Protein AF-0000000071750392 (afdb_homodimer)

Structure (mmCIF, N/CA/C/O backbone):
data_AF-0000000071750392-model_v1
#
loop_
_entity.id
_entity.type
_entity.pdbx_description
1 polymer 'Synaptosomal-associated protein 29'
#
loop_
_atom_site.group_PDB
_atom_site.id
_atom_site.type_symbol
_atom_site.label_atom_id
_atom_site.label_alt_id
_atom_site.label_comp_id
_atom_site.label_asym_id
_atom_site.label_entity_id
_atom_site.label_seq_id
_atom_site.pdbx_PDB_ins_code
_atom_site.Cartn_x
_atom_site.Cartn_y
_atom_site.Cartn_z
_atom_site.occupancy
_atom_site.B_iso_or_equiv
_atom_site.auth_seq_id
_atom_site.auth_comp_id
_atom_site.auth_asym_id
_atom_site.auth_atom_id
_atom_site.pdbx_PDB_model_num
ATOM 1 N N . MET A 1 1 ? -41.688 5.457 -30.375 1 24.33 1 MET A N 1
ATOM 2 C CA . MET A 1 1 ? -40.281 5.559 -30.781 1 24.33 1 MET A CA 1
ATOM 3 C C . MET A 1 1 ? -39.469 4.41 -30.203 1 24.33 1 MET A C 1
ATOM 5 O O . MET A 1 1 ? -39.531 4.145 -29 1 24.33 1 MET A O 1
ATOM 9 N N . ALA A 1 2 ? -39.156 3.383 -31.047 1 28.84 2 ALA A N 1
ATOM 10 C CA . ALA A 1 2 ? -38.812 1.989 -30.797 1 28.84 2 ALA A CA 1
ATOM 11 C C . ALA A 1 2 ? -37.438 1.886 -30.125 1 28.84 2 ALA A C 1
ATOM 13 O O . ALA A 1 2 ? -36.469 2.471 -30.594 1 28.84 2 ALA A O 1
ATOM 14 N N . TYR A 1 3 ? -37.375 1.846 -28.844 1 30.06 3 TYR A N 1
ATOM 15 C CA . TYR A 1 3 ? -36.188 2.018 -28.016 1 30.06 3 TYR A CA 1
ATOM 16 C C . TYR A 1 3 ? -35.125 0.953 -28.344 1 30.06 3 TYR A C 1
ATOM 18 O O . TYR A 1 3 ? -35.469 -0.235 -28.422 1 30.06 3 TYR A O 1
ATOM 26 N N . PRO A 1 4 ? -34.062 1.294 -29.062 1 31.22 4 PRO A N 1
ATOM 27 C CA . PRO A 1 4 ? -33.125 0.345 -29.672 1 31.22 4 PRO A CA 1
ATOM 28 C C . PRO A 1 4 ? -32.469 -0.577 -28.656 1 31.22 4 PRO A C 1
ATOM 30 O O . PRO A 1 4 ? -32.281 -0.188 -27.5 1 31.22 4 PRO A O 1
ATOM 33 N N . LYS A 1 5 ? -32.75 -1.932 -28.719 1 35.53 5 LYS A N 1
ATOM 34 C CA . LYS A 1 5 ? -32.406 -3.086 -27.906 1 35.53 5 LYS A CA 1
ATOM 35 C C . LYS A 1 5 ? -30.875 -3.16 -27.703 1 35.53 5 LYS A C 1
ATOM 37 O O . LYS A 1 5 ? -30.125 -3.15 -28.688 1 35.53 5 LYS A O 1
ATOM 42 N N . SER A 1 6 ? -30.375 -2.395 -26.719 1 31.75 6 SER A N 1
ATOM 43 C CA . SER A 1 6 ? -28.953 -2.252 -26.391 1 31.75 6 SER A CA 1
ATOM 44 C C . SER A 1 6 ? -28.266 -3.611 -26.297 1 31.75 6 SER A C 1
ATOM 46 O O . SER A 1 6 ? -28.656 -4.453 -25.484 1 31.75 6 SER A O 1
ATOM 48 N N . HIS A 1 7 ? -27.953 -4.273 -27.438 1 26.94 7 HIS A N 1
ATOM 49 C CA . HIS A 1 7 ? -27.312 -5.566 -27.625 1 26.94 7 HIS A CA 1
ATOM 50 C C . HIS A 1 7 ? -26.016 -5.664 -26.844 1 26.94 7 HIS A C 1
ATOM 52 O O . HIS A 1 7 ? -25.141 -4.801 -26.969 1 26.94 7 HIS A O 1
ATOM 58 N N . ASN A 1 8 ? -26.125 -6.031 -25.641 1 30.8 8 ASN A N 1
ATOM 59 C CA . ASN A 1 8 ? -24.953 -6.211 -24.781 1 30.8 8 ASN A CA 1
ATOM 60 C C . ASN A 1 8 ? -23.875 -7.031 -25.469 1 30.8 8 ASN A C 1
ATOM 62 O O . ASN A 1 8 ? -24.078 -8.203 -25.781 1 30.8 8 ASN A O 1
ATOM 66 N N . PRO A 1 9 ? -23.016 -6.535 -26.359 1 31.78 9 PRO A N 1
ATOM 67 C CA . PRO A 1 9 ? -22.078 -7.141 -27.297 1 31.78 9 PRO A CA 1
ATOM 68 C C . PRO A 1 9 ? -21.156 -8.172 -26.641 1 31.78 9 PRO A C 1
ATOM 70 O O . PRO A 1 9 ? -20.469 -8.93 -27.328 1 31.78 9 PRO A O 1
ATOM 73 N N . PHE A 1 10 ? -20.75 -7.91 -25.438 1 29.97 10 PHE A N 1
ATOM 74 C CA . PHE A 1 10 ? -19.609 -8.68 -24.953 1 29.97 10 PHE A CA 1
ATOM 75 C C . PHE A 1 10 ? -20.031 -10.094 -24.562 1 29.97 10 PHE A C 1
ATOM 77 O O . PHE A 1 10 ? -19.281 -10.797 -23.875 1 29.97 10 PHE A O 1
ATOM 84 N N . ALA A 1 11 ? -21.25 -10.383 -24.469 1 30.56 11 ALA A N 1
ATOM 85 C CA . ALA A 1 11 ? -21.656 -11.766 -24.203 1 30.56 11 ALA A CA 1
ATOM 86 C C . ALA A 1 11 ? -20.938 -12.727 -25.156 1 30.56 11 ALA A C 1
ATOM 88 O O . ALA A 1 11 ? -21.281 -12.82 -26.328 1 30.56 11 ALA A O 1
ATOM 89 N N . ASP A 1 12 ? -19.641 -12.648 -25.172 1 27.7 12 ASP A N 1
ATOM 90 C CA . ASP A 1 12 ? -19.047 -13.711 -25.969 1 27.7 12 ASP A CA 1
ATOM 91 C C . ASP A 1 12 ? -19.719 -15.047 -25.703 1 27.7 12 ASP A C 1
ATOM 93 O O . ASP A 1 12 ? -19.891 -15.453 -24.547 1 27.7 12 ASP A O 1
ATOM 97 N N . ASP A 1 13 ? -20.672 -15.406 -26.391 1 28.77 13 ASP A N 1
ATOM 98 C CA . ASP A 1 13 ? -21.344 -16.688 -26.547 1 28.77 13 ASP A CA 1
ATOM 99 C C . ASP A 1 13 ? -20.328 -17.828 -26.578 1 28.77 13 ASP A C 1
ATOM 101 O O . ASP A 1 13 ? -19.719 -18.094 -27.609 1 28.77 13 ASP A O 1
ATOM 105 N N . ASP A 1 14 ? -19.375 -17.844 -25.656 1 28.02 14 ASP A N 1
ATOM 106 C CA . ASP A 1 14 ? -18.578 -19.062 -25.75 1 28.02 14 ASP A CA 1
ATOM 107 C C . ASP A 1 14 ? -19.469 -20.297 -25.859 1 28.02 14 ASP A C 1
ATOM 109 O O . ASP A 1 14 ? -20.219 -20.609 -24.922 1 28.02 14 ASP A O 1
ATOM 113 N N . ASP A 1 15 ? -20.047 -20.516 -26.938 1 27.48 15 ASP A N 1
ATOM 114 C CA . ASP A 1 15 ? -20.734 -21.75 -27.328 1 27.48 15 ASP A CA 1
ATOM 115 C C . ASP A 1 15 ? -19.984 -22.969 -26.812 1 27.48 15 ASP A C 1
ATOM 117 O O . ASP A 1 15 ? -18.828 -23.203 -27.172 1 27.48 15 ASP A O 1
ATOM 121 N N . GLU A 1 16 ? -20.062 -23.25 -25.578 1 28.94 16 GLU A N 1
ATOM 122 C CA . GLU A 1 16 ? -19.734 -24.578 -25.078 1 28.94 16 GLU A CA 1
ATOM 123 C C . GLU A 1 16 ? -20.188 -25.656 -26.047 1 28.94 16 GLU A C 1
ATOM 125 O O . GLU A 1 16 ? -21.375 -26.031 -26.062 1 28.94 16 GLU A O 1
ATOM 130 N N . GLU A 1 17 ? -19.781 -25.531 -27.312 1 28.14 17 GLU A N 1
ATOM 131 C CA . GLU A 1 17 ? -20.062 -26.672 -28.188 1 28.14 17 GLU A CA 1
ATOM 132 C C . GLU A 1 17 ? -19.859 -28 -27.469 1 28.14 17 GLU A C 1
ATOM 134 O O . GLU A 1 17 ? -18.953 -28.109 -26.641 1 28.14 17 GLU A O 1
ATOM 139 N N . ASP A 1 18 ? -20.797 -28.703 -27.297 1 29.81 18 ASP A N 1
ATOM 140 C CA . ASP A 1 18 ? -20.969 -30.094 -26.891 1 29.81 18 ASP A CA 1
ATOM 141 C C . ASP A 1 18 ? -19.844 -30.953 -27.422 1 29.81 18 ASP A C 1
ATOM 143 O O . ASP A 1 18 ? -19.734 -31.172 -28.641 1 29.81 18 ASP A O 1
ATOM 147 N N . PHE A 1 19 ? -18.672 -30.688 -26.938 1 29.28 19 PHE A N 1
ATOM 148 C CA . PHE A 1 19 ? -17.562 -31.547 -27.359 1 29.28 19 PHE A CA 1
ATOM 149 C C . PHE A 1 19 ? -17.953 -33.031 -27.25 1 29.28 19 PHE A C 1
ATOM 151 O O . PHE A 1 19 ? -17.891 -33.594 -26.172 1 29.28 19 PHE A O 1
ATOM 158 N N . LYS A 1 20 ? -19.078 -33.375 -27.625 1 33.44 20 LYS A N 1
ATOM 159 C CA . LYS A 1 20 ? -19.219 -34.812 -27.891 1 33.44 20 LYS A CA 1
ATOM 160 C C . LYS A 1 20 ? -17.984 -35.344 -28.625 1 33.44 20 LYS A C 1
ATOM 162 O O . LYS A 1 20 ? -17.578 -34.812 -29.656 1 33.44 20 LYS A O 1
ATOM 167 N N . PRO A 1 21 ? -17.141 -35.938 -27.828 1 32.34 21 PRO A N 1
ATOM 168 C CA . PRO A 1 21 ? -16.172 -36.688 -28.672 1 32.34 21 PRO A CA 1
ATOM 169 C C . PRO A 1 21 ? -16.828 -37.281 -29.906 1 32.34 21 PRO A C 1
ATOM 171 O O . PRO A 1 21 ? -17.812 -38 -29.812 1 32.34 21 PRO A O 1
ATOM 174 N N . LYS A 1 22 ? -17.062 -36.531 -30.766 1 35.59 22 LYS A N 1
ATOM 175 C CA . LYS A 1 22 ? -17.359 -37.281 -31.969 1 35.59 22 LYS A CA 1
ATOM 176 C C . LYS A 1 22 ? -16.438 -38.5 -32.125 1 35.59 22 LYS A C 1
ATOM 178 O O . LYS A 1 22 ? -15.211 -38.344 -32.062 1 35.59 22 LYS A O 1
ATOM 183 N N . SER A 1 23 ? -16.812 -39.688 -31.719 1 31.53 23 SER A N 1
ATOM 184 C CA . SER A 1 23 ? -16.312 -41 -32.156 1 31.53 23 SER A CA 1
ATOM 185 C C . SER A 1 23 ? -15.82 -40.938 -33.594 1 31.53 23 SER A C 1
ATOM 187 O O . SER A 1 23 ? -16.547 -41.344 -34.5 1 31.53 23 SER A O 1
ATOM 189 N N . ARG A 1 24 ? -15.672 -39.812 -34.125 1 34.72 24 ARG A N 1
ATOM 190 C CA . ARG A 1 24 ? -15.133 -40.094 -35.438 1 34.72 24 ARG A CA 1
ATOM 191 C C . ARG A 1 24 ? -13.922 -41.031 -35.375 1 34.72 24 ARG A C 1
ATOM 193 O O . ARG A 1 24 ? -13 -40.781 -34.594 1 34.72 24 ARG A O 1
ATOM 200 N N . GLY A 1 25 ? -14.125 -42.281 -35.656 1 33.31 25 GLY A N 1
ATOM 201 C CA . GLY A 1 25 ? -13.234 -43.375 -36 1 33.31 25 GLY A CA 1
ATOM 202 C C . GLY A 1 25 ? -11.969 -42.938 -36.719 1 33.31 25 GLY A C 1
ATOM 203 O O . GLY A 1 25 ? -11.992 -42.562 -37.875 1 33.31 25 GLY A O 1
ATOM 204 N N . PHE A 1 26 ? -11.352 -41.875 -36.312 1 33.5 26 PHE A N 1
ATOM 205 C CA . PHE A 1 26 ? -10.008 -41.812 -36.875 1 33.5 26 PHE A CA 1
ATOM 206 C C . PHE A 1 26 ? -9.422 -43.219 -37.031 1 33.5 26 PHE A C 1
ATOM 208 O O . PHE A 1 26 ? -8.867 -43.781 -36.062 1 33.5 26 PHE A O 1
ATOM 215 N N . ASP A 1 27 ? -10.164 -44.094 -37.562 1 36.03 27 ASP A N 1
ATOM 216 C CA . ASP A 1 27 ? -9.625 -45.188 -38.375 1 36.03 27 ASP A CA 1
ATOM 217 C C . ASP A 1 27 ? -8.398 -44.75 -39.156 1 36.03 27 ASP A C 1
ATOM 219 O O . ASP A 1 27 ? -8.531 -44.188 -40.25 1 36.03 27 ASP A O 1
ATOM 223 N N . ASP A 1 28 ? -7.57 -43.875 -38.656 1 39.59 28 ASP A N 1
ATOM 224 C CA . ASP A 1 28 ? -6.398 -43.906 -39.5 1 39.59 28 ASP A CA 1
ATOM 225 C C . ASP A 1 28 ? -6.148 -45.312 -40.062 1 39.59 28 ASP A C 1
ATOM 227 O O . ASP A 1 28 ? -6.137 -46.281 -39.281 1 39.59 28 ASP A O 1
ATOM 231 N N . PRO A 1 29 ? -6.461 -45.562 -41.188 1 45.25 29 PRO A N 1
ATOM 232 C CA . PRO A 1 29 ? -6.191 -46.844 -41.875 1 45.25 29 PRO A CA 1
ATOM 233 C C . PRO A 1 29 ? -4.934 -47.531 -41.344 1 45.25 29 PRO A C 1
ATOM 235 O O . PRO A 1 29 ? -4.781 -48.75 -41.469 1 45.25 29 PRO A O 1
ATOM 238 N N . ASP A 1 30 ? -4.012 -46.688 -41.031 1 44.41 30 ASP A N 1
ATOM 239 C CA . ASP A 1 30 ? -2.77 -47.344 -40.656 1 44.41 30 ASP A CA 1
ATOM 240 C C . ASP A 1 30 ? -2.928 -48.031 -39.312 1 44.41 30 ASP A C 1
ATOM 242 O O . ASP A 1 30 ? -1.979 -48.656 -38.812 1 44.41 30 ASP A O 1
ATOM 246 N N . ASP A 1 31 ? -3.936 -47.719 -38.438 1 51.12 31 ASP A N 1
ATOM 247 C CA . ASP A 1 31 ? -4.184 -48.406 -37.188 1 51.12 31 ASP A CA 1
ATOM 248 C C . ASP A 1 31 ? -4.91 -49.75 -37.438 1 51.12 31 ASP A C 1
ATOM 250 O O . ASP A 1 31 ? -5.508 -50.312 -36.531 1 51.12 31 ASP A O 1
ATOM 254 N N . SER A 1 32 ? -5.266 -49.875 -38.562 1 54.34 32 SER A N 1
ATOM 255 C CA . SER A 1 32 ? -5.941 -51.094 -38.938 1 54.34 32 SER A CA 1
ATOM 256 C C . SER A 1 32 ? -5.27 -52.312 -38.312 1 54.34 32 SER A C 1
ATOM 258 O O . SER A 1 32 ? -5.934 -53.281 -37.969 1 54.34 32 SER A O 1
ATOM 260 N N . GLY A 1 33 ? -3.965 -52.188 -38.219 1 60.28 33 GLY A N 1
ATOM 261 C CA . GLY A 1 33 ? -3.254 -53.406 -37.781 1 60.28 33 GLY A CA 1
ATOM 262 C C . GLY A 1 33 ? -2.98 -53.406 -36.312 1 60.28 33 GLY A C 1
ATOM 263 O O . GLY A 1 33 ? -2.334 -54.344 -35.781 1 60.28 33 GLY A O 1
ATOM 264 N N . MET A 1 34 ? -3.393 -52.375 -35.562 1 62.59 34 MET A N 1
ATOM 265 C CA . MET A 1 34 ? -2.975 -52.375 -34.188 1 62.59 34 MET A CA 1
ATOM 266 C C . MET A 1 34 ? -4.004 -53.062 -33.281 1 62.59 34 MET A C 1
ATOM 268 O O . MET A 1 34 ? -5.207 -53 -33.562 1 62.59 34 MET A O 1
ATOM 272 N N . SER A 1 35 ? -3.461 -53.875 -32.375 1 72.81 35 SER A N 1
ATOM 273 C CA . SER A 1 35 ? -4.297 -54.531 -31.359 1 72.81 35 SER A CA 1
ATOM 274 C C . SER A 1 35 ? -4.961 -53.531 -30.438 1 72.81 35 SER A C 1
ATOM 276 O O . SER A 1 35 ? -4.57 -52.375 -30.406 1 72.81 35 SER A O 1
ATOM 278 N N . GLU A 1 36 ? -6.012 -53.844 -29.938 1 72.88 36 GLU A N 1
ATOM 279 C CA . GLU A 1 36 ? -6.742 -53 -28.984 1 72.88 36 GLU A CA 1
ATOM 280 C C . GLU A 1 36 ? -5.82 -52.469 -27.891 1 72.88 36 GLU A C 1
ATOM 282 O O . GLU A 1 36 ? -5.945 -51.312 -27.484 1 72.88 36 GLU A O 1
ATOM 287 N N . ALA A 1 37 ? -4.879 -53.312 -27.5 1 70 37 ALA A N 1
ATOM 288 C CA . ALA A 1 37 ? -3.916 -52.938 -26.453 1 70 37 ALA A CA 1
ATOM 289 C C . ALA A 1 37 ? -2.982 -51.812 -26.953 1 70 37 ALA A C 1
ATOM 291 O O . ALA A 1 37 ? -2.666 -50.875 -26.219 1 70 37 ALA A O 1
ATOM 292 N N . GLU A 1 38 ? -2.643 -51.969 -28.172 1 75 38 GLU A N 1
ATOM 293 C CA . GLU A 1 38 ? -1.736 -50.969 -28.75 1 75 38 GLU A CA 1
ATOM 294 C C . GLU A 1 38 ? -2.43 -49.625 -28.922 1 75 38 GLU A C 1
ATOM 296 O O . GLU A 1 38 ? -1.812 -48.562 -28.75 1 75 38 GLU A O 1
ATOM 301 N N . ARG A 1 39 ? -3.686 -49.688 -29.234 1 77.12 39 ARG A N 1
ATOM 302 C CA . ARG A 1 39 ? -4.461 -48.438 -29.391 1 77.12 39 ARG A CA 1
ATOM 303 C C . ARG A 1 39 ? -4.637 -47.719 -28.062 1 77.12 39 ARG A C 1
ATOM 305 O O . ARG A 1 39 ? -4.527 -46.5 -28 1 77.12 39 ARG A O 1
ATOM 312 N N . ARG A 1 40 ? -4.836 -48.531 -27.031 1 76.75 40 ARG A N 1
ATOM 313 C CA . ARG A 1 40 ? -5.008 -47.938 -25.703 1 76.75 40 ARG A CA 1
ATOM 314 C C . ARG A 1 40 ? -3.715 -47.312 -25.219 1 76.75 40 ARG A C 1
ATOM 316 O O . ARG A 1 40 ? -3.738 -46.219 -24.625 1 76.75 40 ARG A O 1
ATOM 323 N N . GLN A 1 41 ? -2.621 -47.938 -25.469 1 73.94 41 GLN A N 1
ATOM 324 C CA . GLN A 1 41 ? -1.319 -47.438 -25.062 1 73.94 41 GLN A CA 1
ATOM 325 C C . GLN A 1 41 ? -1.015 -46.094 -25.766 1 73.94 41 GLN A C 1
ATOM 327 O O . GLN A 1 41 ? -0.503 -45.156 -25.141 1 73.94 41 GLN A O 1
ATOM 332 N N . ARG A 1 42 ? -1.328 -46.094 -26.969 1 76.81 42 ARG A N 1
ATOM 333 C CA . ARG A 1 42 ? -1.079 -44.875 -27.734 1 76.81 42 ARG A CA 1
ATOM 334 C C . ARG A 1 42 ? -1.939 -43.75 -27.219 1 76.81 42 ARG A C 1
ATOM 336 O O . ARG A 1 42 ? -1.48 -42.594 -27.141 1 76.81 42 ARG A O 1
ATOM 343 N N . TYR A 1 43 ? -3.143 -44.156 -26.859 1 77.5 43 TYR A N 1
ATOM 344 C CA . TYR A 1 43 ? -4.043 -43.156 -26.312 1 77.5 43 TYR A CA 1
ATOM 345 C C . TYR A 1 43 ? -3.51 -42.594 -25 1 77.5 43 TYR A C 1
ATOM 347 O O . TYR A 1 43 ? -3.484 -41.375 -24.797 1 77.5 43 TYR A O 1
ATOM 355 N N . LEU A 1 44 ? -3.033 -43.469 -24.109 1 78 44 LEU A N 1
ATOM 356 C CA . LEU A 1 44 ? -2.518 -43.062 -22.797 1 78 44 LEU A CA 1
ATOM 357 C C . LEU A 1 44 ? -1.262 -42.219 -22.953 1 78 44 LEU A C 1
ATOM 359 O O . LEU A 1 44 ? -1.088 -41.219 -22.234 1 78 44 LEU A O 1
ATOM 363 N N . GLN A 1 45 ? -0.474 -42.531 -23.828 1 76.5 45 GLN A N 1
ATOM 364 C CA . GLN A 1 45 ? 0.744 -41.781 -24.078 1 76.5 45 GLN A CA 1
ATOM 365 C C . GLN A 1 45 ? 0.42 -40.375 -24.562 1 76.5 45 GLN A C 1
ATOM 367 O O . GLN A 1 45 ? 1.053 -39.406 -24.156 1 76.5 45 GLN A O 1
ATOM 372 N N . GLN A 1 46 ? -0.584 -40.312 -25.391 1 80.88 46 GLN A N 1
ATOM 373 C CA . GLN A 1 46 ? -0.996 -39 -25.906 1 80.88 46 GLN A CA 1
ATOM 374 C C . GLN A 1 46 ? -1.587 -38.156 -24.797 1 80.88 46 GLN A C 1
ATOM 376 O O . GLN A 1 46 ? -1.335 -36.938 -24.734 1 80.88 46 GLN A O 1
ATOM 381 N N . GLU A 1 47 ? -2.279 -38.844 -23.953 1 81.19 47 GLU A N 1
ATOM 382 C CA . GLU A 1 47 ? -2.912 -38.094 -22.859 1 81.19 47 GLU A CA 1
ATOM 383 C C . GLU A 1 47 ? -1.872 -37.562 -21.875 1 81.19 47 GLU A C 1
ATOM 385 O O . GLU A 1 47 ? -2 -36.469 -21.375 1 81.19 47 GLU A O 1
ATOM 390 N N . VAL A 1 48 ? -0.847 -38.344 -21.625 1 78.62 48 VAL A N 1
ATOM 391 C CA . VAL A 1 48 ? 0.226 -37.938 -20.719 1 78.62 48 VAL A CA 1
ATOM 392 C C . VAL A 1 48 ? 0.951 -36.719 -21.297 1 78.62 48 VAL A C 1
ATOM 394 O O . VAL A 1 48 ? 1.271 -35.781 -20.562 1 78.62 48 VAL A O 1
ATOM 397 N N 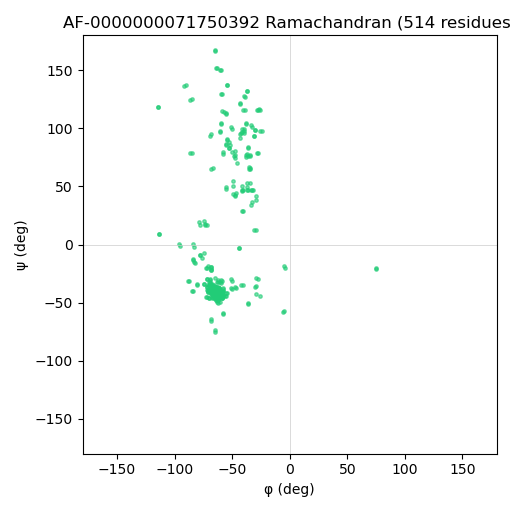. MET A 1 49 ? 1.098 -36.75 -22.531 1 81.38 49 MET A N 1
ATOM 398 C CA . MET A 1 49 ? 1.78 -35.625 -23.172 1 81.38 49 MET A CA 1
ATOM 399 C C . MET A 1 49 ? 0.91 -34.375 -23.156 1 81.38 4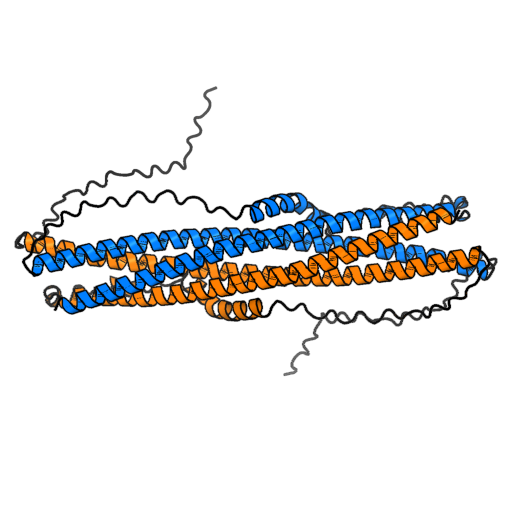9 MET A C 1
ATOM 401 O O . MET A 1 49 ? 1.407 -33.281 -22.922 1 81.38 49 MET A O 1
ATOM 405 N N . ARG A 1 50 ? -0.35 -34.531 -23.359 1 84 50 ARG A N 1
ATOM 406 C CA . ARG A 1 50 ? -1.275 -33.406 -23.359 1 84 50 ARG A CA 1
ATOM 407 C C . ARG A 1 50 ? -1.351 -32.75 -21.984 1 84 50 ARG A C 1
ATOM 409 O O . ARG A 1 50 ? -1.323 -31.531 -21.859 1 84 50 ARG A O 1
ATOM 416 N N . THR A 1 51 ? -1.415 -33.594 -20.984 1 82.94 51 THR A N 1
ATOM 417 C CA . THR A 1 51 ? -1.521 -33.094 -19.625 1 82.94 51 THR A CA 1
ATOM 418 C C . THR A 1 51 ? -0.229 -32.406 -19.203 1 82.94 51 THR A C 1
ATOM 420 O O . THR A 1 51 ? -0.261 -31.391 -18.5 1 82.94 51 THR A O 1
ATOM 423 N N . ALA A 1 52 ? 0.896 -32.969 -19.625 1 82.31 52 ALA A N 1
ATOM 424 C CA . ALA A 1 52 ? 2.182 -32.344 -19.328 1 82.31 52 ALA A CA 1
ATOM 425 C C . ALA A 1 52 ? 2.293 -30.969 -19.984 1 82.31 52 ALA A C 1
ATOM 427 O O . ALA A 1 52 ? 2.754 -30.016 -19.359 1 82.31 52 ALA A O 1
ATOM 428 N N . GLN A 1 53 ? 1.82 -30.938 -21.141 1 84.5 53 GLN A N 1
ATOM 429 C CA . GLN A 1 53 ? 1.852 -29.672 -21.844 1 84.5 53 GLN A CA 1
ATOM 430 C C . GLN A 1 53 ? 0.914 -28.656 -21.203 1 84.5 53 GLN A C 1
ATOM 432 O O . GLN A 1 53 ? 1.249 -27.469 -21.094 1 84.5 53 GLN A O 1
ATOM 437 N N . SER A 1 54 ? -0.215 -29.125 -20.812 1 85.19 54 SER A N 1
ATOM 438 C CA . SER A 1 54 ? -1.167 -28.25 -20.141 1 85.19 54 SER A CA 1
ATOM 439 C C . SER A 1 54 ? -0.584 -27.703 -18.844 1 85.19 54 SER A C 1
ATOM 441 O O . SER A 1 54 ? -0.775 -26.531 -18.516 1 85.19 54 SER A O 1
ATOM 443 N N . ALA A 1 55 ? 0.137 -28.484 -18.156 1 85.44 55 ALA A N 1
ATOM 444 C CA . ALA A 1 55 ? 0.76 -28.062 -16.906 1 85.44 55 ALA A CA 1
ATOM 445 C C . ALA A 1 55 ? 1.837 -27.016 -17.156 1 85.44 55 ALA A C 1
ATOM 447 O O . ALA A 1 55 ? 1.969 -26.062 -16.391 1 85.44 55 ALA A O 1
ATOM 448 N N . VAL A 1 56 ? 2.566 -27.25 -18.188 1 86.5 56 VAL A N 1
ATOM 449 C CA . VAL A 1 56 ? 3.604 -26.297 -18.547 1 86.5 56 VAL A CA 1
ATOM 450 C C . VAL A 1 56 ? 2.965 -24.953 -18.891 1 86.5 56 VAL A C 1
ATOM 452 O O . VAL A 1 56 ? 3.424 -23.906 -18.438 1 86.5 56 VAL A O 1
ATOM 455 N N . ASP A 1 57 ? 1.895 -24.953 -19.672 1 85.56 57 ASP A N 1
ATOM 456 C CA . ASP A 1 57 ? 1.19 -23.734 -20.047 1 85.56 57 ASP A CA 1
ATOM 457 C C . ASP A 1 57 ? 0.653 -23.016 -18.797 1 85.56 57 ASP A C 1
ATOM 459 O O . ASP A 1 57 ? 0.785 -21.797 -18.672 1 85.56 57 ASP A O 1
ATOM 463 N N . SER A 1 58 ? 0.085 -23.781 -17.891 1 86.12 58 SER A N 1
ATOM 464 C CA . SER A 1 58 ? -0.442 -23.219 -16.656 1 86.12 58 SER A CA 1
ATOM 465 C C . SER A 1 58 ? 0.666 -22.578 -15.812 1 86.12 58 SER A C 1
ATOM 467 O O . SER A 1 58 ? 0.467 -21.531 -15.203 1 86.12 58 SER A O 1
ATOM 469 N N . SER A 1 59 ? 1.752 -23.203 -15.852 1 88.38 59 SER A N 1
ATOM 470 C CA . SER A 1 59 ? 2.871 -22.672 -15.086 1 88.38 59 SER A CA 1
ATOM 471 C C . SER A 1 59 ? 3.355 -21.344 -15.656 1 88.38 59 SER A C 1
ATOM 473 O O . SER A 1 59 ? 3.713 -20.438 -14.914 1 88.38 59 SER A O 1
ATOM 475 N N . HIS A 1 60 ? 3.322 -21.219 -16.953 1 87.62 60 HIS A N 1
ATOM 476 C CA . HIS A 1 60 ? 3.707 -19.953 -17.578 1 87.62 60 HIS A CA 1
ATOM 477 C C . HIS A 1 60 ? 2.723 -18.844 -17.234 1 87.62 60 HIS A C 1
ATOM 479 O O . HIS A 1 60 ? 3.133 -17.719 -16.922 1 87.62 60 HIS A O 1
ATOM 485 N N . ARG A 1 61 ? 1.508 -19.188 -17.281 1 86.5 61 ARG A N 1
ATOM 486 C CA . ARG A 1 61 ? 0.483 -18.203 -16.938 1 86.5 61 ARG A CA 1
ATOM 487 C C . ARG A 1 61 ? 0.603 -17.766 -15.492 1 86.5 61 ARG A C 1
ATOM 489 O O . ARG A 1 61 ? 0.471 -16.578 -15.188 1 86.5 61 ARG A O 1
ATOM 496 N N . SER A 1 62 ? 0.832 -18.75 -14.648 1 91.06 62 SER A N 1
ATOM 497 C CA . SER A 1 62 ? 0.975 -18.438 -13.234 1 91.06 62 SER A CA 1
ATOM 498 C C . SER A 1 62 ? 2.184 -17.547 -12.984 1 91.06 62 SER A C 1
ATOM 500 O O . SER A 1 62 ? 2.123 -16.625 -12.164 1 91.06 62 SER A O 1
ATOM 502 N N . LEU A 1 63 ? 3.219 -17.812 -13.648 1 90.44 63 LEU A N 1
ATOM 503 C CA . LEU A 1 63 ? 4.414 -16.984 -13.523 1 90.44 63 LEU A CA 1
ATOM 504 C C . LEU A 1 63 ? 4.129 -15.555 -13.938 1 90.44 63 LEU A C 1
ATOM 506 O O . LEU A 1 63 ? 4.578 -14.609 -13.281 1 90.44 63 LEU A O 1
ATOM 510 N N . GLY A 1 64 ? 3.373 -15.43 -15.047 1 89.06 64 GLY A N 1
ATOM 511 C CA . GLY A 1 64 ? 2.961 -14.102 -15.477 1 89.06 64 GLY A CA 1
ATOM 512 C C . GLY A 1 64 ? 2.174 -13.352 -14.414 1 89.06 64 GLY A C 1
ATOM 513 O O . GLY A 1 64 ? 2.396 -12.156 -14.195 1 89.06 64 GLY A O 1
ATOM 514 N N . LEU A 1 65 ? 1.306 -14.023 -13.719 1 91.81 65 LEU A N 1
ATOM 515 C CA . LEU A 1 65 ? 0.484 -13.422 -12.68 1 91.81 65 LEU A CA 1
ATOM 516 C C . LEU A 1 65 ? 1.338 -13.023 -11.477 1 91.81 65 LEU A C 1
ATOM 518 O O . LEU A 1 65 ? 1.104 -11.977 -10.859 1 91.81 65 LEU A O 1
ATOM 522 N N . ILE A 1 66 ? 2.293 -13.836 -11.188 1 92.62 66 ILE A N 1
ATOM 523 C CA . ILE A 1 66 ? 3.174 -13.555 -10.062 1 92.62 66 ILE A CA 1
ATOM 524 C C . ILE A 1 66 ? 4 -12.305 -10.352 1 92.62 66 ILE A C 1
ATOM 526 O O . ILE A 1 66 ? 4.141 -11.43 -9.492 1 92.62 66 ILE A O 1
ATOM 530 N N . TYR A 1 67 ? 4.465 -12.219 -11.562 1 90.94 67 TYR A N 1
ATOM 531 C CA . TYR A 1 67 ? 5.23 -11.031 -11.938 1 90.94 67 TYR A CA 1
ATOM 532 C C . TYR A 1 67 ? 4.348 -9.789 -11.938 1 90.94 67 TYR A C 1
ATOM 534 O O . TYR A 1 67 ? 4.785 -8.711 -11.531 1 90.94 67 TYR A O 1
ATOM 542 N N . GLU A 1 68 ? 3.17 -9.969 -12.406 1 89.94 68 GLU A N 1
ATOM 543 C CA . GLU A 1 68 ? 2.213 -8.867 -12.352 1 89.94 68 GLU A CA 1
ATOM 544 C C . GLU A 1 68 ? 1.979 -8.406 -10.922 1 89.94 68 GLU A C 1
ATOM 546 O O . GLU A 1 68 ? 1.97 -7.203 -10.641 1 89.94 68 GLU A O 1
ATOM 551 N N . SER A 1 69 ? 1.79 -9.344 -10.047 1 93.75 69 SER A N 1
ATOM 552 C CA . SER A 1 69 ? 1.581 -9.039 -8.633 1 93.75 69 SER A CA 1
ATOM 553 C C . SER A 1 69 ? 2.787 -8.312 -8.039 1 93.75 69 SER A C 1
ATOM 555 O O . SER A 1 69 ? 2.631 -7.375 -7.262 1 93.75 69 SER A O 1
ATOM 557 N N . GLU A 1 70 ? 3.912 -8.773 -8.414 1 93.75 70 GLU A N 1
ATOM 558 C CA . GLU A 1 70 ? 5.137 -8.141 -7.93 1 93.75 70 GLU A CA 1
ATOM 559 C C . GLU A 1 70 ? 5.242 -6.699 -8.414 1 93.75 70 GLU A C 1
ATOM 561 O O . GLU A 1 70 ? 5.625 -5.809 -7.652 1 93.75 70 GLU A O 1
ATOM 566 N N . LYS A 1 71 ? 4.926 -6.492 -9.656 1 92.12 71 LYS A N 1
ATOM 567 C CA . LYS A 1 71 ? 4.914 -5.133 -10.188 1 92.12 71 LYS A CA 1
ATOM 568 C C . LYS A 1 71 ? 3.941 -4.246 -9.414 1 92.12 71 LYS A C 1
ATOM 570 O O . LYS A 1 71 ? 4.273 -3.113 -9.055 1 92.12 71 LYS A O 1
ATOM 575 N N . MET A 1 72 ? 2.775 -4.738 -9.133 1 93.12 72 MET A N 1
ATOM 576 C CA . MET A 1 72 ? 1.785 -4 -8.352 1 93.12 72 MET A CA 1
ATOM 577 C C . MET A 1 72 ? 2.307 -3.705 -6.945 1 93.12 72 MET A C 1
ATOM 579 O O . MET A 1 72 ? 2.092 -2.615 -6.418 1 93.12 72 MET A O 1
ATOM 583 N N . GLY A 1 73 ? 2.971 -4.707 -6.406 1 95 73 GLY A N 1
ATOM 584 C CA . GLY A 1 73 ? 3.553 -4.508 -5.09 1 95 73 GLY A CA 1
ATOM 585 C C . GLY A 1 73 ? 4.602 -3.41 -5.062 1 95 73 GLY A C 1
ATOM 586 O O . GLY A 1 73 ? 4.652 -2.615 -4.121 1 95 73 GLY A O 1
ATOM 587 N N . VAL A 1 74 ? 5.41 -3.359 -6.109 1 94.75 74 VAL A N 1
ATOM 588 C CA . VAL A 1 74 ? 6.438 -2.33 -6.211 1 94.75 74 VAL A CA 1
ATOM 589 C C . VAL A 1 74 ? 5.781 -0.956 -6.34 1 94.75 74 VAL A C 1
ATOM 591 O O . VAL A 1 74 ? 6.191 -0.001 -5.676 1 94.75 74 VAL A O 1
ATOM 594 N N . GLU A 1 75 ? 4.758 -0.855 -7.145 1 93.19 75 GLU A N 1
ATOM 595 C CA . GLU A 1 75 ? 4.031 0.399 -7.312 1 93.19 75 GLU A CA 1
ATOM 596 C C . GLU A 1 75 ? 3.4 0.852 -6 1 93.19 75 GLU A C 1
ATOM 598 O O . GLU A 1 75 ? 3.424 2.039 -5.672 1 93.19 75 GLU A O 1
ATOM 603 N N . THR A 1 76 ? 2.822 -0.055 -5.305 1 95.94 76 THR A N 1
ATOM 604 C CA . THR A 1 76 ? 2.236 0.232 -4 1 95.94 76 THR A CA 1
ATOM 605 C C . THR A 1 76 ? 3.293 0.767 -3.039 1 95.94 76 THR A C 1
ATOM 607 O O . THR A 1 76 ? 3.059 1.753 -2.338 1 95.94 76 THR A O 1
ATOM 610 N N . ALA A 1 77 ? 4.449 0.124 -3.014 1 95.75 77 ALA A N 1
ATOM 611 C CA . ALA A 1 77 ? 5.547 0.535 -2.145 1 95.75 77 ALA A CA 1
ATOM 612 C C . ALA A 1 77 ? 6.008 1.952 -2.473 1 95.75 77 ALA A C 1
ATOM 614 O O . ALA A 1 77 ? 6.242 2.76 -1.572 1 95.75 77 ALA A O 1
ATOM 615 N N . GLU A 1 78 ? 6.109 2.242 -3.732 1 95.12 78 GLU A N 1
ATOM 616 C CA . GLU A 1 78 ? 6.52 3.578 -4.156 1 95.12 78 GLU A CA 1
ATOM 617 C C . GLU A 1 78 ? 5.504 4.629 -3.727 1 95.12 78 GLU A C 1
ATOM 619 O O . GLU A 1 78 ? 5.875 5.73 -3.311 1 95.12 78 GLU A O 1
ATOM 624 N N . GLU A 1 79 ? 4.262 4.297 -3.85 1 95.19 79 GLU A N 1
ATOM 625 C CA . GLU A 1 79 ? 3.217 5.227 -3.434 1 95.19 79 GLU A CA 1
ATOM 626 C C . GLU A 1 79 ? 3.266 5.477 -1.93 1 95.19 79 GLU A C 1
ATOM 628 O O . GLU A 1 79 ? 3.07 6.605 -1.477 1 95.19 79 GLU A O 1
ATOM 633 N N . LEU A 1 80 ? 3.518 4.449 -1.165 1 95.94 80 LEU A N 1
ATOM 634 C CA . LEU A 1 80 ? 3.617 4.586 0.284 1 95.94 80 LEU A CA 1
ATOM 635 C C . LEU A 1 80 ? 4.805 5.461 0.668 1 95.94 80 LEU A C 1
ATOM 637 O O . LEU A 1 80 ? 4.727 6.242 1.618 1 95.94 80 LEU A O 1
ATOM 641 N N . VAL A 1 81 ? 5.902 5.309 -0.082 1 95.94 81 VAL A N 1
ATOM 642 C CA . VAL A 1 81 ? 7.074 6.148 0.155 1 95.94 81 VAL A CA 1
ATOM 643 C C . VAL A 1 81 ? 6.727 7.609 -0.117 1 95.94 81 VAL A C 1
ATOM 645 O O . VAL A 1 81 ? 7.082 8.492 0.663 1 95.94 81 VAL A O 1
ATOM 648 N N . ARG A 1 82 ? 6.008 7.898 -1.171 1 95.38 82 ARG A N 1
ATOM 649 C CA . ARG A 1 82 ? 5.562 9.25 -1.484 1 95.38 82 ARG A CA 1
ATOM 650 C C . ARG A 1 82 ? 4.66 9.797 -0.382 1 95.38 82 ARG A C 1
ATOM 652 O O . ARG A 1 82 ? 4.742 10.977 -0.037 1 95.38 82 ARG A O 1
ATOM 659 N N . GLN A 1 83 ? 3.787 8.93 0.098 1 95.25 83 GLN A N 1
ATOM 660 C CA . GLN A 1 83 ? 2.918 9.336 1.196 1 95.25 83 GLN A CA 1
ATOM 661 C C . GLN A 1 83 ? 3.734 9.734 2.424 1 95.25 83 GLN A C 1
ATOM 663 O O . GLN A 1 83 ? 3.4 10.703 3.109 1 95.25 83 GLN A O 1
ATOM 668 N N . GLY A 1 84 ? 4.773 8.945 2.689 1 95.12 84 GLY A N 1
ATOM 669 C CA . GLY A 1 84 ? 5.652 9.305 3.793 1 95.12 84 GLY A CA 1
ATOM 670 C C . GLY A 1 84 ? 6.277 10.68 3.639 1 95.12 84 GLY A C 1
ATOM 671 O O . GLY A 1 84 ? 6.402 11.422 4.613 1 95.12 84 GLY A O 1
ATOM 672 N N . GLU A 1 85 ? 6.617 11 2.426 1 95 85 GLU A N 1
ATOM 673 C CA . GLU A 1 85 ? 7.18 12.32 2.143 1 95 85 GLU A CA 1
ATOM 674 C C . GLU A 1 85 ? 6.164 13.422 2.416 1 95 85 GLU A C 1
ATOM 676 O O . GLU A 1 85 ? 6.504 14.469 2.975 1 95 85 GLU A O 1
ATOM 681 N N . VAL A 1 86 ? 4.98 13.195 2 1 94.69 86 VAL A N 1
ATOM 682 C CA . VAL A 1 86 ? 3.916 14.172 2.199 1 94.69 86 VAL A CA 1
ATOM 683 C C . VAL A 1 86 ? 3.662 14.367 3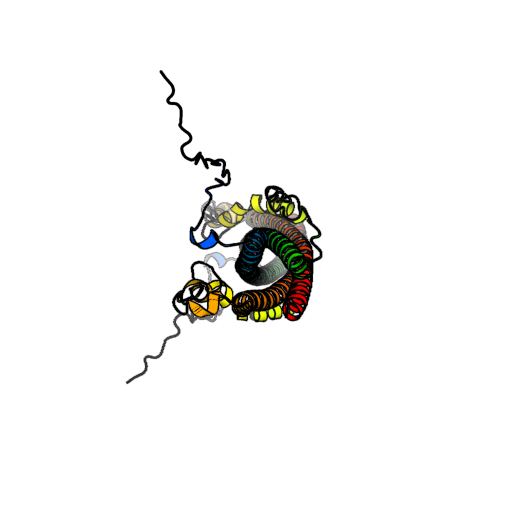.691 1 94.69 86 VAL A C 1
ATOM 685 O O . VAL A 1 86 ? 3.486 15.492 4.156 1 94.69 86 VAL A O 1
ATOM 688 N N . LEU A 1 87 ? 3.641 13.289 4.488 1 94.88 87 LEU A N 1
ATOM 689 C CA . LEU A 1 87 ? 3.428 13.367 5.93 1 94.88 87 LEU A CA 1
ATOM 690 C C . LEU A 1 87 ? 4.559 14.133 6.605 1 94.88 87 LEU A C 1
ATOM 692 O O . LEU A 1 87 ? 4.324 14.906 7.535 1 94.88 87 LEU A O 1
ATOM 696 N N . LYS A 1 88 ? 5.73 13.914 6.074 1 94.12 88 LYS A N 1
ATOM 697 C CA . LYS A 1 88 ? 6.875 14.633 6.617 1 94.12 88 LYS A CA 1
ATOM 698 C C . LYS A 1 88 ? 6.766 16.125 6.332 1 94.12 88 LYS A C 1
ATOM 700 O O . LYS A 1 88 ? 7.074 16.953 7.195 1 94.12 88 LYS A O 1
ATOM 705 N N . ARG A 1 89 ? 6.371 16.516 5.129 1 92.06 89 ARG A N 1
ATOM 706 C CA . ARG A 1 89 ? 6.137 17.906 4.781 1 92.06 89 ARG A CA 1
ATOM 707 C C . ARG A 1 89 ? 5.062 18.516 5.672 1 92.06 89 ARG A C 1
ATOM 709 O O . ARG A 1 89 ? 5.195 19.672 6.113 1 92.06 89 ARG A O 1
ATOM 716 N N . THR A 1 90 ? 4.008 17.781 5.922 1 92.81 90 THR A N 1
ATOM 717 C CA . THR A 1 90 ? 2.943 18.25 6.805 1 92.81 90 THR A CA 1
ATOM 718 C C . THR A 1 90 ? 3.484 18.516 8.203 1 92.81 90 THR A C 1
ATOM 720 O O . THR A 1 90 ? 3.119 19.516 8.828 1 92.81 90 THR A O 1
ATOM 723 N N . ASP A 1 91 ? 4.266 17.641 8.68 1 93.75 91 ASP A N 1
ATOM 724 C CA . ASP A 1 91 ? 4.875 17.781 9.992 1 93.75 91 ASP A CA 1
ATOM 725 C C . ASP A 1 91 ? 5.656 19.094 10.086 1 93.75 91 ASP A C 1
ATOM 727 O O . ASP A 1 91 ? 5.52 19.844 11.062 1 93.75 91 ASP A O 1
ATOM 731 N N . LYS A 1 92 ? 6.41 19.359 9.031 1 90.88 92 LYS A N 1
ATOM 732 C CA . LYS A 1 92 ? 7.195 20.594 9 1 90.88 92 LYS A CA 1
ATOM 733 C C . LYS A 1 92 ? 6.289 21.828 8.977 1 90.88 92 LYS A C 1
ATOM 735 O O . LYS A 1 92 ? 6.57 22.812 9.641 1 90.88 92 LYS A O 1
ATOM 740 N N . MET A 1 93 ? 5.293 21.719 8.258 1 88.19 93 MET A N 1
ATOM 741 C CA . MET A 1 93 ? 4.352 22.828 8.156 1 88.19 93 MET A CA 1
ATOM 742 C C . MET A 1 93 ? 3.686 23.094 9.508 1 88.19 93 MET A C 1
ATOM 744 O O . MET A 1 93 ? 3.48 24.25 9.883 1 88.19 93 MET A O 1
ATOM 748 N N . LEU A 1 94 ? 3.357 22.062 10.227 1 90.88 94 LEU A N 1
ATOM 749 C CA . LEU A 1 94 ? 2.73 22.219 11.539 1 90.88 94 LEU A CA 1
ATOM 750 C C . LEU A 1 94 ? 3.715 22.797 12.547 1 90.88 94 LEU A C 1
ATOM 752 O O . LEU A 1 94 ? 3.324 23.578 13.43 1 90.88 94 LEU A O 1
ATOM 756 N N . ASP A 1 95 ? 4.969 22.438 12.383 1 89.38 95 ASP A N 1
ATOM 757 C CA . ASP A 1 95 ? 5.988 23.047 13.227 1 89.38 95 ASP A CA 1
ATOM 758 C C . ASP A 1 95 ? 6.059 24.562 13 1 89.38 95 ASP A C 1
ATOM 760 O O . ASP A 1 95 ? 6.152 25.328 13.953 1 89.38 95 ASP A O 1
ATOM 764 N N . ASN A 1 96 ? 6.008 24.969 11.766 1 85.75 96 ASN A N 1
ATOM 765 C CA . ASN A 1 96 ? 6.012 26.375 11.43 1 85.75 96 ASN A CA 1
ATOM 766 C C . ASN A 1 96 ? 4.789 27.094 11.984 1 85.75 96 ASN A C 1
ATOM 768 O O . ASN A 1 96 ? 4.898 28.219 12.508 1 85.75 96 ASN A O 1
ATOM 772 N N . MET A 1 97 ? 3.664 26.469 11.891 1 86.31 97 MET A N 1
ATOM 773 C CA . MET A 1 97 ? 2.432 27.031 12.438 1 86.31 97 MET A CA 1
ATOM 774 C C . MET A 1 97 ? 2.541 27.234 13.945 1 86.31 97 MET A C 1
ATOM 776 O O . MET A 1 97 ? 2.111 28.25 14.477 1 86.31 97 MET A O 1
ATOM 780 N N . ASP A 1 98 ? 3.084 26.234 14.586 1 87.75 98 ASP A N 1
ATOM 781 C CA . ASP A 1 98 ? 3.271 26.312 16.031 1 87.75 98 ASP A CA 1
ATOM 782 C C . ASP A 1 98 ? 4.164 27.484 16.406 1 87.75 98 ASP A C 1
ATOM 784 O O . ASP A 1 98 ? 3.889 28.203 17.375 1 87.75 98 ASP A O 1
ATOM 788 N N . GLN A 1 99 ? 5.223 27.672 15.633 1 85.25 99 GLN A N 1
ATOM 789 C CA . GLN A 1 99 ? 6.129 28.781 15.883 1 85.25 99 GLN A CA 1
ATOM 790 C C . GLN A 1 99 ? 5.422 30.125 15.695 1 85.25 99 GLN A C 1
ATOM 792 O O . GLN A 1 99 ? 5.617 31.047 16.484 1 85.25 99 GLN A O 1
ATOM 797 N N . ASP A 1 100 ? 4.605 30.281 14.703 1 81.75 100 ASP A N 1
ATOM 798 C CA . ASP A 1 100 ? 3.83 31.484 14.453 1 81.75 100 ASP A CA 1
ATOM 799 C C . ASP A 1 100 ? 2.877 31.781 15.617 1 81.75 100 ASP A C 1
ATOM 801 O O . ASP A 1 100 ? 2.754 32.938 16.047 1 81.75 100 ASP A O 1
ATOM 805 N N . LEU A 1 101 ? 2.258 30.766 16.109 1 82.75 101 LEU A N 1
ATOM 806 C CA . LEU A 1 101 ? 1.305 30.938 17.203 1 82.75 101 LEU A CA 1
ATOM 807 C C . LEU A 1 101 ? 2.018 31.344 18.484 1 82.75 101 LEU A C 1
ATOM 809 O O . LEU A 1 101 ? 1.506 32.156 19.25 1 82.75 101 LEU A O 1
ATOM 813 N N . LYS A 1 102 ? 3.166 30.766 18.688 1 82.88 102 LYS A N 1
ATOM 814 C CA . LYS A 1 102 ? 3.957 31.156 19.859 1 82.88 102 LYS A CA 1
ATOM 815 C C . LYS A 1 102 ? 4.371 32.625 19.781 1 82.88 102 LYS A C 1
ATOM 817 O O . LYS A 1 102 ? 4.277 33.344 20.766 1 82.88 102 LYS A O 1
ATOM 822 N N . THR A 1 103 ? 4.82 33.031 18.625 1 79.62 103 THR A N 1
ATOM 823 C CA . THR A 1 103 ? 5.207 34.406 18.406 1 79.62 103 THR A CA 1
ATOM 824 C C . THR A 1 103 ? 4.02 35.344 18.609 1 79.62 103 THR A C 1
ATOM 826 O O . THR A 1 103 ? 4.148 36.375 19.266 1 79.62 103 THR A O 1
ATOM 829 N N . SER A 1 104 ? 2.881 34.938 18.078 1 76.88 104 SER A N 1
ATOM 830 C CA . SER A 1 104 ? 1.662 35.719 18.234 1 76.88 104 SER A CA 1
ATOM 831 C C . SER A 1 104 ? 1.297 35.875 19.719 1 76.88 104 SER A C 1
ATOM 833 O O . SER A 1 104 ? 0.915 36.938 20.156 1 76.88 104 SER A O 1
ATOM 835 N N . GLN A 1 105 ? 1.399 34.812 20.422 1 77.44 105 GLN A N 1
ATOM 836 C CA . GLN A 1 105 ? 1.098 34.844 21.844 1 77.44 105 GLN A CA 1
ATOM 837 C C . GLN A 1 105 ? 2.025 35.812 22.578 1 77.44 105 GLN A C 1
ATOM 839 O O . GLN A 1 105 ? 1.591 36.531 23.484 1 77.44 105 GLN A O 1
ATOM 844 N N . ARG A 1 106 ? 3.273 35.844 22.266 1 77.69 106 ARG A N 1
ATOM 845 C CA . ARG A 1 106 ? 4.234 36.75 22.875 1 77.69 106 ARG A CA 1
ATOM 846 C C . ARG A 1 106 ? 3.859 38.219 22.609 1 77.69 106 ARG A C 1
ATOM 848 O O . ARG A 1 106 ? 3.93 39.062 23.5 1 77.69 106 ARG A O 1
ATOM 855 N N . HIS A 1 107 ? 3.473 38.438 21.391 1 73.5 107 HIS A N 1
ATOM 856 C CA . HIS A 1 107 ? 3.074 39.812 21.016 1 73.5 107 HIS A CA 1
ATOM 857 C C . HIS A 1 107 ? 1.808 40.219 21.75 1 73.5 107 HIS A C 1
ATOM 859 O O . HIS A 1 107 ? 1.695 41.375 22.188 1 73.5 107 HIS A O 1
ATOM 865 N N . ILE A 1 108 ? 0.878 39.312 21.922 1 73.5 108 ILE A N 1
ATOM 866 C CA . ILE A 1 108 ? -0.367 39.625 22.625 1 73.5 108 ILE A CA 1
ATOM 867 C C . ILE A 1 108 ? -0.076 39.906 24.078 1 73.5 108 ILE A C 1
ATOM 869 O O . ILE A 1 108 ? -0.629 40.875 24.656 1 73.5 108 ILE A O 1
ATOM 873 N N . THR A 1 109 ? 0.833 39.156 24.672 1 74.5 109 THR A N 1
ATOM 874 C CA . THR A 1 109 ? 1.222 39.406 26.047 1 74.5 109 THR A CA 1
ATOM 875 C C . THR A 1 109 ? 1.906 40.75 26.188 1 74.5 109 THR A C 1
ATOM 877 O O . THR A 1 109 ? 1.683 41.469 27.172 1 74.5 109 THR A O 1
ATOM 880 N N . SER A 1 110 ? 2.668 41.094 25.188 1 71.31 110 SER A N 1
ATOM 881 C CA . SER A 1 110 ? 3.352 42.375 25.188 1 71.31 110 SER A CA 1
ATOM 882 C C . SER A 1 110 ? 2.359 43.531 25.078 1 71.31 110 SER A C 1
ATOM 884 O O . SER A 1 110 ? 2.527 44.562 25.719 1 71.31 110 SER A O 1
ATOM 886 N N . ILE A 1 111 ? 1.364 43.344 24.266 1 67.31 111 ILE A N 1
ATOM 887 C CA . ILE A 1 111 ? 0.329 44.375 24.094 1 67.31 111 ILE A CA 1
ATOM 888 C C . ILE A 1 111 ? -0.433 44.562 25.391 1 67.31 111 ILE A C 1
ATOM 890 O O . ILE A 1 111 ? -0.733 45.688 25.797 1 67.31 111 ILE A O 1
ATOM 894 N N . ARG A 1 112 ? -0.68 43.5 26.109 1 68.44 112 ARG A N 1
ATOM 895 C CA . ARG A 1 112 ? -1.358 43.594 27.391 1 68.44 112 ARG A CA 1
ATOM 896 C C . ARG A 1 112 ? -0.509 44.344 28.422 1 68.44 112 ARG A C 1
ATOM 898 O O . ARG A 1 112 ? -1.029 45.125 29.203 1 68.44 112 ARG A O 1
ATOM 905 N N . SER A 1 113 ? 0.764 43.969 28.359 1 63.22 113 SER A N 1
ATOM 906 C CA . SER A 1 113 ? 1.66 44.594 29.312 1 63.22 113 SER A CA 1
ATOM 907 C C . SER A 1 113 ? 1.759 46.094 29.062 1 63.22 113 SER A C 1
ATOM 909 O O . SER A 1 113 ? 1.87 46.875 30 1 63.22 113 SER A O 1
ATOM 911 N N . VAL A 1 114 ? 1.744 46.562 27.812 1 56.81 114 VAL A N 1
ATOM 912 C CA . VAL A 1 114 ? 1.833 48 27.5 1 56.81 114 VAL A CA 1
ATOM 913 C C . VAL A 1 114 ? 0.571 48.719 27.984 1 56.81 114 VAL A C 1
ATOM 915 O O . VAL A 1 114 ? 0.639 49.844 28.484 1 56.81 114 VAL A O 1
ATOM 918 N N . TRP A 1 115 ? -0.588 48 27.781 1 53.94 115 TRP A N 1
ATOM 919 C CA . TRP A 1 115 ? -1.812 48.625 28.266 1 53.94 115 TRP A CA 1
ATOM 920 C C . TRP A 1 115 ? -1.882 48.594 29.797 1 53.94 115 TRP A C 1
ATOM 922 O O . TRP A 1 115 ? -2.436 49.5 30.422 1 53.94 115 TRP A O 1
ATOM 932 N N . GLY A 1 116 ? -1.545 47.406 30.391 1 50.84 116 GLY A N 1
ATOM 933 C CA . GLY A 1 116 ? -1.699 47.312 31.828 1 50.84 116 GLY A CA 1
ATOM 934 C C . GLY A 1 116 ? -0.576 47.969 32.594 1 50.84 116 GLY A C 1
ATOM 935 O O . GLY A 1 116 ? -0.587 48 33.844 1 50.84 116 GLY A O 1
ATOM 936 N N . GLY A 1 117 ? 0.255 48.844 32.156 1 50 117 GLY A N 1
ATOM 937 C CA . GLY A 1 117 ? 1.304 49.625 32.812 1 50 117 GLY A CA 1
ATOM 938 C C . GLY A 1 117 ? 2.529 48.781 33.125 1 50 117 GLY A C 1
ATOM 939 O O . GLY A 1 117 ? 3.506 49.281 33.688 1 50 117 GLY A O 1
ATOM 940 N N . LEU A 1 118 ? 2.459 47.531 33.188 1 46.31 118 LEU A N 1
ATOM 941 C CA . LEU A 1 118 ? 3.648 46.781 33.562 1 46.31 118 LEU A CA 1
ATOM 942 C C . LEU A 1 118 ? 4.512 46.469 32.344 1 46.31 118 LEU A C 1
ATOM 944 O O . LEU A 1 118 ? 4.086 45.75 31.438 1 46.31 118 LEU A O 1
ATOM 948 N N . VAL A 1 119 ? 5.328 47.406 31.797 1 44.81 119 VAL A N 1
ATOM 949 C CA . VAL A 1 119 ? 6.312 47.344 30.719 1 44.81 119 VAL A CA 1
ATOM 950 C C . VAL A 1 119 ? 7.223 46.156 30.906 1 44.81 119 VAL A C 1
ATOM 952 O O . VAL A 1 119 ? 8.094 46.156 31.781 1 44.81 119 VAL A O 1
ATOM 955 N N . ASN A 1 120 ? 6.863 45.031 31.266 1 42.91 120 ASN A N 1
ATOM 956 C CA . ASN A 1 120 ? 8.008 44.156 31.125 1 42.91 120 ASN A CA 1
ATOM 957 C C . ASN A 1 120 ? 8.57 44.188 29.703 1 42.91 120 ASN A C 1
ATOM 959 O O . ASN A 1 120 ? 7.836 43.938 28.75 1 42.91 120 ASN A O 1
ATOM 963 N N . TYR A 1 121 ? 9.469 45.125 29.391 1 40.34 121 TYR A N 1
ATOM 964 C CA . TYR A 1 121 ? 10.344 45.156 28.219 1 40.34 121 TYR A CA 1
ATOM 965 C C . TYR A 1 121 ? 10.734 43.75 27.781 1 40.34 121 TYR A C 1
ATOM 967 O O . TYR A 1 121 ? 11.641 43.156 28.359 1 40.34 121 TYR A O 1
ATOM 975 N N . PHE A 1 122 ? 9.875 42.844 27.672 1 42.28 122 PHE A N 1
ATOM 976 C CA . PHE A 1 122 ? 10.508 41.625 27.156 1 42.28 122 PHE A CA 1
ATOM 977 C C . PHE A 1 122 ? 11.156 41.906 25.812 1 42.28 122 PHE A C 1
ATOM 979 O O . PHE A 1 122 ? 10.484 42.281 24.844 1 42.28 122 PHE A O 1
ATOM 986 N N . LYS A 1 123 ? 12.367 42.531 25.859 1 45.38 123 LYS A N 1
ATOM 987 C CA . LYS A 1 123 ? 13.297 42.5 24.734 1 45.38 123 LYS A CA 1
ATOM 988 C C . LYS A 1 123 ? 13.258 41.125 24.047 1 45.38 123 LYS A C 1
ATOM 990 O O . LYS A 1 123 ? 13.867 40.188 24.531 1 45.38 123 LYS A O 1
ATOM 995 N N . GLY A 1 124 ? 12.242 40.656 23.75 1 39.06 124 GLY A N 1
ATOM 996 C CA . GLY A 1 124 ? 12.375 39.375 23.109 1 39.06 124 GLY A CA 1
ATOM 997 C C . GLY A 1 124 ? 13.289 39.375 21.891 1 39.06 124 GLY A C 1
ATOM 998 O O . GLY A 1 124 ? 13.227 40.312 21.094 1 39.06 124 GLY A O 1
ATOM 999 N N . LYS A 1 125 ? 14.547 39.125 22.125 1 40.28 125 LYS A N 1
ATOM 1000 C CA . LYS A 1 125 ? 15.469 38.875 21.031 1 40.28 125 LYS A CA 1
ATOM 1001 C C . LYS A 1 125 ? 14.75 38.281 19.828 1 40.28 125 LYS A C 1
ATOM 1003 O O . LYS A 1 125 ? 13.898 37.406 20 1 40.28 125 LYS A O 1
ATOM 1008 N N . PRO A 1 126 ? 14.711 38.969 18.734 1 41.66 126 PRO A N 1
ATOM 1009 C CA . PRO A 1 126 ? 14.195 38.312 17.531 1 41.66 126 PRO A CA 1
ATOM 1010 C C . PRO A 1 126 ? 14.578 36.844 17.469 1 41.66 126 PRO A C 1
ATOM 1012 O O . PRO A 1 126 ? 15.766 36.5 17.531 1 41.66 126 PRO A O 1
ATOM 1015 N N . GLU A 1 127 ? 14.133 36.031 18.328 1 41.44 127 GLU A N 1
ATOM 1016 C CA . GLU A 1 127 ? 14.578 34.656 18.125 1 41.44 127 GLU A CA 1
ATOM 1017 C C . GLU A 1 127 ? 14.664 34.312 16.625 1 41.44 127 GLU A C 1
ATOM 1019 O O . GLU A 1 127 ? 13.688 34.5 15.891 1 41.44 127 GLU A O 1
ATOM 1024 N N . THR A 1 128 ? 15.734 34.656 15.992 1 41.06 128 THR A N 1
ATOM 1025 C CA . THR A 1 128 ? 16.031 34.219 14.633 1 41.06 128 THR A CA 1
ATOM 1026 C C . THR A 1 128 ? 15.453 32.844 14.375 1 41.06 128 THR A C 1
ATOM 1028 O O . THR A 1 128 ? 15.719 31.891 15.125 1 41.06 128 THR A O 1
ATOM 1031 N N . LYS A 1 129 ? 14.258 32.844 13.828 1 50.16 129 LYS A N 1
ATOM 1032 C CA . LYS A 1 129 ? 13.789 31.547 13.367 1 50.16 129 LYS A CA 1
ATOM 1033 C C . LYS A 1 129 ? 14.953 30.672 12.93 1 50.16 129 LYS A C 1
ATOM 1035 O O . LYS A 1 129 ? 15.797 31.094 12.141 1 50.16 129 LYS A O 1
ATOM 1040 N N . PRO A 1 130 ? 15.391 29.797 13.766 1 49.91 130 PRO A N 1
ATOM 1041 C CA . PRO A 1 130 ? 16.422 28.953 13.18 1 49.91 130 PRO A CA 1
ATOM 1042 C C . PRO A 1 130 ? 16.156 28.625 11.711 1 49.91 130 PRO A C 1
ATOM 1044 O O . PRO A 1 130 ? 15 28.578 11.289 1 49.91 130 PRO A O 1
ATOM 1047 N N . PRO A 1 131 ? 17.172 28.781 10.859 1 46.44 131 PRO A N 1
ATOM 1048 C CA . PRO A 1 131 ? 17.016 28.453 9.445 1 46.44 131 PRO A CA 1
ATOM 1049 C C . PRO A 1 131 ? 16.266 27.141 9.227 1 46.44 131 PRO A C 1
ATOM 1051 O O . PRO A 1 131 ? 16.359 26.219 10.047 1 46.44 131 PRO A O 1
ATOM 1054 N N . PRO A 1 132 ? 15.164 27.219 8.523 1 49.31 132 PRO A N 1
ATOM 1055 C CA . PRO A 1 132 ? 14.461 25.969 8.234 1 49.31 132 PRO A CA 1
ATOM 1056 C C . PRO A 1 132 ? 15.406 24.797 8.031 1 49.31 132 PRO A C 1
ATOM 1058 O O . PRO A 1 132 ? 16.328 24.875 7.211 1 49.31 132 PRO A O 1
ATOM 1061 N N . GLU A 1 133 ? 15.93 24.281 9.062 1 51.28 133 GLU A N 1
ATOM 1062 C CA . GLU A 1 133 ? 16.75 23.078 8.828 1 51.28 133 GLU A CA 1
ATOM 1063 C C . GLU A 1 133 ? 16.297 22.344 7.566 1 51.28 133 GLU A C 1
ATOM 1065 O O . GLU A 1 133 ? 15.109 22.344 7.23 1 51.28 133 GLU A O 1
ATOM 1070 N N . GLN A 1 134 ? 17.188 22.281 6.617 1 51.66 134 GLN A N 1
ATOM 1071 C CA . GLN A 1 134 ? 16.953 21.547 5.379 1 51.66 134 GLN A CA 1
ATOM 1072 C C . GLN A 1 134 ? 16.188 20.266 5.648 1 51.66 134 GLN A C 1
ATOM 1074 O O . GLN A 1 134 ? 16.562 19.469 6.516 1 51.66 134 GLN A O 1
ATOM 1079 N N . PRO A 1 135 ? 14.914 20.297 5.309 1 58.41 135 PRO A N 1
ATOM 1080 C CA . PRO A 1 135 ? 14.086 19.125 5.559 1 58.41 135 PRO A CA 1
ATOM 1081 C C . PRO A 1 135 ? 14.789 17.812 5.191 1 58.41 135 PRO A C 1
ATOM 1083 O O . PRO A 1 135 ? 15.391 17.719 4.121 1 58.41 135 PRO A O 1
ATOM 1086 N N . LYS A 1 136 ? 15.43 17.141 6.207 1 69.69 136 LYS A N 1
ATOM 1087 C CA . LYS A 1 136 ? 15.938 15.805 5.914 1 69.69 136 LYS A CA 1
ATOM 1088 C C . LYS A 1 136 ? 14.969 15.031 5.027 1 69.69 136 LYS A C 1
ATOM 1090 O O . LYS A 1 136 ? 13.75 15.078 5.238 1 69.69 136 LYS A O 1
ATOM 1095 N N . ALA A 1 137 ? 15.508 14.508 3.889 1 79.62 137 ALA A N 1
ATOM 1096 C CA . ALA A 1 137 ? 14.734 13.727 2.932 1 79.62 137 ALA A CA 1
ATOM 1097 C C . ALA A 1 137 ? 14.039 12.555 3.621 1 79.62 137 ALA A C 1
ATOM 1099 O O . ALA A 1 137 ? 14.555 12.008 4.598 1 79.62 137 ALA A O 1
ATOM 1100 N N . TYR A 1 138 ? 12.867 12.32 3.312 1 89.12 138 TYR A N 1
ATOM 1101 C CA . TYR A 1 138 ? 12.133 11.195 3.877 1 89.12 138 TYR A CA 1
ATOM 1102 C C . TYR A 1 138 ? 12.828 9.875 3.57 1 89.12 138 TYR A C 1
ATOM 1104 O O . TYR A 1 138 ? 13.289 9.656 2.445 1 89.12 138 TYR A O 1
ATOM 1112 N N . GLN A 1 139 ? 13.047 9.062 4.617 1 89.44 139 GLN A N 1
ATOM 1113 C CA . GLN A 1 139 ? 13.625 7.738 4.43 1 89.44 139 GLN A CA 1
ATOM 1114 C C . GLN A 1 139 ? 12.625 6.645 4.793 1 89.44 139 GLN A C 1
ATOM 1116 O O . GLN A 1 139 ? 12.164 6.574 5.938 1 89.44 139 GLN A O 1
ATOM 1121 N N . ALA A 1 140 ? 12.297 5.84 3.793 1 92.62 140 ALA A N 1
ATOM 1122 C CA . ALA A 1 140 ? 11.406 4.711 4.051 1 92.62 140 ALA A CA 1
ATOM 1123 C C . ALA A 1 140 ? 12.055 3.705 5 1 92.62 140 ALA A C 1
ATOM 1125 O O . ALA A 1 140 ? 13.266 3.762 5.238 1 92.62 140 ALA A O 1
ATOM 1126 N N . SER A 1 141 ? 11.273 2.791 5.516 1 93.19 141 SER A N 1
ATOM 1127 C CA . SER A 1 141 ? 11.797 1.762 6.406 1 93.19 141 SER A CA 1
ATOM 1128 C C . SER A 1 141 ? 12.859 0.913 5.715 1 93.19 141 SER A C 1
ATOM 1130 O O . SER A 1 141 ? 12.797 0.703 4.5 1 93.19 141 SER A O 1
ATOM 1132 N N . ASP A 1 142 ? 13.805 0.403 6.504 1 93.81 142 ASP A N 1
ATOM 1133 C CA . ASP A 1 142 ? 14.867 -0.437 5.957 1 93.81 142 ASP A CA 1
ATOM 1134 C C . ASP A 1 142 ? 14.297 -1.684 5.289 1 93.81 142 ASP A C 1
ATOM 1136 O O . ASP A 1 142 ? 14.758 -2.096 4.227 1 93.81 142 ASP A O 1
ATOM 1140 N N . LYS A 1 143 ? 13.328 -2.221 5.93 1 93.25 143 LYS A N 1
ATOM 1141 C CA . LYS A 1 143 ? 12.711 -3.436 5.406 1 93.25 143 LYS A CA 1
ATOM 1142 C C . LYS A 1 143 ? 12.086 -3.188 4.039 1 93.25 143 LYS A C 1
ATOM 1144 O O . LYS A 1 143 ? 12.219 -4.008 3.131 1 93.25 143 LYS A O 1
ATOM 1149 N N . LEU A 1 144 ? 11.414 -2.076 3.91 1 96.62 144 LEU A N 1
ATOM 1150 C CA . LEU A 1 144 ? 10.781 -1.76 2.635 1 96.62 144 LEU A CA 1
ATOM 1151 C C . LEU A 1 144 ? 11.828 -1.462 1.566 1 96.62 144 LEU A C 1
ATOM 1153 O O . LEU A 1 144 ? 11.703 -1.916 0.426 1 96.62 144 LEU A O 1
ATOM 1157 N N . GLN A 1 145 ? 12.891 -0.776 1.9 1 94.94 145 GLN A N 1
ATOM 1158 C CA . GLN A 1 145 ? 13.945 -0.423 0.956 1 94.94 145 GLN A CA 1
ATOM 1159 C C . GLN A 1 145 ? 14.633 -1.67 0.409 1 94.94 145 GLN A C 1
ATOM 1161 O O . GLN A 1 145 ? 14.875 -1.774 -0.795 1 94.94 145 GLN A O 1
ATOM 1166 N N . ASN A 1 146 ? 14.875 -2.602 1.292 1 93.38 146 ASN A N 1
ATOM 1167 C CA . ASN A 1 146 ? 15.516 -3.844 0.878 1 93.38 146 ASN A CA 1
ATOM 1168 C C . ASN A 1 146 ? 14.609 -4.668 -0.034 1 93.38 146 ASN A C 1
ATOM 1170 O O . ASN A 1 146 ? 15.062 -5.207 -1.045 1 93.38 146 ASN A O 1
ATOM 1174 N N . ALA A 1 147 ? 13.367 -4.789 0.366 1 94.19 147 ALA A N 1
ATOM 1175 C CA . ALA A 1 147 ? 12.414 -5.547 -0.441 1 94.19 147 ALA A CA 1
ATOM 1176 C C . ALA A 1 147 ? 12.234 -4.914 -1.82 1 94.19 147 ALA A C 1
ATOM 1178 O O . ALA A 1 147 ? 12.148 -5.621 -2.826 1 94.19 147 ALA A O 1
ATOM 1179 N N . LEU A 1 148 ? 12.242 -3.592 -1.888 1 94.25 148 LEU A N 1
ATOM 1180 C CA . LEU A 1 148 ? 12.102 -2.863 -3.145 1 94.25 148 LEU A CA 1
ATOM 1181 C C . LEU A 1 148 ? 13.305 -3.107 -4.051 1 94.25 148 LEU A C 1
ATOM 1183 O O . LEU A 1 148 ? 13.141 -3.338 -5.25 1 94.25 148 LEU A O 1
ATOM 1187 N N . ALA A 1 149 ? 14.469 -3.023 -3.486 1 92.12 149 ALA A N 1
ATOM 1188 C CA . ALA A 1 149 ? 15.688 -3.24 -4.258 1 92.12 149 ALA A CA 1
ATOM 1189 C C . ALA A 1 149 ? 15.703 -4.633 -4.883 1 92.12 149 ALA A C 1
ATOM 1191 O O . ALA A 1 149 ? 16.047 -4.789 -6.059 1 92.12 149 ALA A O 1
ATOM 1192 N N . SER A 1 150 ? 15.266 -5.617 -4.125 1 90.56 150 SER A N 1
ATOM 1193 C CA . SER A 1 150 ? 15.227 -7 -4.598 1 90.56 150 SER A CA 1
ATOM 1194 C C . SER A 1 150 ? 14.18 -7.184 -5.688 1 90.56 150 SER A C 1
ATOM 1196 O O . SER A 1 150 ? 14.438 -7.844 -6.699 1 90.56 150 SER A O 1
ATOM 1198 N N . SER A 1 151 ? 13.023 -6.586 -5.531 1 92.12 151 SER A N 1
ATOM 1199 C CA . SER A 1 151 ? 11.914 -6.766 -6.469 1 92.12 151 SER A CA 1
ATOM 1200 C C . SER A 1 151 ? 12.164 -6.008 -7.766 1 92.12 151 SER A C 1
ATOM 1202 O O . SER A 1 151 ? 11.789 -6.477 -8.844 1 92.12 151 SER A O 1
ATOM 1204 N N . LYS A 1 152 ? 12.836 -4.824 -7.727 1 90.06 152 LYS A N 1
ATOM 1205 C CA . LYS A 1 152 ? 13.078 -3.994 -8.906 1 90.06 152 LYS A CA 1
ATOM 1206 C C . LYS A 1 152 ? 14.055 -4.668 -9.867 1 90.06 152 LYS A C 1
ATOM 1208 O O . LYS A 1 152 ? 14.008 -4.43 -11.07 1 90.06 152 LYS A O 1
ATOM 1213 N N . GLU A 1 153 ? 14.844 -5.586 -9.344 1 84.06 153 GLU A N 1
ATOM 1214 C CA . GLU A 1 153 ? 15.789 -6.34 -10.172 1 84.06 153 GLU A CA 1
ATOM 1215 C C . GLU A 1 153 ? 15.062 -7.277 -11.125 1 84.06 153 GLU A C 1
ATOM 1217 O O . GLU A 1 153 ? 15.617 -7.695 -12.141 1 84.06 153 GLU A O 1
ATOM 1222 N N . HIS A 1 154 ? 13.82 -7.582 -10.844 1 80.69 154 HIS A N 1
ATOM 1223 C CA . HIS A 1 154 ? 13.078 -8.57 -11.625 1 80.69 154 HIS A CA 1
ATOM 1224 C C . HIS A 1 154 ? 11.93 -7.914 -12.383 1 80.69 154 HIS A C 1
ATOM 1226 O O . HIS A 1 154 ? 11.078 -8.609 -12.945 1 80.69 154 HIS A O 1
ATOM 1232 N N . GLU A 1 155 ? 11.867 -6.641 -12.406 1 76.75 155 GLU A N 1
ATOM 1233 C CA . GLU A 1 155 ? 10.758 -5.918 -13.023 1 76.75 155 GLU A CA 1
ATOM 1234 C C . GLU A 1 155 ? 10.688 -6.199 -14.523 1 76.75 155 GLU A C 1
ATOM 1236 O O . GLU A 1 155 ? 9.602 -6.25 -15.102 1 76.75 155 GLU A O 1
ATOM 1241 N N . ASP A 1 156 ? 11.797 -6.41 -15.141 1 73.06 156 ASP A N 1
ATOM 1242 C CA . ASP A 1 156 ? 11.859 -6.645 -16.578 1 73.06 156 ASP A CA 1
ATOM 1243 C C . ASP A 1 156 ? 11.312 -8.023 -16.938 1 73.06 156 ASP A C 1
ATOM 1245 O O . ASP A 1 156 ? 10.914 -8.266 -18.078 1 73.06 156 ASP A O 1
ATOM 1249 N N . LYS A 1 157 ? 11.297 -8.867 -15.93 1 72.06 157 LYS A N 1
ATOM 1250 C CA . LYS A 1 157 ? 10.812 -10.211 -16.203 1 72.06 157 LYS A CA 1
ATOM 1251 C C . LYS A 1 157 ? 9.312 -10.211 -16.484 1 72.06 157 LYS A C 1
ATOM 1253 O O . LYS A 1 157 ? 8.82 -11.023 -17.281 1 72.06 157 LYS A O 1
ATOM 1258 N N . TYR A 1 158 ? 8.609 -9.281 -15.883 1 64.75 158 TYR A N 1
ATOM 1259 C CA . TYR A 1 158 ? 7.188 -9.164 -16.188 1 64.75 158 TYR A CA 1
ATOM 1260 C C . TYR A 1 158 ? 6.977 -8.859 -17.672 1 64.75 158 TYR A C 1
ATOM 1262 O O . TYR A 1 158 ? 6.129 -9.469 -18.328 1 64.75 158 TYR A O 1
ATOM 1270 N N . GLN A 1 159 ? 7.711 -7.852 -18.188 1 60.28 159 GLN A N 1
ATOM 1271 C CA . GLN A 1 159 ? 7.57 -7.5 -19.594 1 60.28 159 GLN A CA 1
ATOM 1272 C C . GLN A 1 159 ? 7.918 -8.68 -20.484 1 60.28 159 GLN A C 1
ATOM 1274 O O . GLN A 1 159 ? 7.301 -8.875 -21.547 1 60.28 159 GLN A O 1
ATOM 1279 N N . ALA A 1 160 ? 8.914 -9.5 -19.953 1 58.16 160 ALA A N 1
ATOM 1280 C CA . ALA A 1 160 ? 9.367 -10.609 -20.781 1 58.16 160 ALA A CA 1
ATOM 1281 C C . ALA A 1 160 ? 8.406 -11.789 -20.703 1 58.16 160 ALA A C 1
ATOM 1283 O O . ALA A 1 160 ? 8.312 -12.586 -21.641 1 58.16 160 ALA A O 1
ATOM 1284 N N . SER A 1 161 ? 7.875 -11.914 -19.531 1 55.59 161 SER A N 1
ATOM 1285 C CA . SER A 1 161 ? 7.027 -13.078 -19.312 1 55.59 161 SER A CA 1
ATOM 1286 C C . SER A 1 161 ? 5.617 -12.836 -19.844 1 55.59 161 SER A C 1
ATOM 1288 O O . SER A 1 161 ? 4.801 -13.758 -19.891 1 55.59 161 SER A O 1
ATOM 1290 N N . HIS A 1 162 ? 5.289 -11.477 -20.109 1 51.94 162 HIS A N 1
ATOM 1291 C CA . HIS A 1 162 ? 3.932 -11.25 -20.594 1 51.94 162 HIS A CA 1
ATOM 1292 C C . HIS A 1 162 ? 3.648 -12.086 -21.844 1 51.94 162 HIS A C 1
ATOM 1294 O O . HIS A 1 162 ? 4.457 -12.117 -22.781 1 51.94 162 HIS A O 1
ATOM 1300 N N . PRO A 1 163 ? 2.857 -12.961 -21.781 1 49.12 163 PRO A N 1
ATOM 1301 C CA . PRO A 1 163 ? 2.561 -13.805 -22.938 1 49.12 163 PRO A CA 1
ATOM 1302 C C . PRO A 1 163 ? 2.594 -13.031 -24.25 1 49.12 163 PRO A C 1
ATOM 1304 O O . PRO A 1 163 ? 3.061 -13.555 -25.266 1 49.12 163 PRO A O 1
ATOM 1307 N N . ASN A 1 164 ? 1.892 -11.836 -24.438 1 41.69 164 ASN A N 1
ATOM 1308 C CA . ASN A 1 164 ? 1.92 -11.141 -25.719 1 41.69 164 ASN A CA 1
ATOM 1309 C C . ASN A 1 164 ? 3.336 -10.703 -26.078 1 41.69 164 ASN A C 1
ATOM 1311 O O . ASN A 1 164 ? 3.598 -10.344 -27.234 1 41.69 164 ASN A O 1
ATOM 1315 N N . LEU A 1 165 ? 4.145 -10.289 -25.094 1 43.72 165 LEU A N 1
ATOM 1316 C CA . LEU A 1 165 ? 5.473 -9.828 -25.5 1 43.72 165 LEU A CA 1
ATOM 1317 C C . LEU A 1 165 ? 6.457 -10.984 -25.547 1 43.72 165 LEU A C 1
ATOM 1319 O O . LEU A 1 165 ? 7.59 -10.82 -26.016 1 43.72 165 LEU A O 1
ATOM 1323 N N . ARG A 1 166 ? 6.355 -11.945 -24.781 1 43.66 166 ARG A N 1
ATOM 1324 C CA . ARG A 1 166 ? 7.223 -13.109 -24.891 1 43.66 166 ARG A CA 1
ATOM 1325 C C . ARG A 1 166 ? 7.07 -13.781 -26.25 1 43.66 166 ARG A C 1
ATOM 1327 O O . ARG A 1 166 ? 5.957 -14.117 -26.656 1 43.66 166 ARG A O 1
ATOM 1334 N N . LYS A 1 167 ? 7.914 -13.492 -27.156 1 38.19 167 LYS A N 1
ATOM 1335 C CA . LYS A 1 167 ? 8.195 -14.469 -28.219 1 38.19 167 LYS A CA 1
ATOM 1336 C C . LYS A 1 167 ? 8.289 -15.883 -27.641 1 38.19 167 LYS A C 1
ATOM 1338 O O . LYS A 1 167 ? 9.297 -16.25 -27.031 1 38.19 167 LYS A O 1
ATOM 1343 N N . LEU A 1 168 ? 7.375 -16.266 -26.812 1 35.56 168 LEU A N 1
ATOM 1344 C CA . LEU A 1 168 ? 7.402 -17.688 -26.453 1 35.56 168 LEU A CA 1
ATOM 1345 C C . LEU A 1 168 ? 8.023 -18.516 -27.578 1 35.56 168 LEU A C 1
ATOM 1347 O O . LEU A 1 168 ? 7.484 -18.562 -28.688 1 35.56 168 LEU A O 1
ATOM 1351 N N . ASP A 1 169 ? 9.227 -18.562 -27.719 1 32.59 169 ASP A N 1
ATOM 1352 C CA . ASP A 1 169 ? 9.828 -19.625 -28.516 1 32.59 169 ASP A CA 1
ATOM 1353 C C . ASP A 1 169 ? 9.148 -20.969 -28.25 1 32.59 169 ASP A C 1
ATOM 1355 O O . ASP A 1 169 ? 9.609 -21.75 -27.406 1 32.59 169 ASP A O 1
ATOM 1359 N N . THR A 1 170 ? 7.902 -20.906 -27.906 1 33.69 170 THR A N 1
ATOM 1360 C CA . THR A 1 170 ? 7.168 -22.172 -27.953 1 33.69 170 THR A CA 1
ATOM 1361 C C . THR A 1 170 ? 7.508 -22.938 -29.234 1 33.69 170 THR A C 1
ATOM 1363 O O . THR A 1 170 ? 6.785 -23.859 -29.625 1 33.69 170 THR A O 1
ATOM 1366 N N . GLY A 1 171 ? 8.359 -22.266 -30.078 1 31.75 171 GLY A N 1
ATOM 1367 C CA . GLY A 1 171 ? 8.672 -23.016 -31.297 1 31.75 171 GLY A CA 1
ATOM 1368 C C . GLY A 1 171 ? 9.109 -24.438 -31.016 1 31.75 171 GLY A C 1
ATOM 1369 O O . GLY A 1 171 ? 9.336 -25.203 -31.953 1 31.75 171 GLY A O 1
ATOM 1370 N N . GLY A 1 172 ? 9.789 -24.5 -29.781 1 32.56 172 GLY A N 1
ATOM 1371 C CA . GLY A 1 172 ? 10.539 -25.75 -29.812 1 32.56 172 GLY A CA 1
ATOM 1372 C C . GLY A 1 172 ? 9.648 -26.969 -29.703 1 32.56 172 GLY A C 1
ATOM 1373 O O . GLY A 1 172 ? 10.117 -28.109 -29.844 1 32.56 172 GLY A O 1
ATOM 1374 N N . PHE A 1 173 ? 8.508 -26.766 -28.844 1 34.16 173 PHE A N 1
ATOM 1375 C CA . PHE A 1 173 ? 7.859 -28.078 -28.828 1 34.16 173 PHE A CA 1
ATOM 1376 C C . PHE A 1 173 ? 7.266 -28.391 -30.188 1 34.16 173 PHE A C 1
ATOM 1378 O O . PHE A 1 173 ? 7.066 -29.562 -30.531 1 34.16 173 PHE A O 1
ATOM 1385 N N . GLY A 1 174 ? 6.586 -27.312 -30.828 1 30.81 174 GLY A N 1
ATOM 1386 C CA . GLY A 1 174 ? 5.883 -27.719 -32.031 1 30.81 174 GLY A CA 1
ATOM 1387 C C . GLY A 1 174 ? 6.812 -28.125 -33.156 1 30.81 174 GLY A C 1
ATOM 1388 O O . GLY A 1 174 ? 6.48 -29 -33.969 1 30.81 174 GLY A O 1
ATOM 1389 N N . ALA A 1 175 ? 7.59 -27.078 -33.656 1 32.31 175 ALA A N 1
ATOM 1390 C CA . ALA A 1 175 ? 7.887 -27.125 -35.094 1 32.31 175 ALA A CA 1
ATOM 1391 C C . ALA A 1 175 ? 8.742 -28.344 -35.406 1 32.31 175 ALA A C 1
ATOM 1393 O O . ALA A 1 175 ? 8.508 -29.016 -36.438 1 32.31 175 ALA A O 1
ATOM 1394 N N . SER A 1 176 ? 10.07 -28.234 -35.031 1 29.66 176 SER A N 1
ATOM 1395 C CA . SER A 1 176 ? 10.914 -29.125 -35.812 1 29.66 176 SER A CA 1
ATOM 1396 C C . SER A 1 176 ? 10.703 -30.594 -35.406 1 29.66 176 SER A C 1
ATOM 1398 O O . SER A 1 176 ? 11.547 -31.172 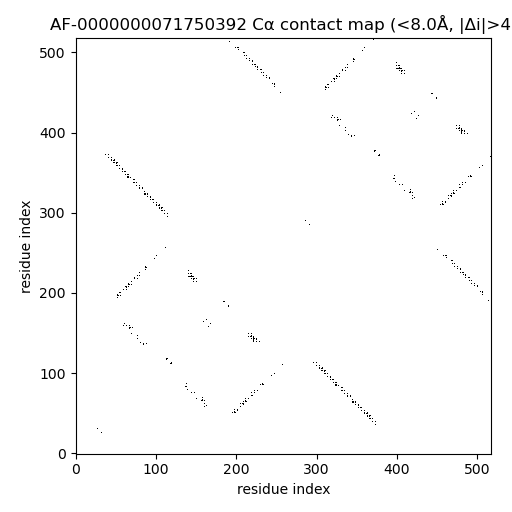-34.719 1 29.66 176 SER A O 1
ATOM 1400 N N . ALA A 1 177 ? 9.57 -30.891 -34.688 1 33.94 177 ALA A N 1
ATOM 1401 C CA . ALA A 1 177 ? 9.328 -32.281 -34.969 1 33.94 177 ALA A CA 1
ATOM 1402 C C . ALA A 1 177 ? 9.227 -32.531 -36.469 1 33.94 177 ALA A C 1
ATOM 1404 O O . ALA A 1 177 ? 8.203 -32.25 -37.094 1 33.94 177 ALA A O 1
ATOM 1405 N N . SER A 1 178 ? 10.195 -32.031 -37.281 1 30.62 178 SER A N 1
ATOM 1406 C CA . SER A 1 178 ? 10.25 -32.781 -38.531 1 30.62 178 SER A CA 1
ATOM 1407 C C . SER A 1 178 ? 9.703 -34.188 -38.375 1 30.62 178 SER A C 1
ATOM 1409 O O . SER A 1 178 ? 10.156 -34.938 -37.5 1 30.62 178 SER A O 1
ATOM 1411 N N . ILE A 1 179 ? 8.5 -34.406 -38.719 1 33.78 179 ILE A N 1
ATOM 1412 C CA . ILE A 1 179 ? 7.891 -35.656 -39.156 1 33.78 179 ILE A CA 1
ATOM 1413 C C . ILE A 1 179 ? 8.945 -36.531 -39.844 1 33.78 179 ILE A C 1
ATOM 1415 O O . ILE A 1 179 ? 8.656 -37.656 -40.219 1 33.78 179 ILE A O 1
ATOM 1419 N N . ASP A 1 180 ? 9.984 -35.812 -40.469 1 33.5 180 ASP A N 1
ATOM 1420 C CA . ASP A 1 180 ? 10.711 -36.719 -41.375 1 33.5 180 ASP A CA 1
ATOM 1421 C C . ASP A 1 180 ? 11.375 -37.844 -40.625 1 33.5 180 ASP A C 1
ATOM 1423 O O . ASP A 1 180 ? 11.844 -38.812 -41.219 1 33.5 180 ASP A O 1
ATOM 1427 N N . ASP A 1 181 ? 12.141 -37.531 -39.531 1 34.41 181 ASP A N 1
ATOM 1428 C CA . ASP A 1 181 ? 12.789 -38.812 -39.312 1 34.41 181 ASP A CA 1
ATOM 1429 C C . ASP A 1 181 ? 11.773 -39.875 -38.875 1 34.41 181 ASP A C 1
ATOM 1431 O O . ASP A 1 181 ? 11.242 -39.812 -37.781 1 34.41 181 ASP A O 1
ATOM 1435 N N . SER A 1 182 ? 10.766 -40.312 -39.719 1 36.03 182 SER A N 1
ATOM 1436 C CA . SER A 1 182 ? 9.859 -41.438 -39.938 1 36.03 182 SER A CA 1
ATOM 1437 C C . SER A 1 182 ? 10.156 -42.594 -39 1 36.03 182 SER A C 1
ATOM 1439 O O . SER A 1 182 ? 9.273 -43.406 -38.719 1 36.03 182 SER A O 1
ATOM 1441 N N . SER A 1 183 ? 11.5 -43.062 -39.125 1 35.59 183 SER A N 1
ATOM 1442 C CA . SER A 1 183 ? 11.875 -44.344 -38.562 1 35.59 183 SER A CA 1
ATOM 1443 C C . SER A 1 183 ? 11.75 -44.375 -37.031 1 35.59 183 SER A C 1
ATOM 1445 O O . SER A 1 183 ? 11.727 -45.438 -36.438 1 35.59 183 SER A O 1
ATOM 1447 N N . SER A 1 184 ? 12.203 -43.219 -36.281 1 36.5 184 SER A N 1
ATOM 1448 C CA . SER A 1 184 ? 12.305 -43.375 -34.812 1 36.5 184 SER A CA 1
ATOM 1449 C C . SER A 1 184 ? 10.961 -43.156 -34.156 1 36.5 184 SER A C 1
ATOM 1451 O O . SER A 1 184 ? 10.906 -42.594 -33.031 1 36.5 184 SER A O 1
ATOM 1453 N N . ARG A 1 185 ? 9.797 -42.844 -34.531 1 43.94 185 ARG A N 1
ATOM 1454 C CA . ARG A 1 185 ? 8.383 -43 -34.219 1 43.94 185 ARG A CA 1
ATOM 1455 C C . ARG A 1 185 ? 8.148 -44.312 -33.438 1 43.94 185 ARG A C 1
ATOM 1457 O O . ARG A 1 185 ? 7.043 -44.562 -32.969 1 43.94 185 ARG A O 1
ATOM 1464 N N . GLN A 1 186 ? 8.836 -45.281 -34 1 38.25 186 GLN A N 1
ATOM 1465 C CA . GLN A 1 186 ? 8.578 -46.594 -33.438 1 38.25 186 GLN A CA 1
ATOM 1466 C C . GLN A 1 186 ? 8.875 -46.625 -31.938 1 38.25 186 GLN A C 1
ATOM 1468 O O . GLN A 1 186 ? 8.219 -47.344 -31.188 1 38.25 186 GLN A O 1
ATOM 1473 N N . ASN A 1 187 ? 10.328 -46.281 -31.391 1 39.09 187 ASN A N 1
ATOM 1474 C CA . ASN A 1 187 ? 10.844 -46.688 -30.094 1 39.09 187 ASN A CA 1
ATOM 1475 C C . ASN A 1 187 ? 10.469 -45.688 -29 1 39.09 187 ASN A C 1
ATOM 1477 O O . ASN A 1 187 ? 10.375 -44.469 -29.25 1 39.09 187 ASN A O 1
ATOM 1481 N N . GLY A 1 188 ? 9.734 -46.031 -27.734 1 47.69 188 GLY A N 1
ATOM 1482 C CA . GLY A 1 188 ? 9.531 -45.656 -26.344 1 47.69 188 GLY A CA 1
ATOM 1483 C C . GLY A 1 188 ? 10.445 -44.5 -25.891 1 47.69 188 GLY A C 1
ATOM 1484 O O . GLY A 1 188 ? 10.148 -43.844 -24.906 1 47.69 188 GLY A O 1
ATOM 1485 N N . TYR A 1 189 ? 11.547 -44.219 -26.578 1 49.66 189 TYR A N 1
ATOM 1486 C CA . TYR A 1 189 ? 12.617 -43.344 -26.125 1 49.66 189 TYR A CA 1
ATOM 1487 C C . TYR A 1 189 ? 12.297 -41.875 -26.438 1 49.66 189 TYR A C 1
ATOM 1489 O O . TYR A 1 189 ? 12.531 -41 -25.609 1 49.66 189 TYR A O 1
ATOM 1497 N N . ALA A 1 190 ? 11.703 -41.469 -27.625 1 56.88 190 ALA A N 1
ATOM 1498 C CA . ALA A 1 190 ? 11.5 -40.094 -27.984 1 56.88 190 ALA A CA 1
ATOM 1499 C C . ALA A 1 190 ? 10.422 -39.438 -27.125 1 56.88 190 ALA A C 1
ATOM 1501 O O . ALA A 1 190 ? 10.57 -38.281 -26.688 1 56.88 190 ALA A O 1
ATOM 1502 N N . GLN A 1 191 ? 9.281 -40.188 -26.969 1 61.75 191 GLN A N 1
ATOM 1503 C CA . GLN A 1 191 ? 8.203 -39.688 -26.125 1 61.75 191 GLN A CA 1
ATOM 1504 C C . GLN A 1 191 ? 8.672 -39.438 -24.703 1 61.75 191 GLN A C 1
ATOM 1506 O O . GLN A 1 191 ? 8.297 -38.438 -24.062 1 61.75 191 GLN A O 1
ATOM 1511 N N . ASN A 1 192 ? 9.609 -40.25 -24.344 1 69.62 192 ASN A N 1
ATOM 1512 C CA . ASN A 1 192 ? 10.172 -40.094 -23 1 69.62 192 ASN A CA 1
ATOM 1513 C C . ASN A 1 192 ? 11.039 -38.844 -22.891 1 69.62 192 ASN A C 1
ATOM 1515 O O . ASN A 1 192 ? 11.023 -38.156 -21.859 1 69.62 192 ASN A O 1
ATOM 1519 N N . ARG A 1 193 ? 11.672 -38.469 -24.094 1 75.12 193 ARG A N 1
ATOM 1520 C CA . ARG A 1 193 ? 12.508 -37.281 -24.094 1 75.12 193 ARG A CA 1
ATOM 1521 C C . ARG A 1 193 ? 11.656 -36.031 -23.969 1 75.12 193 ARG A C 1
ATOM 1523 O O . ARG A 1 193 ? 11.992 -35.125 -23.203 1 75.12 193 ARG A O 1
ATOM 1530 N N . HIS A 1 194 ? 10.508 -36.031 -24.688 1 76.62 194 HIS A N 1
ATOM 1531 C CA . HIS A 1 194 ? 9.625 -34.875 -24.641 1 76.62 194 HIS A CA 1
ATOM 1532 C C . HIS A 1 194 ? 8.992 -34.719 -23.25 1 76.62 194 HIS A C 1
ATOM 1534 O O . HIS A 1 194 ? 8.852 -33.594 -22.75 1 76.62 194 HIS A O 1
ATOM 1540 N N . LEU A 1 195 ? 8.648 -35.781 -22.688 1 78.44 195 LEU A N 1
ATOM 1541 C CA . LEU A 1 195 ? 8.062 -35.75 -21.344 1 78.44 195 LEU A CA 1
ATOM 1542 C C . LEU A 1 195 ? 9.078 -35.25 -20.312 1 78.44 195 LEU A C 1
ATOM 1544 O O . LEU A 1 195 ? 8.734 -34.469 -19.438 1 78.44 195 LEU A O 1
ATOM 1548 N N . ARG A 1 196 ? 10.289 -35.656 -20.484 1 78.62 196 ARG A N 1
ATOM 1549 C CA . ARG A 1 196 ? 11.352 -35.219 -19.578 1 78.62 196 ARG A CA 1
ATOM 1550 C C . ARG A 1 196 ? 11.602 -33.719 -19.719 1 78.62 196 ARG A C 1
ATOM 1552 O O . ARG A 1 196 ? 11.82 -33.031 -18.734 1 78.62 196 ARG A O 1
ATOM 1559 N N . GLU A 1 197 ? 11.562 -33.312 -20.938 1 84.38 197 GLU A N 1
ATOM 1560 C CA . GLU A 1 197 ? 11.766 -31.875 -21.172 1 84.38 197 GLU A CA 1
ATOM 1561 C C . GLU A 1 197 ? 10.633 -31.062 -20.562 1 84.38 197 GLU A C 1
ATOM 1563 O O . GLU A 1 197 ? 10.875 -29.984 -20 1 84.38 197 GLU A O 1
ATOM 1568 N N . ALA A 1 198 ? 9.398 -31.547 -20.703 1 83.44 198 ALA A N 1
ATOM 1569 C CA . ALA A 1 198 ? 8.242 -30.859 -20.109 1 83.44 198 ALA A CA 1
ATOM 1570 C C . ALA A 1 198 ? 8.367 -30.797 -18.594 1 83.44 198 ALA A C 1
ATOM 1572 O O . ALA A 1 198 ? 8.086 -29.75 -17.984 1 83.44 198 ALA A O 1
ATOM 1573 N N . HIS A 1 199 ? 8.883 -31.859 -18.016 1 82.19 199 HIS A N 1
ATOM 1574 C CA . HIS A 1 199 ? 9.023 -31.906 -16.562 1 82.19 199 HIS A CA 1
ATOM 1575 C C . HIS A 1 199 ? 10.133 -30.969 -16.078 1 82.19 199 HIS A C 1
ATOM 1577 O O . HIS A 1 199 ? 10.023 -30.359 -15.023 1 82.19 199 HIS A O 1
ATOM 1583 N N . GLN A 1 200 ? 11.156 -30.906 -16.875 1 86 200 GLN A N 1
ATOM 1584 C CA . GLN A 1 200 ? 12.25 -30 -16.531 1 86 200 GLN A CA 1
ATOM 1585 C C . GLN A 1 200 ? 11.781 -28.547 -16.578 1 86 200 GLN A C 1
ATOM 1587 O O . GLN A 1 200 ? 12.141 -27.75 -15.719 1 86 200 GLN A O 1
ATOM 1592 N N . THR A 1 201 ? 11.023 -28.281 -17.609 1 88.25 201 THR A N 1
ATOM 1593 C CA . THR A 1 201 ? 10.477 -26.922 -17.719 1 88.25 201 THR A CA 1
ATOM 1594 C C . THR A 1 201 ? 9.57 -26.609 -16.531 1 88.25 201 THR A C 1
ATOM 1596 O O . THR A 1 201 ? 9.633 -25.516 -15.984 1 88.25 201 THR A O 1
ATOM 1599 N N . LEU A 1 202 ? 8.75 -27.562 -16.188 1 87.56 202 LEU A N 1
ATOM 1600 C CA . LEU A 1 202 ? 7.859 -27.391 -15.039 1 87.56 202 LEU A CA 1
ATOM 1601 C C . LEU A 1 202 ? 8.656 -27.141 -13.758 1 87.56 202 LEU A C 1
ATOM 1603 O O . LEU A 1 202 ? 8.32 -26.25 -12.977 1 87.56 202 LEU A O 1
ATOM 1607 N N . ASP A 1 203 ? 9.719 -27.891 -13.57 1 87.56 203 ASP A N 1
ATOM 1608 C CA . ASP A 1 203 ? 10.562 -27.75 -12.391 1 87.56 203 ASP A CA 1
ATOM 1609 C C . ASP A 1 203 ? 11.18 -26.344 -12.32 1 87.56 203 ASP A C 1
ATOM 1611 O O . ASP A 1 203 ? 11.188 -25.719 -11.266 1 87.56 203 ASP A O 1
ATOM 1615 N N . LYS A 1 204 ? 11.641 -25.938 -13.406 1 89.94 204 LYS A N 1
ATOM 1616 C CA . LYS A 1 204 ? 12.234 -24.609 -13.461 1 89.94 204 LYS A CA 1
ATOM 1617 C C . LYS A 1 204 ? 11.195 -23.531 -13.164 1 89.94 204 LYS A C 1
ATOM 1619 O O . LYS A 1 204 ? 11.469 -22.578 -12.422 1 89.94 204 LYS A O 1
ATOM 1624 N N . ASN A 1 205 ? 10.016 -23.688 -13.805 1 89.81 205 ASN A N 1
ATOM 1625 C CA . ASN A 1 205 ? 8.945 -22.719 -13.594 1 89.81 205 ASN A CA 1
ATOM 1626 C C . ASN A 1 205 ? 8.5 -22.688 -12.133 1 89.81 205 ASN A C 1
ATOM 1628 O O . ASN A 1 205 ? 8.242 -21.609 -11.578 1 89.81 205 ASN A O 1
ATOM 1632 N N . LEU A 1 206 ? 8.383 -23.812 -11.539 1 91.44 206 LEU A N 1
ATOM 1633 C CA . LEU A 1 206 ? 7.973 -23.891 -10.133 1 91.44 206 LEU A CA 1
ATOM 1634 C C . LEU A 1 206 ? 9.008 -23.234 -9.234 1 91.44 206 LEU A C 1
ATOM 1636 O O . LEU A 1 206 ? 8.648 -22.547 -8.266 1 91.44 206 LEU A O 1
ATOM 1640 N N . ASP A 1 207 ? 10.312 -23.375 -9.531 1 91.38 207 ASP A N 1
ATOM 1641 C CA . ASP A 1 207 ? 11.367 -22.703 -8.797 1 91.38 207 ASP A CA 1
ATOM 1642 C C . ASP A 1 207 ? 11.242 -21.188 -8.914 1 91.38 207 ASP A C 1
ATOM 1644 O O . ASP A 1 207 ? 11.352 -20.469 -7.922 1 91.38 207 ASP A O 1
ATOM 1648 N N . GLU A 1 208 ? 10.984 -20.812 -10.125 1 90.94 208 GLU A N 1
ATOM 1649 C CA . GLU A 1 208 ? 10.82 -19.375 -10.359 1 90.94 208 GLU A CA 1
ATOM 1650 C C . GLU A 1 208 ? 9.586 -18.828 -9.641 1 90.94 208 GLU A C 1
ATOM 1652 O O . GLU A 1 208 ? 9.609 -17.719 -9.117 1 90.94 208 GLU A O 1
ATOM 1657 N N . MET A 1 209 ? 8.547 -19.594 -9.672 1 91.12 209 MET A N 1
ATOM 1658 C CA . MET A 1 209 ? 7.344 -19.188 -8.945 1 91.12 209 MET A CA 1
ATOM 1659 C C . MET A 1 209 ? 7.629 -19.047 -7.453 1 91.12 209 MET A C 1
ATOM 1661 O O . MET A 1 209 ? 7.215 -18.062 -6.832 1 91.12 209 MET A O 1
ATOM 1665 N N . SER A 1 210 ? 8.352 -20 -6.875 1 92.75 210 SER A N 1
ATOM 1666 C CA . SER A 1 210 ? 8.703 -19.938 -5.461 1 92.75 210 SER A CA 1
ATOM 1667 C C . SER A 1 210 ? 9.523 -18.703 -5.141 1 92.75 210 SER A C 1
ATOM 1669 O O . SER A 1 210 ? 9.266 -18.016 -4.148 1 92.75 210 SER A O 1
ATOM 1671 N N . ASP A 1 211 ? 10.445 -18.375 -5.977 1 92.81 211 ASP A N 1
ATOM 1672 C CA . ASP A 1 211 ? 11.273 -17.188 -5.785 1 92.81 211 ASP A CA 1
ATOM 1673 C C . ASP A 1 211 ? 10.422 -15.922 -5.852 1 92.81 211 ASP A C 1
ATOM 1675 O O . ASP A 1 211 ? 10.578 -15.023 -5.023 1 92.81 211 ASP A O 1
ATOM 1679 N N . GLY A 1 212 ? 9.555 -15.875 -6.918 1 92.62 212 GLY A N 1
ATOM 1680 C CA . GLY A 1 212 ? 8.672 -14.727 -7.047 1 92.62 212 GLY A CA 1
ATOM 1681 C C . GLY A 1 212 ? 7.754 -14.547 -5.852 1 92.62 212 GLY A C 1
ATOM 1682 O O . GLY A 1 212 ? 7.547 -13.422 -5.387 1 92.62 212 GLY A O 1
ATOM 1683 N N . LEU A 1 213 ? 7.207 -15.617 -5.32 1 94.56 213 LEU A N 1
ATOM 1684 C CA . LEU A 1 213 ? 6.316 -15.57 -4.168 1 94.56 213 LEU A CA 1
ATOM 1685 C C . LEU A 1 213 ? 7.07 -15.133 -2.916 1 94.56 213 LEU A C 1
ATOM 1687 O O . LEU A 1 213 ? 6.523 -14.422 -2.07 1 94.56 213 LEU A O 1
ATOM 1691 N N . ARG A 1 214 ? 8.32 -15.508 -2.783 1 93.94 214 ARG A N 1
ATOM 1692 C CA . ARG A 1 214 ? 9.141 -15.094 -1.649 1 93.94 214 ARG A CA 1
ATOM 1693 C C . ARG A 1 214 ? 9.414 -13.594 -1.696 1 93.94 214 ARG A C 1
ATOM 1695 O O . ARG A 1 214 ? 9.406 -12.922 -0.662 1 93.94 214 ARG A O 1
ATOM 1702 N N . ARG A 1 215 ? 9.68 -13.141 -2.881 1 93.94 215 ARG A N 1
ATOM 1703 C CA . ARG A 1 215 ? 9.867 -11.703 -3.031 1 93.94 215 ARG A CA 1
ATOM 1704 C C . ARG A 1 215 ? 8.594 -10.945 -2.684 1 93.94 215 ARG A C 1
ATOM 1706 O O . ARG A 1 215 ? 8.648 -9.891 -2.051 1 93.94 215 ARG A O 1
ATOM 1713 N N . LEU A 1 216 ? 7.461 -11.469 -3.119 1 95.12 216 LEU A N 1
ATOM 1714 C CA . LEU A 1 216 ? 6.18 -10.852 -2.789 1 95.12 216 LEU A CA 1
ATOM 1715 C C . LEU A 1 216 ? 5.965 -10.82 -1.279 1 95.12 216 LEU A C 1
ATOM 1717 O O . LEU A 1 216 ? 5.496 -9.812 -0.738 1 95.12 216 LEU A O 1
ATOM 1721 N N . LYS A 1 217 ? 6.301 -11.93 -0.655 1 94.94 217 LYS A N 1
ATOM 1722 C CA . LYS A 1 217 ? 6.195 -11.984 0.8 1 94.94 217 LYS A CA 1
ATOM 1723 C C . LYS A 1 217 ? 7.074 -10.922 1.458 1 94.94 217 LYS A C 1
ATOM 1725 O O . LYS A 1 217 ? 6.641 -10.242 2.387 1 94.94 217 LYS A O 1
ATOM 1730 N N . ASN A 1 218 ? 8.297 -10.797 0.998 1 95.12 218 ASN A N 1
ATOM 1731 C CA . ASN A 1 218 ? 9.211 -9.797 1.543 1 95.12 218 ASN A CA 1
ATOM 1732 C C . ASN A 1 218 ? 8.703 -8.383 1.307 1 95.12 218 ASN A C 1
ATOM 1734 O O . ASN A 1 218 ? 8.852 -7.508 2.166 1 95.12 218 ASN A O 1
ATOM 1738 N N . LEU A 1 219 ? 8.141 -8.188 0.189 1 95.25 219 LEU A N 1
ATOM 1739 C CA . LEU A 1 219 ? 7.543 -6.887 -0.105 1 95.25 219 LEU A CA 1
ATOM 1740 C C . LEU A 1 219 ? 6.402 -6.582 0.858 1 95.25 219 LEU A C 1
ATOM 1742 O O . LEU A 1 219 ? 6.293 -5.465 1.367 1 95.25 219 LEU A O 1
ATOM 1746 N N . GLY A 1 220 ? 5.504 -7.574 1.062 1 96.12 220 GLY A N 1
ATOM 1747 C CA . GLY A 1 220 ? 4.43 -7.402 2.025 1 96.12 220 GLY A CA 1
ATOM 1748 C C . GLY A 1 220 ? 4.926 -7.035 3.412 1 96.12 220 GLY A C 1
ATOM 1749 O O . GLY A 1 220 ? 4.387 -6.125 4.047 1 96.12 220 GLY A O 1
ATOM 1750 N N . LEU A 1 221 ? 6.004 -7.66 3.869 1 96.12 221 LEU A N 1
ATOM 1751 C CA . LEU A 1 221 ? 6.594 -7.371 5.172 1 96.12 221 LEU A CA 1
ATOM 1752 C C . LEU A 1 221 ? 7.176 -5.965 5.203 1 96.12 221 LEU A C 1
ATOM 1754 O O . LEU A 1 221 ? 7.066 -5.262 6.215 1 96.12 221 LEU A O 1
ATOM 1758 N N . GLY A 1 222 ? 7.824 -5.625 4.109 1 96.44 222 GLY A N 1
ATOM 1759 C CA . GLY A 1 222 ? 8.32 -4.262 3.996 1 96.44 222 GLY A CA 1
ATOM 1760 C C . GLY A 1 222 ? 7.219 -3.221 4.059 1 96.44 222 GLY A C 1
ATOM 1761 O O . GLY A 1 222 ? 7.363 -2.195 4.727 1 96.44 222 GLY A O 1
ATOM 1762 N N . LEU A 1 223 ? 6.113 -3.432 3.383 1 97.19 223 LEU A N 1
ATOM 1763 C CA . LEU A 1 223 ? 4.965 -2.527 3.4 1 97.19 223 LEU A CA 1
ATOM 1764 C C . LEU A 1 223 ? 4.41 -2.385 4.812 1 97.19 223 LEU A C 1
ATOM 1766 O O . LEU A 1 223 ? 4.098 -1.276 5.254 1 97.19 223 LEU A O 1
ATOM 1770 N N . GLN A 1 224 ? 4.289 -3.508 5.504 1 96.06 224 GLN A N 1
ATOM 1771 C CA . GLN A 1 224 ? 3.793 -3.494 6.875 1 96.06 224 GLN A CA 1
ATOM 1772 C C . GLN A 1 224 ? 4.664 -2.613 7.766 1 96.06 224 GLN A C 1
ATOM 1774 O O . GLN A 1 224 ? 4.148 -1.823 8.562 1 96.06 224 GLN A O 1
ATOM 1779 N N . SER A 1 225 ? 5.922 -2.744 7.617 1 96.31 225 SER A N 1
ATOM 1780 C CA . SER A 1 225 ? 6.852 -1.95 8.414 1 96.31 225 SER A CA 1
ATOM 1781 C C . SER A 1 225 ? 6.707 -0.462 8.117 1 96.31 225 SER A C 1
ATOM 1783 O O . SER A 1 225 ? 6.715 0.364 9.031 1 96.31 225 SER A O 1
ATOM 1785 N N . GLU A 1 226 ? 6.586 -0.182 6.875 1 96.94 226 GLU A N 1
ATOM 1786 C CA . GLU A 1 226 ? 6.414 1.208 6.461 1 96.94 226 GLU A CA 1
ATOM 1787 C C . GLU A 1 226 ? 5.121 1.794 7.023 1 96.94 226 GLU A C 1
ATOM 1789 O O . GLU A 1 226 ? 5.109 2.924 7.52 1 96.94 226 GLU A O 1
ATOM 1794 N N . ILE A 1 227 ? 4.059 1.119 6.984 1 96.56 227 ILE A N 1
ATOM 1795 C CA . ILE A 1 227 ? 2.77 1.58 7.488 1 96.56 227 ILE A CA 1
ATOM 1796 C C . ILE A 1 227 ? 2.865 1.824 8.992 1 96.56 227 ILE A C 1
ATOM 1798 O O . ILE A 1 227 ? 2.297 2.791 9.508 1 96.56 227 ILE A O 1
ATOM 1802 N N . GLU A 1 228 ? 3.592 0.995 9.719 1 95.31 228 GLU A N 1
ATOM 1803 C CA . GLU A 1 228 ? 3.785 1.182 11.156 1 95.31 228 GLU A CA 1
ATOM 1804 C C . GLU A 1 228 ? 4.52 2.486 11.445 1 95.31 228 GLU A C 1
ATOM 1806 O O . GLU A 1 228 ? 4.145 3.227 12.359 1 95.31 228 GLU A O 1
ATOM 1811 N N . GLU A 1 229 ? 5.539 2.756 10.656 1 94.81 229 GLU A N 1
ATOM 1812 C CA . GLU A 1 229 ? 6.273 4.008 10.82 1 94.81 229 GLU A CA 1
ATOM 1813 C C . GLU A 1 229 ? 5.387 5.211 10.516 1 94.81 229 GLU A C 1
ATOM 1815 O O . GLU A 1 229 ? 5.434 6.223 11.219 1 94.81 229 GLU A O 1
ATOM 1820 N N . GLN A 1 230 ? 4.574 5.086 9.523 1 95.88 230 GLN A N 1
ATOM 1821 C CA . GLN A 1 230 ? 3.672 6.176 9.164 1 95.88 230 GLN A CA 1
ATOM 1822 C C . GLN A 1 230 ? 2.582 6.359 10.219 1 95.88 230 GLN A C 1
ATOM 1824 O O . GLN A 1 230 ? 2.135 7.48 10.469 1 95.88 230 GLN A O 1
ATOM 1829 N N . ASP A 1 231 ? 2.154 5.285 10.859 1 95.5 231 ASP A N 1
ATOM 1830 C CA . ASP A 1 231 ? 1.181 5.375 11.945 1 95.5 231 ASP A CA 1
ATOM 1831 C C . ASP A 1 231 ? 1.729 6.199 13.109 1 95.5 231 ASP A C 1
ATOM 1833 O O . ASP A 1 231 ? 1.011 7.012 13.695 1 95.5 231 ASP A O 1
ATOM 1837 N N . ASP A 1 232 ? 2.986 6.008 13.391 1 95.38 232 ASP A N 1
ATOM 1838 C CA . ASP A 1 232 ? 3.639 6.805 14.43 1 95.38 232 ASP A CA 1
ATOM 1839 C C . ASP A 1 232 ? 3.676 8.281 14.039 1 95.38 232 ASP A C 1
ATOM 1841 O O . ASP A 1 232 ? 3.443 9.156 14.883 1 95.38 232 ASP A O 1
ATOM 1845 N N . SER A 1 233 ? 3.996 8.461 12.789 1 94.81 233 SER A N 1
ATOM 1846 C CA . SER A 1 233 ? 4.027 9.828 12.289 1 94.81 233 SER A CA 1
ATOM 1847 C C . SER A 1 233 ? 2.648 10.477 12.375 1 94.81 233 SER A C 1
ATOM 1849 O O . SER A 1 233 ? 2.527 11.641 12.773 1 94.81 233 SER A O 1
ATOM 1851 N N . ILE A 1 234 ? 1.623 9.797 12.07 1 95.81 234 ILE A N 1
ATOM 1852 C CA . ILE A 1 234 ? 0.255 10.305 12.109 1 95.81 234 ILE A CA 1
ATOM 1853 C C . ILE A 1 234 ? -0.141 10.602 13.555 1 95.81 234 ILE A C 1
ATOM 1855 O O . ILE A 1 234 ? -0.776 11.625 13.828 1 95.81 234 ILE A O 1
ATOM 1859 N N . HIS A 1 235 ? 0.288 9.766 14.5 1 94.81 235 HIS A N 1
ATOM 1860 C CA . HIS A 1 235 ? 0.021 10 15.914 1 94.81 235 HIS A CA 1
ATOM 1861 C C . HIS A 1 235 ? 0.698 11.281 16.391 1 94.81 235 HIS A C 1
ATOM 1863 O O . HIS A 1 235 ? 0.091 12.07 17.125 1 94.81 235 HIS A O 1
ATOM 1869 N N . SER A 1 236 ? 1.9 11.414 15.93 1 95.75 236 SER A N 1
ATOM 1870 C CA . SER A 1 236 ? 2.637 12.625 16.281 1 95.75 236 SER A CA 1
ATOM 1871 C C . SER A 1 236 ? 1.949 13.875 15.727 1 95.75 236 SER A C 1
ATOM 1873 O O . SER A 1 236 ? 1.826 14.883 16.422 1 95.75 236 SER A O 1
ATOM 1875 N N . LEU A 1 237 ? 1.479 13.797 14.5 1 95.19 237 LEU A N 1
ATOM 1876 C CA . LEU A 1 237 ? 0.768 14.906 13.867 1 95.19 237 LEU A CA 1
ATOM 1877 C C . LEU A 1 237 ? -0.525 15.219 14.617 1 95.19 237 LEU A C 1
ATOM 1879 O O . LEU A 1 237 ? -0.849 16.391 14.836 1 95.19 237 LEU A O 1
ATOM 1883 N N . LEU A 1 238 ? -1.203 14.172 15.055 1 95.19 238 LEU A N 1
ATOM 1884 C CA . LEU A 1 238 ? -2.438 14.344 15.805 1 95.19 238 LEU A CA 1
ATOM 1885 C C . LEU A 1 238 ? -2.168 15.055 17.125 1 95.19 238 LEU A C 1
ATOM 1887 O O . LEU A 1 238 ? -2.924 15.945 17.531 1 95.19 238 LEU A O 1
ATOM 1891 N N . ASN A 1 239 ? -1.117 14.734 17.75 1 94.88 239 ASN A N 1
ATOM 1892 C CA . ASN A 1 239 ? -0.73 15.367 19 1 94.88 239 ASN A CA 1
ATOM 1893 C C . ASN A 1 239 ? -0.399 16.844 18.797 1 94.88 239 ASN A C 1
ATOM 1895 O O . ASN A 1 239 ? -0.785 17.688 19.609 1 94.88 239 ASN A O 1
ATOM 1899 N N . LYS A 1 240 ? 0.293 17.172 17.766 1 92.5 240 LYS A N 1
ATOM 1900 C CA . LYS A 1 240 ? 0.626 18.547 17.438 1 92.5 240 LYS A CA 1
ATOM 1901 C C . LYS A 1 240 ? -0.633 19.375 17.188 1 92.5 240 LYS A C 1
ATOM 1903 O O . LYS A 1 240 ? -0.7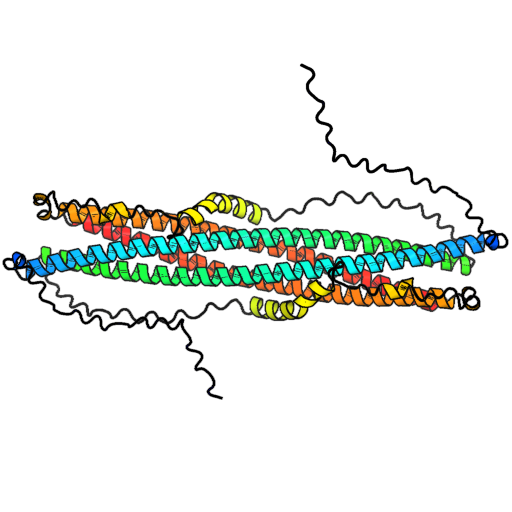46 20.516 17.672 1 92.5 240 LYS A O 1
ATOM 1908 N N . VAL A 1 241 ? -1.537 18.781 16.422 1 93.69 241 VAL A N 1
ATOM 1909 C CA . VAL A 1 241 ? -2.793 19.453 16.109 1 93.69 241 VAL A CA 1
ATOM 1910 C C . VAL A 1 241 ? -3.572 19.719 17.391 1 93.69 241 VAL A C 1
ATOM 1912 O O . VAL A 1 241 ? -4.113 20.812 17.594 1 93.69 241 VAL A O 1
ATOM 1915 N N . ASP A 1 242 ? -3.59 18.781 18.328 1 92 242 ASP A N 1
ATOM 1916 C CA . ASP A 1 242 ? -4.285 18.922 19.594 1 92 242 ASP A CA 1
ATOM 1917 C C . ASP A 1 242 ? -3.66 20.031 20.438 1 92 242 ASP A C 1
ATOM 1919 O O . ASP A 1 242 ? -4.371 20.828 21.047 1 92 242 ASP A O 1
ATOM 1923 N N . LYS A 1 243 ? -2.381 20.078 20.484 1 91.06 243 LYS A N 1
ATOM 1924 C CA . LYS A 1 243 ? -1.674 21.109 21.25 1 91.06 243 LYS A CA 1
ATOM 1925 C C . LYS A 1 243 ? -1.968 22.5 20.688 1 91.06 243 LYS A C 1
ATOM 1927 O O . LYS A 1 243 ? -2.176 23.453 21.453 1 91.06 243 LYS A O 1
ATOM 1932 N N . MET A 1 244 ? -1.995 22.562 19.406 1 88.94 244 MET A N 1
ATOM 1933 C CA . MET A 1 244 ? -2.291 23.844 18.75 1 88.94 244 MET A CA 1
ATOM 1934 C C . MET A 1 244 ? -3.723 24.281 19.047 1 88.94 244 MET A C 1
ATOM 1936 O O . MET A 1 244 ? -3.979 25.469 19.266 1 88.94 244 MET A O 1
ATOM 1940 N N . ASP A 1 245 ? -4.605 23.359 19.078 1 88.12 245 ASP A N 1
ATOM 1941 C CA . ASP A 1 245 ? -6 23.641 19.406 1 88.12 245 ASP A CA 1
ATOM 1942 C C . ASP A 1 245 ? -6.129 24.234 20.797 1 88.12 245 ASP A C 1
ATOM 1944 O O . ASP A 1 245 ? -6.84 25.234 21 1 88.12 245 ASP A O 1
ATOM 1948 N N . VAL A 1 246 ? -5.395 23.719 21.75 1 88 246 VAL A N 1
ATOM 1949 C CA . VAL A 1 246 ? -5.41 24.203 23.125 1 88 246 VAL A CA 1
ATOM 1950 C C . VAL A 1 246 ? -4.82 25.609 23.188 1 88 246 VAL A C 1
ATOM 1952 O O . VAL A 1 246 ? -5.375 26.484 23.859 1 88 246 VAL A O 1
ATOM 1955 N N . LYS A 1 247 ? -3.783 25.875 22.438 1 82.38 247 LYS A N 1
ATOM 1956 C CA . LYS A 1 247 ? -3.131 27.172 22.406 1 82.38 247 LYS A CA 1
ATOM 1957 C C . LYS A 1 247 ? -4.07 28.25 21.875 1 82.38 247 LYS A C 1
ATOM 1959 O O . LYS A 1 247 ? -4.152 29.344 22.422 1 82.38 247 LYS A O 1
ATOM 1964 N N . ILE A 1 248 ? -4.766 27.906 20.812 1 82.62 248 ILE A N 1
ATOM 1965 C CA . ILE A 1 248 ? -5.68 28.844 20.188 1 82.62 248 ILE A CA 1
ATOM 1966 C C . ILE A 1 248 ? -6.832 29.156 21.141 1 82.62 248 ILE A C 1
ATOM 1968 O O . ILE A 1 248 ? -7.25 30.312 21.25 1 82.62 248 ILE A O 1
ATOM 1972 N N . HIS A 1 249 ? -7.312 28.141 21.828 1 82.88 249 HIS A N 1
ATOM 1973 C CA . HIS A 1 249 ? -8.398 28.344 22.781 1 82.88 249 HIS A CA 1
ATOM 1974 C C . HIS A 1 249 ? -7.957 29.234 23.922 1 82.88 249 HIS A C 1
ATOM 1976 O O . HIS A 1 249 ? -8.68 30.156 24.312 1 82.88 249 HIS A O 1
ATOM 1982 N N . ASN A 1 250 ? -6.793 29.016 24.359 1 80.75 250 ASN A N 1
ATOM 1983 C CA . ASN A 1 250 ? -6.246 29.844 25.438 1 80.75 250 ASN A CA 1
ATOM 1984 C C . ASN A 1 250 ? -6.062 31.297 25 1 80.75 250 ASN A C 1
ATOM 1986 O O . ASN A 1 250 ? -6.387 32.219 25.75 1 80.75 250 ASN A O 1
ATOM 1990 N N . THR A 1 251 ? -5.57 31.469 23.844 1 75.88 251 THR A N 1
ATOM 1991 C CA . THR A 1 251 ? -5.363 32.812 23.312 1 75.88 251 THR A CA 1
ATOM 1992 C C . THR A 1 251 ? -6.691 33.531 23.141 1 75.88 251 THR A C 1
ATOM 1994 O O . THR A 1 251 ? -6.797 34.719 23.438 1 75.88 251 THR A O 1
ATOM 1997 N N . ASN A 1 252 ? -7.672 32.844 22.688 1 74.56 252 ASN A N 1
ATOM 1998 C CA . ASN A 1 252 ? -8.992 33.438 22.516 1 74.56 252 ASN A CA 1
ATOM 1999 C C . ASN A 1 252 ? -9.57 33.875 23.859 1 74.56 252 ASN A C 1
ATOM 2001 O O . ASN A 1 252 ? -10.203 34.938 23.938 1 74.56 252 ASN A O 1
ATOM 2005 N N . GLN A 1 253 ? -9.344 33.125 24.875 1 77.75 253 GLN A N 1
ATOM 2006 C CA . GLN A 1 253 ? -9.812 33.469 26.203 1 77.75 253 GLN A CA 1
ATOM 2007 C C . GLN A 1 253 ? -9.109 34.75 26.703 1 77.75 253 GLN A C 1
ATOM 2009 O O . GLN A 1 253 ? -9.742 35.594 27.328 1 77.75 253 GLN A O 1
ATOM 2014 N N . GLN A 1 254 ? -7.895 34.906 26.375 1 72.56 254 GLN A N 1
ATOM 2015 C CA . GLN A 1 254 ? -7.121 36.094 26.781 1 72.56 254 GLN A CA 1
ATOM 2016 C C . GLN A 1 254 ? -7.586 37.344 26.047 1 72.56 254 GLN A C 1
ATOM 2018 O O . GLN A 1 254 ? -7.645 38.438 26.625 1 72.56 254 GLN A O 1
ATOM 2023 N N . ILE A 1 255 ? -7.895 37.156 24.75 1 69.06 255 ILE A N 1
ATOM 2024 C CA . ILE A 1 255 ? -8.352 38.281 23.938 1 69.06 255 ILE A CA 1
ATOM 2025 C C . ILE A 1 255 ? -9.711 38.75 24.422 1 69.06 255 ILE A C 1
ATOM 2027 O O . ILE A 1 255 ? -9.984 39.938 24.453 1 69.06 255 ILE A O 1
ATOM 2031 N N . LYS A 1 256 ? -10.492 37.75 24.781 1 68.38 256 LYS A N 1
ATOM 2032 C CA . LYS A 1 256 ? -11.812 38.125 25.281 1 68.38 256 LYS A CA 1
ATOM 2033 C C . LYS A 1 256 ? -11.703 38.906 26.594 1 68.38 256 LYS A C 1
ATOM 2035 O O . LYS A 1 256 ? -12.516 39.781 26.859 1 68.38 256 LYS A O 1
ATOM 2040 N N . ASN A 1 257 ? -10.68 38.625 27.328 1 61.88 257 ASN A N 1
ATOM 2041 C CA . ASN A 1 257 ? -10.492 39.281 28.609 1 61.88 257 ASN A CA 1
ATOM 2042 C C . ASN A 1 257 ? -9.805 40.656 28.438 1 61.88 257 ASN A C 1
ATOM 2044 O O . ASN A 1 257 ? -9.688 41.406 29.391 1 61.88 257 ASN A O 1
ATOM 2048 N N . LEU A 1 258 ? -9.234 40.906 27.172 1 55.06 258 LEU A N 1
ATOM 2049 C CA . LEU A 1 258 ? -8.648 42.219 26.891 1 55.06 258 LEU A CA 1
ATOM 2050 C C . LEU A 1 258 ? -9.734 43.281 26.688 1 55.06 258 LEU A C 1
ATOM 2052 O O . LEU A 1 258 ? -9.43 44.438 26.438 1 55.06 258 LEU A O 1
ATOM 2056 N N . LYS A 1 259 ? -11.07 43.156 27.094 1 46.62 259 LYS A N 1
ATOM 2057 C CA . LYS A 1 259 ? -11.961 44.281 27.203 1 46.62 259 LYS A CA 1
ATOM 2058 C C . LYS A 1 259 ? -11.414 45.312 28.172 1 46.62 259 LYS A C 1
ATOM 2060 O O . LYS A 1 259 ? -10.75 44.969 29.156 1 46.62 259 LYS A O 1
ATOM 2065 N N . MET B 1 1 ? 42.312 25.062 -28.453 1 25.33 1 MET B N 1
ATOM 2066 C CA . MET B 1 1 ? 40.906 25.312 -28.781 1 25.33 1 MET B CA 1
ATOM 2067 C C . MET B 1 1 ? 40.094 25.531 -27.516 1 25.33 1 MET B C 1
ATOM 2069 O O . MET B 1 1 ? 40.156 24.734 -26.578 1 25.33 1 MET B O 1
ATOM 2073 N N . ALA B 1 2 ? 39.719 26.828 -27.219 1 28.36 2 ALA B N 1
ATOM 2074 C CA . ALA B 1 2 ? 39.312 27.422 -25.938 1 28.36 2 ALA B CA 1
ATOM 2075 C C . ALA B 1 2 ? 37.969 26.891 -25.484 1 28.36 2 ALA B C 1
ATOM 2077 O O . ALA B 1 2 ? 37 26.859 -26.25 1 28.36 2 ALA B O 1
ATOM 2078 N N . TYR B 1 3 ? 37.938 25.859 -24.641 1 30.06 3 TYR B N 1
ATOM 2079 C CA . TYR B 1 3 ? 36.812 25.016 -24.266 1 30.06 3 TYR B CA 1
ATOM 2080 C C . TYR B 1 3 ? 35.719 25.844 -23.641 1 30.06 3 TYR B C 1
ATOM 2082 O O . TYR B 1 3 ? 35.969 26.672 -22.766 1 30.06 3 TYR B O 1
ATOM 2090 N N . PRO B 1 4 ? 34.625 26.125 -24.375 1 31.44 4 PRO B N 1
ATOM 2091 C CA . PRO B 1 4 ? 33.594 27.094 -24 1 31.44 4 PRO B CA 1
ATOM 2092 C C . PRO B 1 4 ? 32.969 26.781 -22.641 1 31.44 4 PRO B C 1
ATOM 2094 O O . PRO B 1 4 ? 32.844 25.609 -22.266 1 31.44 4 PRO B O 1
ATOM 2097 N N . LYS B 1 5 ? 33.188 27.672 -21.625 1 35.41 5 LYS B N 1
ATOM 2098 C CA . LYS B 1 5 ? 32.812 27.703 -20.219 1 35.41 5 LYS B CA 1
ATOM 2099 C C . LYS B 1 5 ? 31.297 27.5 -20.031 1 35.41 5 LYS B C 1
ATOM 2101 O O . LYS B 1 5 ? 30.5 28.219 -20.641 1 35.41 5 LYS B O 1
ATOM 2106 N N . SER B 1 6 ? 30.875 26.234 -20.031 1 31.83 6 SER B N 1
ATOM 2107 C CA . SER B 1 6 ? 29.484 25.797 -19.922 1 31.83 6 SER B CA 1
ATOM 2108 C C . SER B 1 6 ? 28.766 26.516 -18.781 1 31.83 6 SER B C 1
ATOM 2110 O O . SER B 1 6 ? 29.188 26.406 -17.625 1 31.83 6 SER B O 1
ATOM 2112 N N . HIS B 1 7 ? 28.359 27.781 -18.938 1 27.3 7 HIS B N 1
ATOM 2113 C CA . HIS B 1 7 ? 27.672 28.672 -18 1 27.3 7 HIS B CA 1
ATOM 2114 C C . HIS B 1 7 ? 26.422 28 -17.438 1 27.3 7 HIS B C 1
ATOM 2116 O O . HIS B 1 7 ? 25.562 27.531 -18.188 1 27.3 7 HIS B O 1
ATOM 2122 N N . ASN B 1 8 ? 26.609 27.281 -16.375 1 30.75 8 ASN B N 1
ATOM 2123 C CA . ASN B 1 8 ? 25.516 26.609 -15.672 1 30.75 8 ASN B CA 1
ATOM 2124 C C . ASN B 1 8 ? 24.359 27.547 -15.383 1 30.75 8 ASN B C 1
ATOM 2126 O O . ASN B 1 8 ? 24.516 28.516 -14.641 1 30.75 8 ASN B O 1
ATOM 2130 N N . PRO B 1 9 ? 23.422 27.906 -16.297 1 32.06 9 PRO B N 1
ATOM 2131 C CA . PRO B 1 9 ? 22.375 28.938 -16.344 1 32.06 9 PRO B CA 1
ATOM 2132 C C . PRO B 1 9 ? 21.5 28.922 -15.086 1 32.06 9 PRO B C 1
ATOM 2134 O O . PRO B 1 9 ? 20.719 29.859 -14.867 1 32.06 9 PRO B O 1
ATOM 2137 N N . PHE B 1 10 ? 21.203 27.781 -14.586 1 29.94 10 PHE B N 1
ATOM 2138 C CA . PHE B 1 10 ? 20.094 27.734 -13.648 1 29.94 10 PHE B CA 1
ATOM 2139 C C . PHE B 1 10 ? 20.5 28.312 -12.297 1 29.94 10 PHE B C 1
ATOM 2141 O O . PHE B 1 10 ? 19.828 28.094 -11.297 1 29.94 10 PHE B O 1
ATOM 2148 N N . ALA B 1 11 ? 21.703 28.625 -12.07 1 31.59 11 ALA B N 1
ATOM 2149 C CA . ALA B 1 11 ? 22.109 29.297 -10.844 1 31.59 11 ALA B CA 1
ATOM 2150 C C . ALA B 1 11 ? 21.219 30.516 -10.555 1 31.59 11 ALA B C 1
ATOM 2152 O O . ALA B 1 11 ? 21.391 31.578 -11.156 1 31.59 11 ALA B O 1
ATOM 2153 N N . ASP B 1 12 ? 19.938 30.297 -10.594 1 28.02 12 ASP B N 1
ATOM 2154 C CA . ASP B 1 12 ? 19.188 31.469 -10.18 1 28.02 12 ASP B CA 1
ATOM 2155 C C . ASP B 1 12 ? 19.828 32.125 -8.961 1 28.02 12 ASP B C 1
ATOM 2157 O O . ASP B 1 12 ? 20.172 31.453 -7.992 1 28.02 12 ASP B O 1
ATOM 2161 N N . ASP B 1 13 ? 20.609 33.094 -9.117 1 28.69 13 ASP B N 1
ATOM 2162 C CA . ASP B 1 13 ? 21.188 34.062 -8.188 1 28.69 13 ASP B CA 1
ATOM 2163 C C . ASP B 1 13 ? 20.156 34.531 -7.172 1 28.69 13 ASP B C 1
ATOM 2165 O O . ASP B 1 13 ? 19.281 35.344 -7.496 1 28.69 13 ASP B O 1
ATOM 2169 N N . ASP B 1 14 ? 19.453 33.656 -6.523 1 27.73 14 ASP B N 1
ATOM 2170 C CA . ASP B 1 14 ? 18.625 34.219 -5.473 1 27.73 14 ASP B CA 1
ATOM 2171 C C . ASP B 1 14 ? 19.422 35.219 -4.629 1 27.73 14 ASP B C 1
ATOM 2173 O O . ASP B 1 14 ? 20.344 34.844 -3.904 1 27.73 14 ASP B O 1
ATOM 2177 N N . ASP B 1 15 ? 19.75 36.312 -5.164 1 27.33 15 ASP B N 1
ATOM 2178 C CA . ASP B 1 15 ? 20.297 37.469 -4.465 1 27.33 15 ASP B CA 1
ATOM 2179 C C . ASP B 1 15 ? 19.641 37.656 -3.102 1 27.33 15 ASP B C 1
ATOM 2181 O O . ASP B 1 15 ? 18.422 37.844 -3.018 1 27.33 15 ASP B O 1
ATOM 2185 N N . GLU B 1 16 ? 19.984 36.906 -2.156 1 28.42 16 GLU B N 1
ATOM 2186 C CA . GLU B 1 16 ? 19.766 37.25 -0.753 1 28.42 16 GLU B CA 1
ATOM 2187 C C . GLU B 1 16 ? 19.953 38.719 -0.505 1 28.42 16 GLU B C 1
ATOM 2189 O O . GLU B 1 16 ? 21.078 39.188 -0.301 1 28.42 16 GLU B O 1
ATOM 2194 N N . GLU B 1 17 ? 19.359 39.594 -1.343 1 28.19 17 GLU B N 1
ATOM 2195 C CA . GLU B 1 17 ? 19.453 41 -0.976 1 28.19 17 GLU B CA 1
ATOM 2196 C C . GLU B 1 17 ? 19.266 41.188 0.525 1 28.19 17 GLU B C 1
ATOM 2198 O O . GLU B 1 17 ? 18.5 40.469 1.157 1 28.19 17 GLU B O 1
ATOM 2203 N N . ASP B 1 18 ? 20.188 41.625 1.176 1 29.98 18 ASP B N 1
ATOM 2204 C CA . ASP B 1 18 ? 20.344 42.156 2.521 1 29.98 18 ASP B CA 1
ATOM 2205 C C . ASP B 1 18 ? 19.094 42.938 2.953 1 29.98 18 ASP B C 1
ATOM 2207 O O . ASP B 1 18 ? 18.797 44 2.422 1 29.98 18 ASP B O 1
ATOM 2211 N N . PHE B 1 19 ? 18.031 42.25 3.07 1 29.23 19 PHE B N 1
ATOM 2212 C CA . PHE B 1 19 ? 16.844 42.906 3.564 1 29.23 19 PHE B CA 1
ATOM 2213 C C . PHE B 1 19 ? 17.156 43.75 4.801 1 29.23 19 PHE B C 1
ATOM 2215 O O . PHE B 1 19 ? 17.266 43.219 5.906 1 29.23 19 PHE B O 1
ATOM 2222 N N . LYS B 1 20 ? 18.172 44.469 4.805 1 33.22 20 LYS B N 1
ATOM 2223 C CA . LYS B 1 20 ? 18.219 45.562 5.781 1 33.22 20 LYS B CA 1
ATOM 2224 C C . LYS B 1 20 ? 16.859 46.25 5.922 1 33.22 20 LYS B C 1
ATOM 2226 O O . LYS B 1 20 ? 16.266 46.656 4.93 1 33.22 20 LYS B O 1
ATOM 2231 N N . PRO B 1 21 ? 16.203 45.844 6.957 1 31.89 21 PRO B N 1
ATOM 2232 C CA . PRO B 1 21 ? 15.078 46.781 7.133 1 31.89 21 PRO B CA 1
ATOM 2233 C C . PRO B 1 21 ? 15.445 48.219 6.801 1 31.89 21 PRO B C 1
ATOM 2235 O O . PRO B 1 21 ? 16.438 48.75 7.328 1 31.89 21 PRO B O 1
ATOM 2238 N N . LYS B 1 22 ? 15.5 48.5 5.68 1 35 22 LYS B N 1
ATOM 2239 C CA . LYS B 1 22 ? 15.57 49.969 5.543 1 35 22 LYS B CA 1
ATOM 2240 C C . LYS B 1 22 ? 14.648 50.656 6.539 1 35 22 LYS B C 1
ATOM 2242 O O . LYS B 1 22 ? 13.461 50.312 6.625 1 35 22 LYS B O 1
ATOM 2247 N N . SER B 1 23 ? 15.141 51.125 7.672 1 31.11 23 SER B N 1
ATOM 2248 C CA . SER B 1 23 ? 14.586 52.156 8.523 1 31.11 23 SER B CA 1
ATOM 2249 C C . SER B 1 23 ? 13.805 53.188 7.703 1 31.11 23 SER B C 1
ATOM 2251 O O . SER B 1 23 ? 14.312 54.281 7.395 1 31.11 23 SER B O 1
ATOM 2253 N N . ARG B 1 24 ? 13.547 52.906 6.508 1 34.25 24 ARG B N 1
ATOM 2254 C CA . ARG B 1 24 ? 12.789 54.031 6.004 1 34.25 24 ARG B CA 1
ATOM 2255 C C . ARG B 1 24 ? 11.633 54.375 6.938 1 34.25 24 ARG B C 1
ATOM 2257 O O . ARG B 1 24 ? 10.844 53.531 7.309 1 34.25 24 ARG B O 1
ATOM 2264 N N . GLY B 1 25 ? 11.836 55.406 7.777 1 33 25 GLY B N 1
ATOM 2265 C CA . GLY B 1 25 ? 10.945 56.25 8.555 1 33 25 GLY B CA 1
ATOM 2266 C C . GLY B 1 25 ? 9.578 56.406 7.918 1 33 25 GLY B C 1
ATOM 2267 O O . GLY B 1 25 ? 9.414 57.156 6.957 1 33 25 GLY B O 1
ATOM 2268 N N . PHE B 1 26 ? 9.047 55.406 7.34 1 32.88 26 PHE B N 1
ATOM 2269 C CA . PHE B 1 26 ? 7.648 55.719 7.051 1 32.88 26 PHE B CA 1
ATOM 2270 C C . PHE B 1 26 ? 7.051 56.594 8.141 1 32.88 26 PHE B C 1
ATOM 2272 O O . PHE B 1 26 ? 6.641 56.125 9.188 1 32.88 26 PHE B O 1
ATOM 2279 N N . ASP B 1 27 ? 7.676 57.656 8.445 1 35.69 27 ASP B N 1
ATOM 2280 C CA . ASP B 1 27 ? 7.035 58.875 8.906 1 35.69 27 ASP B CA 1
ATOM 2281 C C . ASP B 1 27 ? 5.66 59.062 8.266 1 35.69 27 ASP B C 1
ATOM 2283 O O . ASP B 1 27 ? 5.547 59.594 7.164 1 35.69 27 ASP B O 1
ATOM 2287 N N . ASP B 1 28 ? 4.906 58.031 8.039 1 39.25 28 ASP B N 1
ATOM 2288 C CA . ASP B 1 28 ? 3.6 58.594 7.699 1 39.25 28 ASP B CA 1
ATOM 2289 C C . ASP B 1 28 ? 3.324 59.875 8.477 1 39.25 28 ASP B C 1
ATOM 2291 O O . ASP B 1 28 ? 3.492 59.906 9.703 1 39.25 28 ASP B O 1
ATOM 2295 N N . PRO B 1 29 ? 3.455 60.938 7.895 1 44.94 29 PRO B N 1
ATOM 2296 C CA . PRO B 1 29 ? 3.162 62.25 8.508 1 44.94 29 PRO B CA 1
ATOM 2297 C C . PRO B 1 29 ? 2.062 62.156 9.562 1 44.94 29 PRO B C 1
ATOM 2299 O O . PRO B 1 29 ? 1.958 63.031 10.422 1 44.94 29 PRO B O 1
ATOM 2302 N N . ASP B 1 30 ? 1.157 61.312 9.227 1 44.22 30 ASP B N 1
ATOM 2303 C CA . ASP B 1 30 ? 0.048 61.312 10.172 1 44.22 30 ASP B CA 1
ATOM 2304 C C . ASP B 1 30 ? 0.476 60.75 11.531 1 44.22 30 ASP B C 1
ATOM 2306 O O . ASP B 1 30 ? -0.332 60.656 12.453 1 44.22 30 ASP B O 1
ATOM 2310 N N . ASP B 1 31 ? 1.601 59.938 11.641 1 50.66 31 ASP B N 1
ATOM 2311 C CA . ASP B 1 31 ? 2.102 59.469 12.93 1 50.66 31 ASP B CA 1
ATOM 2312 C C . ASP B 1 31 ? 2.873 60.562 13.664 1 50.66 31 ASP B C 1
ATOM 2314 O O . ASP B 1 31 ? 3.656 60.281 14.57 1 50.66 31 ASP B O 1
ATOM 2318 N N . SER B 1 32 ? 3.07 61.531 12.992 1 53.84 32 SER B N 1
ATOM 2319 C CA . SER B 1 32 ? 3.771 62.656 13.586 1 53.84 32 SER B CA 1
ATOM 2320 C C . SER B 1 32 ? 3.311 62.906 15.023 1 53.84 32 SER B C 1
ATOM 2322 O O . SER B 1 32 ? 4.094 63.344 15.859 1 53.84 32 SER B O 1
ATOM 2324 N N . GLY B 1 33 ? 2.033 62.656 15.219 1 60.03 33 GLY B N 1
ATOM 2325 C CA . GLY B 1 33 ? 1.5 63.031 16.516 1 60.03 33 GLY B CA 1
ATOM 2326 C C . GLY B 1 33 ? 1.467 61.906 17.516 1 60.03 33 GLY B C 1
ATOM 2327 O O . GLY B 1 33 ? 0.976 62.062 18.625 1 60.03 33 GLY B O 1
ATOM 2328 N N . MET B 1 34 ? 1.916 60.688 17.078 1 62.72 34 MET B N 1
ATOM 2329 C CA . MET B 1 34 ? 1.722 59.594 18.031 1 62.72 34 MET B CA 1
ATOM 2330 C C . MET B 1 34 ? 2.93 59.438 18.953 1 62.72 34 MET B C 1
ATOM 2332 O O . MET B 1 34 ? 4.062 59.688 18.531 1 62.72 34 MET B O 1
ATOM 2336 N N . SER B 1 35 ? 2.623 59.219 20.234 1 73.19 35 SER B N 1
ATOM 2337 C CA . SER B 1 35 ? 3.654 58.938 21.234 1 73.19 35 SER B CA 1
ATOM 2338 C C . SER B 1 35 ? 4.375 57.625 20.922 1 73.19 35 SER B C 1
ATOM 2340 O O . SER B 1 35 ? 3.9 56.812 20.109 1 73.19 35 SER B O 1
ATOM 2342 N N . GLU B 1 36 ? 5.52 57.5 21.297 1 73.12 36 GLU B N 1
ATOM 2343 C CA . GLU B 1 36 ? 6.324 56.281 21.141 1 73.12 36 GLU B CA 1
ATOM 2344 C C . GLU B 1 36 ? 5.543 55.062 21.547 1 73.12 36 GLU B C 1
ATOM 2346 O O . GLU B 1 36 ? 5.637 54 20.891 1 73.12 36 GLU B O 1
ATOM 2351 N N . ALA B 1 37 ? 4.738 55.219 22.578 1 69.94 37 ALA B N 1
ATOM 2352 C CA . ALA B 1 37 ? 3.92 54.125 23.094 1 69.94 37 ALA B CA 1
ATOM 2353 C C . ALA B 1 37 ? 2.838 53.719 22.094 1 69.94 37 ALA B C 1
ATOM 2355 O O . ALA B 1 37 ? 2.566 52.531 21.891 1 69.94 37 ALA B O 1
ATOM 2356 N N . GLU B 1 38 ? 2.328 54.719 21.484 1 75.31 38 GLU B N 1
ATOM 2357 C CA . GLU B 1 38 ? 1.268 54.469 20.516 1 75.31 38 GLU B CA 1
ATOM 2358 C C . GLU B 1 38 ? 1.815 53.781 19.266 1 75.31 38 GLU B C 1
ATOM 2360 O O . GLU B 1 38 ? 1.154 52.938 18.672 1 75.31 38 GLU B O 1
ATOM 2365 N N . ARG B 1 39 ? 3.025 54.156 18.906 1 77.25 39 ARG B N 1
ATOM 2366 C CA . ARG B 1 39 ? 3.67 53.562 17.75 1 77.25 39 ARG B CA 1
ATOM 2367 C C . ARG B 1 39 ? 3.99 52.094 18 1 77.25 39 ARG B C 1
ATOM 2369 O O . ARG B 1 39 ? 3.797 51.25 17.109 1 77.25 39 ARG B O 1
ATOM 2376 N N . ARG B 1 40 ? 4.41 51.812 19.219 1 76.88 40 ARG B N 1
ATOM 2377 C CA . ARG B 1 40 ? 4.742 50.438 19.578 1 76.88 40 ARG B CA 1
ATOM 2378 C C . ARG B 1 40 ? 3.496 49.562 19.594 1 76.88 40 ARG B C 1
ATOM 2380 O O . ARG B 1 40 ? 3.525 48.438 19.125 1 76.88 40 ARG B O 1
ATOM 2387 N N . GLN B 1 41 ? 2.426 50.094 20.109 1 74.12 41 GLN B N 1
ATOM 2388 C CA . GLN B 1 41 ? 1.165 49.344 20.172 1 74.12 41 GLN B CA 1
ATOM 2389 C C . GLN B 1 41 ? 0.652 49.031 18.766 1 74.12 41 GLN B C 1
ATOM 2391 O O . GLN B 1 41 ? 0.17 47.906 18.531 1 74.12 41 GLN B O 1
ATOM 2396 N N . ARG B 1 42 ? 0.772 49.969 17.969 1 77.06 42 ARG B N 1
ATOM 2397 C CA . ARG B 1 42 ? 0.314 49.75 16.609 1 77.06 42 ARG B CA 1
ATOM 2398 C C . ARG B 1 42 ? 1.151 48.688 15.906 1 77.06 42 ARG B C 1
ATOM 2400 O O . ARG B 1 42 ? 0.621 47.875 15.156 1 77.06 42 ARG B O 1
ATOM 2407 N N . TYR B 1 43 ? 2.426 48.75 16.25 1 77.94 43 TYR B N 1
ATOM 2408 C CA . TYR B 1 43 ? 3.322 47.75 15.688 1 77.94 43 TYR B CA 1
ATOM 2409 C C . TYR B 1 43 ? 2.955 46.375 16.172 1 77.94 43 TYR B C 1
ATOM 2411 O O . TYR B 1 43 ? 2.867 45.438 15.375 1 77.94 43 TYR B O 1
ATOM 2419 N N . LEU B 1 44 ? 2.703 46.219 17.469 1 78.5 44 LEU B N 1
ATOM 2420 C CA . LEU B 1 44 ? 2.363 44.938 18.062 1 78.5 44 LEU B CA 1
ATOM 2421 C C . LEU B 1 44 ? 1.037 44.406 17.516 1 78.5 44 LEU B C 1
ATOM 2423 O O . LEU B 1 44 ? 0.899 43.219 17.219 1 78.5 44 LEU B O 1
ATOM 2427 N N . GLN B 1 45 ? 0.146 45.219 17.328 1 76.69 45 GLN B N 1
ATOM 2428 C CA . GLN B 1 45 ? -1.15 44.844 16.797 1 76.69 45 GLN B CA 1
ATOM 2429 C C . GLN B 1 45 ? -1.018 44.344 15.352 1 76.69 45 GLN B C 1
ATOM 2431 O O . GLN B 1 45 ? -1.652 43.344 14.977 1 76.69 45 GLN B O 1
ATOM 2436 N N . GLN B 1 46 ? -0.151 45 14.641 1 81.12 46 GLN B N 1
ATOM 2437 C CA . GLN B 1 46 ? 0.073 44.594 13.266 1 81.12 46 GLN B CA 1
ATOM 2438 C C . GLN B 1 46 ? 0.761 43.25 13.203 1 81.12 46 GLN B C 1
ATOM 2440 O O . GLN B 1 46 ? 0.428 42.406 12.359 1 81.12 46 GLN B O 1
ATOM 2445 N N . GLU B 1 47 ? 1.625 43.094 14.156 1 81.5 47 GLU B N 1
ATOM 2446 C CA . GLU B 1 47 ? 2.361 41.812 14.18 1 81.5 47 GLU B CA 1
ATOM 2447 C C . GLU B 1 47 ? 1.45 40.656 14.555 1 81.5 47 GLU B C 1
ATOM 2449 O O . GLU B 1 47 ? 1.571 39.562 14 1 81.5 47 GLU B O 1
ATOM 2454 N N . VAL B 1 48 ? 0.545 40.875 15.461 1 78.94 48 VAL B N 1
ATOM 2455 C CA . VAL B 1 48 ? -0.403 39.844 15.883 1 78.94 48 VAL B CA 1
ATOM 2456 C C . VAL B 1 48 ? -1.297 39.469 14.711 1 78.94 48 VAL B C 1
ATOM 2458 O O . VAL B 1 48 ? -1.568 38.281 14.492 1 78.94 48 VAL B O 1
ATOM 2461 N N . MET B 1 49 ? -1.64 40.406 13.977 1 81.62 49 MET B N 1
ATOM 2462 C CA . MET B 1 49 ? -2.496 40.125 12.82 1 81.62 49 MET B CA 1
ATOM 2463 C C . MET B 1 49 ? -1.73 39.375 11.742 1 81.62 49 MET B C 1
ATOM 2465 O O . MET B 1 49 ? -2.268 38.469 11.125 1 81.62 49 MET B O 1
ATOM 2469 N N . ARG B 1 50 ? -0.511 39.75 11.539 1 84.31 50 ARG B N 1
ATOM 2470 C CA . ARG B 1 50 ? 0.317 39.094 10.539 1 84.31 50 ARG B CA 1
ATOM 2471 C C . ARG B 1 50 ? 0.557 37.625 10.898 1 84.31 50 ARG B C 1
ATOM 2473 O O . ARG B 1 50 ? 0.455 36.75 10.047 1 84.31 50 ARG B O 1
ATOM 2480 N N . THR B 1 51 ? 0.84 37.406 12.148 1 83.19 51 THR B N 1
ATOM 2481 C CA . THR B 1 51 ? 1.115 36.031 12.594 1 83.19 51 THR B CA 1
ATOM 2482 C C . THR B 1 51 ? -0.147 35.188 12.531 1 83.19 51 THR B C 1
ATOM 2484 O O . THR B 1 51 ? -0.084 34 12.195 1 83.19 51 THR B O 1
ATOM 2487 N N . ALA B 1 52 ? -1.275 35.781 12.875 1 82.56 52 ALA B N 1
ATOM 2488 C CA . ALA B 1 52 ? -2.543 35.062 12.797 1 82.56 52 ALA B CA 1
ATOM 2489 C C . ALA B 1 52 ? -2.859 34.688 11.352 1 82.56 52 ALA B C 1
ATOM 2491 O O . ALA B 1 52 ? -3.289 33.562 11.086 1 82.56 52 ALA B O 1
ATOM 2492 N N . GLN B 1 53 ? -2.58 35.594 10.531 1 84.75 53 GLN B N 1
ATOM 2493 C CA . GLN B 1 53 ? -2.816 35.312 9.117 1 84.75 53 GLN B CA 1
ATOM 2494 C C . GLN B 1 53 ? -1.87 34.25 8.602 1 84.75 53 GLN B C 1
ATOM 2496 O O . GLN B 1 53 ? -2.273 33.375 7.82 1 84.75 53 GLN B O 1
ATOM 2501 N N . SER B 1 54 ? -0.658 34.312 9.016 1 85.44 54 SER B N 1
ATOM 2502 C CA . SER B 1 54 ? 0.319 33.312 8.625 1 85.44 54 SER B CA 1
ATOM 2503 C C . SER B 1 54 ? -0.094 31.922 9.117 1 85.44 54 SER B C 1
ATOM 2505 O O . SER B 1 54 ? 0.05 30.938 8.391 1 85.44 54 SER B O 1
ATOM 2507 N N . ALA B 1 55 ? -0.631 31.859 10.258 1 85.69 55 ALA B N 1
ATOM 2508 C CA . ALA B 1 55 ? -1.083 30.578 10.82 1 85.69 55 ALA B CA 1
ATOM 2509 C C . ALA B 1 55 ? -2.262 30.016 10.031 1 85.69 55 ALA B C 1
ATOM 2511 O O . ALA B 1 55 ? -2.344 28.812 9.805 1 85.69 55 ALA B O 1
ATOM 2512 N N . VAL B 1 56 ? -3.131 30.906 9.68 1 86.75 56 VAL B N 1
ATOM 2513 C CA . VAL B 1 56 ? -4.281 30.484 8.891 1 86.75 56 VAL B CA 1
ATOM 2514 C C . VAL B 1 56 ? -3.809 29.938 7.547 1 86.75 56 VAL B C 1
ATOM 2516 O O . VAL B 1 56 ? -4.27 28.875 7.102 1 86.75 56 VAL B O 1
ATOM 2519 N N . ASP B 1 57 ? -2.877 30.625 6.887 1 85.62 57 ASP B N 1
ATOM 2520 C CA . ASP B 1 57 ? -2.33 30.156 5.613 1 85.62 57 ASP B CA 1
ATOM 2521 C C . ASP B 1 57 ? -1.665 28.797 5.758 1 85.62 57 ASP B C 1
ATOM 2523 O O . ASP B 1 57 ? -1.868 27.906 4.93 1 85.62 57 ASP B O 1
ATOM 2527 N N . SER B 1 58 ? -0.898 28.641 6.832 1 86.31 58 SER B N 1
ATOM 2528 C CA . SER B 1 58 ? -0.23 27.359 7.09 1 86.31 58 SER B CA 1
ATOM 2529 C C . SER B 1 58 ? -1.24 26.25 7.309 1 86.31 58 SER B C 1
ATOM 2531 O O . SER B 1 58 ? -1.029 25.109 6.859 1 86.31 58 SER B O 1
ATOM 2533 N N . SER B 1 59 ? -2.268 26.609 7.938 1 88.56 59 SER B N 1
ATOM 2534 C CA . SER B 1 59 ? -3.291 25.594 8.188 1 88.56 59 SER B CA 1
ATOM 2535 C C . SER B 1 59 ? -3.957 25.141 6.895 1 88.56 59 SER B C 1
ATOM 2537 O O . SER B 1 59 ? -4.262 23.969 6.723 1 88.56 59 SER B O 1
ATOM 2539 N N . HIS B 1 60 ? -4.145 26.047 5.973 1 87.81 60 HIS B N 1
ATOM 2540 C CA . HIS B 1 60 ? -4.715 25.688 4.68 1 87.81 60 HIS B CA 1
ATOM 2541 C C . HIS B 1 60 ? -3.773 24.781 3.896 1 87.81 60 HIS B C 1
ATOM 2543 O O . HIS B 1 60 ? -4.211 23.797 3.299 1 87.81 60 HIS B O 1
ATOM 2549 N N . ARG B 1 61 ? -2.559 25.125 3.939 1 86.81 61 ARG B N 1
ATOM 2550 C CA . ARG B 1 61 ? -1.572 24.312 3.236 1 86.81 61 ARG B CA 1
ATOM 2551 C C . ARG B 1 61 ? -1.496 22.922 3.826 1 86.81 61 ARG B C 1
ATOM 2553 O O . ARG B 1 61 ? -1.411 21.938 3.09 1 86.81 61 ARG B O 1
ATOM 2560 N N . SER B 1 62 ? -1.507 22.891 5.141 1 91.19 62 SER B N 1
ATOM 2561 C CA . SER B 1 62 ? -1.45 21.594 5.812 1 91.19 62 SER B CA 1
ATOM 2562 C C . SER B 1 62 ? -2.67 20.75 5.477 1 91.19 62 SER B C 1
ATOM 2564 O O . SER B 1 62 ? -2.551 19.531 5.273 1 91.19 62 SER B O 1
ATOM 2566 N N . LEU B 1 63 ? -3.773 21.359 5.43 1 90.62 63 LEU B N 1
ATOM 2567 C CA . LEU B 1 63 ? -4.996 20.656 5.07 1 90.62 63 LEU B CA 1
ATOM 2568 C C . LEU B 1 63 ? -4.887 20.062 3.666 1 90.62 63 LEU B C 1
ATOM 2570 O O . LEU B 1 63 ? -5.293 18.922 3.432 1 90.62 63 LEU B O 1
ATOM 2574 N N . GLY B 1 64 ? -4.32 20.891 2.756 1 89.19 64 GLY B N 1
ATOM 2575 C CA . GLY B 1 64 ? -4.082 20.391 1.412 1 89.19 64 GLY B CA 1
ATOM 2576 C C . GLY B 1 64 ? -3.195 19.156 1.381 1 89.19 64 GLY B C 1
ATOM 2577 O O . GLY B 1 64 ? -3.469 18.203 0.645 1 89.19 64 GLY B O 1
ATOM 2578 N N . LEU B 1 65 ? -2.189 19.125 2.193 1 91.94 65 LEU B N 1
ATOM 2579 C CA . LEU B 1 65 ? -1.262 18 2.258 1 91.94 65 LEU B CA 1
ATOM 2580 C C . LEU B 1 65 ? -1.943 16.766 2.84 1 91.94 65 LEU B C 1
ATOM 2582 O O . LEU B 1 65 ? -1.695 15.641 2.391 1 91.94 65 LEU B O 1
ATOM 2586 N N . ILE B 1 66 ? -2.775 16.984 3.799 1 92.69 66 ILE B N 1
ATOM 2587 C CA . ILE B 1 66 ? -3.484 15.883 4.426 1 92.69 66 ILE B CA 1
ATOM 2588 C C . ILE B 1 66 ? -4.438 15.242 3.42 1 92.69 66 ILE B C 1
ATOM 2590 O O . ILE B 1 66 ? -4.504 14.016 3.309 1 92.69 66 ILE B O 1
ATOM 2594 N N . TYR B 1 67 ? -5.102 16.078 2.67 1 91.06 67 TYR B N 1
ATOM 2595 C CA . TYR B 1 67 ? -6.004 15.555 1.652 1 91.06 67 TYR B CA 1
ATOM 2596 C C . TYR B 1 67 ? -5.227 14.82 0.562 1 91.06 67 TYR B C 1
ATOM 2598 O O . TYR B 1 67 ? -5.676 13.789 0.063 1 91.06 67 TYR B O 1
ATOM 2606 N N . GLU B 1 68 ? -4.125 15.383 0.212 1 90.12 68 GLU B N 1
ATOM 2607 C CA . GLU B 1 68 ? -3.258 14.703 -0.749 1 90.12 68 GLU B CA 1
ATOM 2608 C C . GLU B 1 68 ? -2.836 13.328 -0.24 1 90.12 68 GLU B C 1
ATOM 2610 O O . GLU B 1 68 ? -2.877 12.344 -0.983 1 90.12 68 GLU B O 1
ATOM 2615 N N . SER B 1 69 ? -2.434 13.281 0.997 1 93.88 69 SER B N 1
ATOM 2616 C CA . SER B 1 69 ? -2.027 12.023 1.611 1 93.88 69 SER B CA 1
ATOM 2617 C C . SER B 1 69 ? -3.174 11.016 1.62 1 93.88 69 SER B C 1
ATOM 2619 O O . SER B 1 69 ? -2.969 9.828 1.357 1 93.88 69 SER B O 1
ATOM 2621 N N . GLU B 1 70 ? -4.309 11.516 1.923 1 93.88 70 GLU B N 1
ATOM 2622 C CA . GLU B 1 70 ? -5.48 10.648 1.938 1 93.88 70 GLU B CA 1
ATOM 2623 C C . GLU B 1 70 ? -5.77 10.086 0.547 1 93.88 70 GLU B C 1
ATOM 2625 O O . GLU B 1 70 ? -6.098 8.906 0.404 1 93.88 70 GLU B O 1
ATOM 2630 N N . LYS B 1 71 ? -5.672 10.922 -0.431 1 92.25 71 LYS B N 1
ATOM 2631 C CA . LYS B 1 71 ? -5.848 10.461 -1.805 1 92.25 71 LYS B CA 1
ATOM 2632 C C . LYS B 1 71 ? -4.832 9.375 -2.15 1 92.25 71 LYS B C 1
ATOM 2634 O O . LYS B 1 71 ? -5.188 8.352 -2.744 1 92.25 71 LYS B O 1
ATOM 2639 N N . MET B 1 72 ? -3.605 9.555 -1.796 1 93.25 72 MET B N 1
ATOM 2640 C CA . MET B 1 72 ? -2.564 8.562 -2.029 1 93.25 72 MET B CA 1
ATOM 2641 C C . MET B 1 72 ? -2.881 7.262 -1.297 1 93.25 72 MET B C 1
ATOM 2643 O O . MET B 1 72 ? -2.67 6.172 -1.836 1 93.25 72 MET B O 1
ATOM 2647 N N . GLY B 1 73 ? -3.361 7.438 -0.083 1 95.06 73 GLY B N 1
ATOM 2648 C CA . GLY B 1 73 ? -3.74 6.258 0.678 1 95.06 73 GLY B CA 1
ATOM 2649 C C . GLY B 1 73 ? -4.852 5.461 0.024 1 95.06 73 GLY B C 1
ATOM 2650 O O . GLY B 1 73 ? -4.812 4.227 0.014 1 95.06 73 GLY B O 1
ATOM 2651 N N . VAL B 1 74 ? -5.828 6.164 -0.53 1 94.88 74 VAL B N 1
ATOM 2652 C CA . VAL B 1 74 ? -6.934 5.508 -1.22 1 94.88 74 VAL B CA 1
ATOM 2653 C C . VAL B 1 74 ? -6.41 4.777 -2.453 1 94.88 74 VAL B C 1
ATOM 2655 O O . VAL B 1 74 ? -6.781 3.627 -2.703 1 94.88 74 VAL B O 1
ATOM 2658 N N . GLU B 1 75 ? -5.543 5.41 -3.201 1 93.31 75 GLU B N 1
ATOM 2659 C CA . GLU B 1 75 ? -4.949 4.789 -4.379 1 93.31 75 GLU B CA 1
ATOM 2660 C C . GLU B 1 75 ? -4.152 3.543 -4.004 1 93.31 75 GLU B C 1
ATOM 2662 O O . GLU B 1 75 ? -4.211 2.527 -4.703 1 93.31 75 GLU B O 1
ATOM 2667 N N . THR B 1 76 ? -3.395 3.645 -2.971 1 95.94 76 THR B N 1
ATOM 2668 C CA . THR B 1 76 ? -2.633 2.506 -2.469 1 95.94 76 THR B CA 1
ATOM 2669 C C . THR B 1 76 ? -3.561 1.35 -2.109 1 95.94 76 THR B C 1
ATOM 2671 O O . THR B 1 76 ? -3.293 0.199 -2.463 1 95.94 76 THR B O 1
ATOM 2674 N N . ALA B 1 77 ? -4.645 1.647 -1.414 1 95.81 77 ALA B N 1
ATOM 2675 C CA . ALA B 1 77 ? -5.617 0.635 -1.014 1 95.81 77 ALA B CA 1
ATOM 2676 C C . ALA B 1 77 ? -6.223 -0.054 -2.232 1 95.81 77 ALA B C 1
ATOM 2678 O O . ALA B 1 77 ? -6.375 -1.277 -2.25 1 95.81 77 ALA B O 1
ATOM 2679 N N . GLU B 1 78 ? -6.547 0.714 -3.225 1 95.06 78 GLU B N 1
ATOM 2680 C CA . GLU B 1 78 ? -7.117 0.151 -4.445 1 95.06 78 GLU B CA 1
ATOM 2681 C C . GLU B 1 78 ? -6.125 -0.778 -5.141 1 95.06 78 GLU B C 1
ATOM 2683 O O . GLU B 1 78 ? -6.508 -1.829 -5.656 1 95.06 78 GLU B O 1
ATOM 2688 N N . GLU B 1 79 ? -4.906 -0.371 -5.164 1 95.19 79 GLU B N 1
ATOM 2689 C CA . GLU B 1 79 ? -3.879 -1.208 -5.777 1 95.19 79 GLU B CA 1
ATOM 2690 C C . GLU B 1 79 ? -3.709 -2.521 -5.016 1 95.19 79 GLU B C 1
ATOM 2692 O O . GLU B 1 79 ? -3.525 -3.576 -5.625 1 95.19 79 GLU B O 1
ATOM 2697 N N . LEU B 1 80 ? -3.76 -2.465 -3.711 1 95.94 80 LEU B N 1
ATOM 2698 C CA . LEU B 1 80 ? -3.639 -3.666 -2.891 1 95.94 80 LEU B CA 1
ATOM 2699 C C . LEU B 1 80 ? -4.812 -4.609 -3.133 1 95.94 80 LEU B C 1
ATOM 2701 O O . LEU B 1 80 ? -4.641 -5.828 -3.148 1 95.94 80 LEU B O 1
ATOM 2705 N N . VAL B 1 81 ? -6 -4.02 -3.309 1 96 81 VAL B N 1
ATOM 2706 C CA . VAL B 1 81 ? -7.176 -4.828 -3.617 1 96 81 VAL B CA 1
ATOM 2707 C C . VAL B 1 81 ? -6.984 -5.527 -4.961 1 96 81 VAL B C 1
ATOM 2709 O O . VAL B 1 81 ? -7.277 -6.719 -5.094 1 96 81 VAL B O 1
ATOM 2712 N N . ARG B 1 82 ? -6.469 -4.855 -5.949 1 95.38 82 ARG B N 1
ATOM 2713 C CA . ARG B 1 82 ? -6.176 -5.449 -7.25 1 95.38 82 ARG B CA 1
ATOM 2714 C C . ARG B 1 82 ? -5.16 -6.578 -7.121 1 95.38 82 ARG B C 1
ATOM 2716 O O . ARG B 1 82 ? -5.27 -7.605 -7.797 1 95.38 82 ARG B O 1
ATOM 2723 N N . GLN B 1 83 ? -4.156 -6.32 -6.305 1 95.25 83 GLN B N 1
ATOM 2724 C CA . GLN B 1 83 ? -3.16 -7.359 -6.062 1 95.25 83 GLN B CA 1
ATOM 2725 C C . GLN B 1 83 ? -3.801 -8.609 -5.473 1 95.25 83 GLN B C 1
ATOM 2727 O O . GLN B 1 83 ? -3.441 -9.734 -5.84 1 95.25 83 GLN B O 1
ATOM 2732 N N . GLY B 1 84 ? -4.719 -8.398 -4.535 1 95.06 84 GLY B N 1
ATOM 2733 C CA . GLY B 1 84 ? -5.438 -9.531 -3.982 1 95.06 84 GLY B CA 1
ATOM 2734 C C . GLY B 1 84 ? -6.176 -10.336 -5.031 1 95.06 84 GLY B C 1
ATOM 2735 O O . GLY B 1 84 ? -6.199 -11.57 -4.973 1 95.06 84 GLY B O 1
ATOM 2736 N N . GLU B 1 85 ? -6.73 -9.641 -5.977 1 95 85 GLU B N 1
ATOM 2737 C CA . GLU B 1 85 ? -7.426 -10.312 -7.074 1 95 85 GLU B CA 1
ATOM 2738 C C . GLU B 1 85 ? -6.461 -11.148 -7.906 1 95 85 GLU B C 1
ATOM 2740 O O . GLU B 1 85 ? -6.789 -12.273 -8.297 1 95 85 GLU B O 1
ATOM 2745 N N . VAL B 1 86 ? -5.348 -10.602 -8.188 1 94.62 86 VAL B N 1
ATOM 2746 C CA . VAL B 1 86 ? -4.34 -11.305 -8.977 1 94.62 86 VAL B CA 1
ATOM 2747 C C . VAL B 1 86 ? -3.871 -12.547 -8.234 1 94.62 86 VAL B C 1
ATOM 2749 O O . VAL B 1 86 ? -3.707 -13.617 -8.828 1 94.62 86 VAL B O 1
ATOM 2752 N N . LEU B 1 87 ? -3.639 -12.461 -6.906 1 94.88 87 LEU B N 1
ATOM 2753 C CA . LEU B 1 87 ? -3.209 -13.594 -6.102 1 94.88 87 LEU B CA 1
ATOM 2754 C C . LEU B 1 87 ? -4.273 -14.688 -6.09 1 94.88 87 LEU B C 1
ATOM 2756 O O . LEU B 1 87 ? -3.949 -15.875 -6.141 1 94.88 87 LEU B O 1
ATOM 2760 N N . LYS B 1 88 ? -5.492 -14.227 -6.059 1 94.12 88 LYS B N 1
ATOM 2761 C CA . LYS B 1 88 ? -6.59 -15.195 -6.09 1 94.12 88 LYS B CA 1
ATOM 2762 C C . LYS B 1 88 ? -6.637 -15.922 -7.43 1 94.12 88 LYS B C 1
ATOM 2764 O O . LYS B 1 88 ? -6.867 -17.141 -7.473 1 94.12 88 LYS B O 1
ATOM 2769 N N . ARG B 1 89 ? -6.477 -15.219 -8.539 1 92.06 89 ARG B N 1
ATOM 2770 C CA . ARG B 1 89 ? -6.406 -15.836 -9.859 1 92.06 89 ARG B CA 1
ATOM 2771 C C . ARG B 1 89 ? -5.254 -16.828 -9.945 1 92.06 89 ARG B C 1
ATOM 2773 O O . ARG B 1 89 ? -5.398 -17.906 -10.523 1 92.06 89 ARG B O 1
ATOM 2780 N N . THR B 1 90 ? -4.113 -16.469 -9.398 1 92.75 90 THR B N 1
ATOM 2781 C CA . THR B 1 90 ? -2.961 -17.359 -9.367 1 92.75 90 THR B CA 1
ATOM 2782 C C . THR B 1 90 ? -3.293 -18.641 -8.617 1 92.75 90 THR B C 1
ATOM 2784 O O . THR B 1 90 ? -2.908 -19.734 -9.047 1 92.75 90 THR B O 1
ATOM 2787 N N . ASP B 1 91 ? -3.918 -18.484 -7.516 1 93.75 91 ASP B N 1
ATOM 2788 C CA . ASP B 1 91 ? -4.324 -19.641 -6.715 1 93.75 91 ASP B CA 1
ATOM 2789 C C . ASP B 1 91 ? -5.172 -20.609 -7.531 1 93.75 91 ASP B C 1
ATOM 2791 O O . ASP B 1 91 ? -4.938 -21.828 -7.512 1 93.75 91 ASP B O 1
ATOM 2795 N N . LYS B 1 92 ? -6.105 -20.047 -8.266 1 90.81 92 LYS B N 1
ATOM 2796 C CA . LYS B 1 92 ? -6.973 -20.859 -9.102 1 90.81 92 LYS B CA 1
ATOM 2797 C C . LYS B 1 92 ? -6.18 -21.562 -10.195 1 90.81 92 LYS B C 1
ATOM 2799 O O . LYS B 1 92 ? -6.418 -22.734 -10.5 1 90.81 92 LYS B O 1
ATOM 2804 N N . MET B 1 93 ? -5.312 -20.875 -10.734 1 88.12 93 MET B N 1
ATOM 2805 C CA . MET B 1 93 ? -4.48 -21.438 -11.789 1 88.12 93 MET B CA 1
ATOM 2806 C C . MET B 1 93 ? -3.635 -22.594 -11.258 1 88.12 93 MET B C 1
ATOM 2808 O O . MET B 1 93 ? -3.463 -23.609 -11.938 1 88.12 93 MET B O 1
ATOM 2812 N N . LEU B 1 94 ? -3.104 -22.469 -10.086 1 90.75 94 LEU B N 1
ATOM 2813 C CA . LEU B 1 94 ? -2.289 -23.516 -9.484 1 90.75 94 LEU B CA 1
ATOM 2814 C C . LEU B 1 94 ? -3.141 -24.734 -9.141 1 90.75 94 LEU B C 1
ATOM 2816 O O . LEU B 1 94 ? -2.674 -25.875 -9.242 1 90.75 94 LEU B O 1
ATOM 2820 N N . ASP B 1 95 ? -4.371 -24.469 -8.75 1 89.31 95 ASP B N 1
ATOM 2821 C CA . ASP B 1 95 ? -5.289 -25.578 -8.523 1 89.31 95 ASP B CA 1
ATOM 2822 C C . ASP B 1 95 ? -5.504 -26.375 -9.805 1 89.31 95 ASP B C 1
ATOM 2824 O O . ASP B 1 95 ? -5.5 -27.609 -9.781 1 89.31 95 ASP B O 1
ATOM 2828 N N . ASN B 1 96 ? -5.684 -25.703 -10.906 1 85.62 96 ASN B N 1
ATOM 2829 C CA . ASN B 1 96 ? -5.848 -26.359 -12.203 1 85.62 96 ASN B CA 1
ATOM 2830 C C . ASN B 1 96 ? -4.605 -27.141 -12.594 1 85.62 96 ASN B C 1
ATOM 2832 O O . ASN B 1 96 ? -4.711 -28.266 -13.102 1 85.62 96 ASN B O 1
ATOM 2836 N N . MET B 1 97 ? -3.473 -26.594 -12.352 1 86.19 97 MET B N 1
ATOM 2837 C CA . MET B 1 97 ? -2.215 -27.281 -12.633 1 86.19 97 MET B CA 1
ATOM 2838 C C . MET B 1 97 ? -2.096 -28.562 -11.82 1 86.19 97 MET B C 1
ATOM 2840 O O . MET B 1 97 ? -1.667 -29.594 -12.336 1 86.19 97 MET B O 1
ATOM 2844 N N . ASP B 1 98 ? -2.438 -28.453 -10.57 1 87.69 98 ASP B N 1
ATOM 2845 C CA . ASP B 1 98 ? -2.396 -29.625 -9.688 1 87.69 98 ASP B CA 1
ATOM 2846 C C . ASP B 1 98 ? -3.303 -30.734 -10.211 1 87.69 98 ASP B C 1
ATOM 2848 O O . ASP B 1 98 ? -2.928 -31.906 -10.195 1 87.69 98 ASP B O 1
ATOM 2852 N N . GLN B 1 99 ? -4.48 -30.344 -10.664 1 84.94 99 GLN B N 1
ATOM 2853 C CA . GLN B 1 99 ? -5.418 -31.312 -11.219 1 84.94 99 GLN B CA 1
ATOM 2854 C C . GLN B 1 99 ? -4.848 -31.969 -12.469 1 84.94 99 GLN B C 1
ATOM 2856 O O . GLN B 1 99 ? -4.988 -33.188 -12.648 1 84.94 99 GLN B O 1
ATOM 2861 N N . ASP B 1 100 ? -4.227 -31.25 -13.344 1 81.38 100 ASP B N 1
ATOM 2862 C CA . ASP B 1 100 ? -3.596 -31.781 -14.547 1 81.38 100 ASP B CA 1
ATOM 2863 C C . ASP B 1 100 ? -2.494 -32.781 -14.195 1 81.38 100 ASP B C 1
ATOM 2865 O O . ASP B 1 100 ? -2.387 -33.844 -14.812 1 81.38 100 ASP B O 1
ATOM 2869 N N . LEU B 1 101 ? -1.729 -32.469 -13.211 1 82.62 101 LEU B N 1
ATOM 2870 C CA . LEU B 1 101 ? -0.629 -33.344 -12.805 1 82.62 101 LEU B CA 1
ATOM 2871 C C . LEU B 1 101 ? -1.155 -34.625 -12.203 1 82.62 101 LEU B C 1
ATOM 2873 O O . LEU B 1 101 ? -0.59 -35.688 -12.43 1 82.62 101 LEU B O 1
ATOM 2877 N N . LYS B 1 102 ? -2.205 -34.5 -11.453 1 82.69 102 LYS B N 1
ATOM 2878 C CA . LYS B 1 102 ? -2.824 -35.719 -10.891 1 82.69 102 LYS B CA 1
ATOM 2879 C C . LYS B 1 102 ? -3.352 -36.625 -11.992 1 82.69 102 LYS B C 1
ATOM 2881 O O . LYS B 1 102 ? -3.156 -37.844 -11.945 1 82.69 102 LYS B O 1
ATOM 2886 N N . THR B 1 103 ? -4 -36.031 -12.953 1 79.12 103 THR B N 1
ATOM 2887 C CA . THR B 1 103 ? -4.52 -36.781 -14.086 1 79.12 103 THR B CA 1
ATOM 2888 C C . THR B 1 103 ? -3.385 -37.469 -14.859 1 79.12 103 THR B C 1
ATOM 2890 O O . THR B 1 103 ? -3.484 -38.625 -15.227 1 79.12 103 THR B O 1
ATOM 2893 N N . SER B 1 104 ? -2.328 -36.688 -15.07 1 76.5 104 SER B N 1
ATOM 2894 C CA . SER B 1 104 ? -1.159 -37.219 -15.75 1 76.5 104 SER B CA 1
ATOM 2895 C C . SER B 1 104 ? -0.577 -38.438 -15 1 76.5 104 SER B C 1
ATOM 2897 O O . SER B 1 104 ? -0.213 -39.438 -15.602 1 76.5 104 SER B O 1
ATOM 2899 N N . GLN B 1 105 ? -0.487 -38.281 -13.75 1 77.25 105 GLN B N 1
ATOM 2900 C CA . GLN B 1 105 ? 0.037 -39.375 -12.922 1 77.25 105 GLN B CA 1
ATOM 2901 C C . GLN B 1 105 ? -0.829 -40.625 -13.047 1 77.25 105 GLN B C 1
ATOM 2903 O O . GLN B 1 105 ? -0.311 -41.75 -13.094 1 77.25 105 GLN B O 1
ATOM 2908 N N . ARG B 1 106 ? -2.102 -40.5 -13.078 1 77.5 106 ARG B N 1
ATOM 2909 C CA . ARG B 1 106 ? -3.016 -41.625 -13.242 1 77.5 106 ARG B CA 1
ATOM 2910 C C . ARG B 1 106 ? -2.799 -42.312 -14.578 1 77.5 106 ARG B C 1
ATOM 2912 O O . ARG B 1 106 ? -2.789 -43.562 -14.656 1 77.5 106 ARG B O 1
ATOM 2919 N N . HIS B 1 107 ? -2.633 -41.531 -15.578 1 73.19 107 HIS B N 1
ATOM 2920 C CA . HIS B 1 107 ? -2.398 -42.062 -16.906 1 73.19 107 HIS B CA 1
ATOM 2921 C C . HIS B 1 107 ? -1.066 -42.812 -16.969 1 73.19 107 HIS B C 1
ATOM 2923 O O . HIS B 1 107 ? -0.971 -43.875 -17.594 1 73.19 107 HIS B O 1
ATOM 2929 N N . ILE B 1 108 ? -0.072 -42.312 -16.328 1 73.19 108 ILE B N 1
ATOM 2930 C CA . ILE B 1 108 ? 1.243 -42.938 -16.312 1 73.19 108 ILE B CA 1
ATOM 2931 C C . ILE B 1 108 ? 1.166 -44.281 -15.578 1 73.19 108 ILE B C 1
ATOM 2933 O O . ILE B 1 108 ? 1.73 -45.281 -16.031 1 73.19 108 ILE B O 1
ATOM 2937 N N . THR B 1 109 ? 0.431 -44.281 -14.484 1 74.38 109 THR B N 1
ATOM 2938 C CA . THR B 1 109 ? 0.25 -45.531 -13.742 1 74.38 109 THR B CA 1
ATOM 2939 C C . THR B 1 109 ? -0.5 -46.562 -14.586 1 74.38 109 THR B C 1
ATOM 2941 O O . THR B 1 109 ? -0.175 -47.75 -14.562 1 74.38 109 THR B O 1
ATOM 2944 N N . SER B 1 110 ? -1.438 -46.094 -15.344 1 71 110 SER B N 1
ATOM 2945 C CA . SER B 1 110 ? -2.203 -46.969 -16.219 1 71 110 SER B CA 1
ATOM 2946 C C . SER B 1 110 ? -1.329 -47.531 -17.328 1 71 110 SER B C 1
ATOM 2948 O O . SER B 1 110 ? -1.468 -48.688 -17.703 1 71 110 SER B O 1
ATOM 2950 N N . ILE B 1 111 ? -0.474 -46.719 -17.859 1 67.06 111 ILE B N 1
ATOM 2951 C CA . ILE B 1 111 ? 0.444 -47.156 -18.906 1 67.06 111 ILE B CA 1
ATOM 2952 C C . ILE B 1 111 ? 1.387 -48.219 -18.344 1 67.06 111 ILE B C 1
ATOM 2954 O O . ILE B 1 111 ? 1.659 -49.219 -19 1 67.06 111 ILE B O 1
ATOM 2958 N N . ARG B 1 112 ? 1.826 -48.062 -17.141 1 68.19 112 ARG B N 1
ATOM 2959 C CA . ARG B 1 112 ? 2.693 -49.062 -16.5 1 68.19 112 ARG B CA 1
ATOM 2960 C C . ARG B 1 112 ? 1.964 -50.375 -16.312 1 68.19 112 ARG B C 1
ATOM 2962 O O . ARG B 1 112 ? 2.545 -51.438 -16.5 1 68.19 112 ARG B O 1
ATOM 2969 N N . SER B 1 113 ? 0.722 -50.188 -15.875 1 63.38 113 SER B N 1
ATOM 2970 C CA . SER B 1 113 ? -0.057 -51.406 -15.617 1 63.38 113 SER B CA 1
ATOM 2971 C C . SER B 1 113 ? -0.304 -52.156 -16.906 1 63.38 113 SER B C 1
ATOM 2973 O O . SER B 1 113 ? -0.322 -53.406 -16.906 1 63.38 113 SER B O 1
ATOM 2975 N N . VAL B 1 114 ? -0.52 -51.531 -18.047 1 57.25 114 VAL B N 1
ATOM 2976 C CA . VAL B 1 114 ? -0.763 -52.188 -19.312 1 57.25 114 VAL B CA 1
ATOM 2977 C C . VAL B 1 114 ? 0.504 -52.938 -19.766 1 57.25 114 VAL B C 1
ATOM 2979 O O . VAL B 1 114 ? 0.436 -54.031 -20.297 1 57.25 114 VAL B O 1
ATOM 2982 N N . TRP B 1 115 ? 1.654 -52.25 -19.547 1 54.31 115 TRP B N 1
ATOM 2983 C CA . TRP B 1 115 ? 2.891 -52.906 -19.922 1 54.31 115 TRP B CA 1
ATOM 2984 C C . TRP B 1 115 ? 3.201 -54.062 -18.953 1 54.31 115 TRP B C 1
ATOM 2986 O O . TRP B 1 115 ? 3.777 -55.062 -19.344 1 54.31 115 TRP B O 1
ATOM 2996 N N . GLY B 1 116 ? 3.043 -53.781 -17.625 1 51.25 116 GLY B N 1
ATOM 2997 C CA . GLY B 1 116 ? 3.416 -54.812 -16.672 1 51.25 116 GLY B CA 1
ATOM 2998 C C . GLY B 1 116 ? 2.381 -55.906 -16.547 1 51.25 116 GLY B C 1
ATOM 2999 O O . GLY B 1 116 ? 2.574 -56.875 -15.789 1 51.25 116 GLY B O 1
ATOM 3000 N N . GLY B 1 117 ? 1.407 -56.156 -17.406 1 50.44 117 GLY B N 1
ATOM 3001 C CA . GLY B 1 117 ? 0.419 -57.219 -17.422 1 50.44 117 GLY B CA 1
ATOM 3002 C C . GLY B 1 117 ? -0.68 -57.031 -16.391 1 50.44 117 GLY B C 1
ATOM 3003 O O . GLY B 1 117 ? -1.597 -57.844 -16.297 1 50.44 117 GLY B O 1
ATOM 3004 N N . LEU B 1 118 ? -0.503 -56.281 -15.383 1 46.59 118 LEU B N 1
ATOM 3005 C CA . LEU B 1 118 ? -1.558 -56.156 -14.383 1 46.59 118 LEU B CA 1
ATOM 3006 C C . LEU B 1 118 ? -2.578 -55.094 -14.797 1 46.59 118 LEU B C 1
ATOM 3008 O O . LEU B 1 118 ? -2.244 -53.906 -14.898 1 46.59 118 LEU B O 1
ATOM 3012 N N . VAL B 1 119 ? -3.529 -55.344 -15.711 1 44.94 119 VAL B N 1
ATOM 3013 C CA . VAL B 1 119 ? -4.664 -54.531 -16.172 1 44.94 119 VAL B CA 1
ATOM 3014 C C . VAL B 1 119 ? -5.426 -54 -14.969 1 44.94 119 VAL B C 1
ATOM 3016 O O . VAL B 1 119 ? -6.137 -54.719 -14.281 1 44.94 119 VAL B O 1
ATOM 3019 N N . ASN B 1 120 ? -4.91 -53.531 -13.977 1 42.94 120 ASN B N 1
ATOM 3020 C CA . ASN B 1 120 ? -5.977 -52.938 -13.172 1 42.94 120 ASN B CA 1
ATOM 3021 C C . ASN B 1 120 ? -6.777 -51.906 -13.984 1 42.94 120 ASN B C 1
ATOM 3023 O O . ASN B 1 120 ? -6.215 -50.969 -14.547 1 42.94 120 ASN B O 1
ATOM 3027 N N . TYR B 1 121 ? -7.801 -52.375 -14.742 1 40.03 121 TYR B N 1
ATOM 3028 C CA . TYR B 1 121 ? -8.867 -51.562 -15.336 1 40.03 121 TYR B CA 1
ATOM 3029 C C . TYR B 1 121 ? -9.211 -50.375 -14.469 1 40.03 121 TYR B C 1
ATOM 3031 O O . TYR B 1 121 ? -9.969 -50.5 -13.5 1 40.03 121 TYR B O 1
ATOM 3039 N N . PHE B 1 122 ? -8.312 -49.656 -13.992 1 42.03 122 PHE B N 1
ATOM 3040 C CA . PHE B 1 122 ? -8.922 -48.531 -13.273 1 42.03 122 PHE B CA 1
ATOM 3041 C C . PHE B 1 122 ? -9.812 -47.719 -14.195 1 42.03 122 PHE B C 1
ATOM 3043 O O . PHE B 1 122 ? -9.344 -47.188 -15.195 1 42.03 122 PHE B O 1
ATOM 3050 N N . LYS B 1 123 ? -11.055 -48.281 -14.445 1 44.31 123 LYS B N 1
ATOM 3051 C CA . LYS B 1 123 ? -12.148 -47.438 -14.953 1 44.31 123 LYS B CA 1
ATOM 3052 C C . LYS B 1 123 ? -12.109 -46.062 -14.344 1 44.31 123 LYS B C 1
ATOM 3054 O O . LYS B 1 123 ? -12.562 -45.844 -13.219 1 44.31 123 LYS B O 1
ATOM 3059 N N . GLY B 1 124 ? -11.109 -45.469 -14.281 1 38.94 124 GLY B N 1
ATOM 3060 C CA . GLY B 1 124 ? -11.258 -44.156 -13.648 1 38.94 124 GLY B CA 1
ATOM 3061 C C . GLY B 1 124 ? -12.328 -43.281 -14.297 1 38.94 124 GLY B C 1
ATOM 3062 O O . GLY B 1 124 ? -12.461 -43.281 -15.523 1 38.94 124 GLY B O 1
ATOM 3063 N N . LYS B 1 125 ? -13.531 -43.406 -13.781 1 40.47 125 LYS B N 1
ATOM 3064 C CA . LYS B 1 125 ? -14.586 -42.469 -14.148 1 40.47 125 LYS B CA 1
ATOM 3065 C C . LYS B 1 125 ? -14.008 -41.125 -14.523 1 40.47 125 LYS B C 1
ATOM 3067 O O . LYS B 1 125 ? -13.094 -40.625 -13.867 1 40.47 125 LYS B O 1
ATOM 3072 N N . PRO B 1 126 ? -14.172 -40.719 -15.75 1 41.91 126 PRO B N 1
ATOM 3073 C CA . PRO B 1 126 ? -13.797 -39.344 -16.062 1 41.91 126 PRO B CA 1
ATOM 3074 C C . PRO B 1 126 ? -14.086 -38.375 -14.922 1 41.91 126 PRO B C 1
ATOM 3076 O O . PRO B 1 126 ? -15.227 -38.312 -14.438 1 41.91 126 PRO B O 1
ATOM 3079 N N . GLU B 1 127 ? -13.438 -38.469 -13.828 1 41.5 127 GLU B N 1
ATOM 3080 C CA . GLU B 1 127 ? -13.82 -37.438 -12.852 1 41.5 127 GLU B CA 1
ATOM 3081 C C . GLU B 1 127 ? -14.133 -36.125 -13.531 1 41.5 127 GLU B C 1
ATOM 3083 O O . GLU B 1 127 ? -13.312 -35.594 -14.289 1 41.5 127 GLU B O 1
ATOM 3088 N N . THR B 1 128 ? -15.32 -35.938 -14.023 1 41.09 128 THR B N 1
ATOM 3089 C CA . THR B 1 128 ? -15.805 -34.625 -14.484 1 41.09 128 THR B CA 1
ATOM 3090 C C . THR B 1 128 ? -15.172 -33.5 -13.688 1 41.09 128 THR B C 1
ATOM 3092 O O . THR B 1 128 ? -15.242 -33.5 -12.461 1 41.09 128 THR B O 1
ATOM 3095 N N . LYS B 1 129 ? -14.078 -33 -14.234 1 49.81 129 LYS B N 1
ATOM 3096 C CA . LYS B 1 129 ? -13.594 -31.781 -13.609 1 49.81 129 LYS B CA 1
ATOM 3097 C C . LYS B 1 129 ? -14.742 -30.969 -13.023 1 49.81 129 LYS B C 1
ATOM 3099 O O . LYS B 1 129 ? -15.727 -30.703 -13.711 1 49.81 129 LYS B O 1
ATOM 3104 N N . PRO B 1 130 ? -14.969 -31.078 -11.781 1 50.09 130 PRO B N 1
ATOM 3105 C CA . PRO B 1 130 ? -16.016 -30.172 -11.328 1 50.09 130 PRO B CA 1
ATOM 3106 C C . PRO B 1 130 ? -15.969 -28.812 -12.047 1 50.09 130 PRO B C 1
ATOM 3108 O O . PRO B 1 130 ? -14.898 -28.375 -12.477 1 50.09 130 PRO B O 1
ATOM 3111 N N . PRO B 1 131 ? -17.125 -28.359 -12.523 1 46.44 131 PRO B N 1
ATOM 3112 C CA . PRO B 1 131 ? -17.172 -27.047 -13.195 1 46.44 131 PRO B CA 1
ATOM 3113 C C . PRO B 1 131 ? -16.359 -25.984 -12.461 1 46.44 131 PRO B C 1
ATOM 3115 O O . PRO B 1 131 ? -16.25 -26.031 -11.234 1 46.44 131 PRO B O 1
ATOM 3118 N N . PRO B 1 132 ? -15.422 -25.422 -13.164 1 49 132 PRO B N 1
ATOM 3119 C CA . PRO B 1 132 ? -14.672 -24.344 -12.516 1 49 132 PRO B CA 1
ATOM 3120 C C . PRO B 1 132 ? -15.531 -23.5 -11.578 1 49 132 PRO B C 1
ATOM 3122 O O . PRO B 1 132 ? -16.578 -23 -11.984 1 49 132 PRO B O 1
ATOM 3125 N N . GLU B 1 133 ? -15.82 -23.984 -10.445 1 51.19 133 GLU B N 1
ATOM 3126 C CA . GLU B 1 133 ? -16.547 -23.109 -9.539 1 51.19 133 GLU B CA 1
ATOM 3127 C C . GLU B 1 133 ? -16.266 -21.641 -9.852 1 51.19 133 GLU B C 1
ATOM 3129 O O . GLU B 1 133 ? -15.156 -21.281 -10.258 1 51.19 133 GLU B O 1
ATOM 3134 N N . GLN B 1 134 ? -17.281 -20.938 -10.25 1 51.5 134 GLN B N 1
ATOM 3135 C CA . GLN B 1 134 ? -17.203 -19.5 -10.508 1 51.5 134 GLN B CA 1
ATOM 3136 C C . GLN B 1 134 ? -16.312 -18.812 -9.484 1 51.5 134 GLN B C 1
ATOM 3138 O O . GLN B 1 134 ? -16.469 -19 -8.281 1 51.5 134 GLN B O 1
ATOM 3143 N N . PRO B 1 135 ? -15.117 -18.5 -9.953 1 57.81 135 PRO B N 1
ATOM 3144 C CA . PRO B 1 135 ? -14.18 -17.844 -9.031 1 57.81 135 PRO B CA 1
ATOM 3145 C C . PRO B 1 135 ? -14.852 -16.781 -8.164 1 57.81 135 PRO B C 1
ATOM 3147 O O . PRO B 1 135 ? -15.602 -15.953 -8.672 1 57.81 135 PRO B O 1
ATOM 3150 N N . LYS B 1 136 ? -15.25 -17.125 -6.922 1 69.44 136 LYS B N 1
ATOM 3151 C CA . LYS B 1 136 ? -15.703 -16.078 -6.008 1 69.44 136 LYS B CA 1
ATOM 3152 C C . LYS B 1 136 ? -14.844 -14.828 -6.125 1 69.44 136 LYS B C 1
ATOM 3154 O O . LYS B 1 136 ? -13.617 -14.922 -6.234 1 69.44 136 LYS B O 1
ATOM 3159 N N . ALA B 1 137 ? -15.508 -13.688 -6.328 1 79.12 137 ALA B N 1
ATOM 3160 C CA . ALA B 1 137 ? -14.852 -12.391 -6.445 1 79.12 137 ALA B CA 1
ATOM 3161 C C . ALA B 1 137 ? -13.961 -12.117 -5.234 1 79.12 137 ALA B C 1
ATOM 3163 O O . ALA B 1 137 ? -14.266 -12.539 -4.121 1 79.12 137 ALA B O 1
ATOM 3164 N N . TYR B 1 138 ? -12.859 -11.625 -5.434 1 88.94 138 TYR B N 1
ATOM 3165 C CA . TYR B 1 138 ? -11.961 -11.281 -4.344 1 88.94 138 TYR B CA 1
ATOM 3166 C C . TYR B 1 138 ? -12.594 -10.258 -3.414 1 88.94 138 TYR B C 1
ATOM 3168 O O . TYR B 1 138 ? -13.203 -9.289 -3.875 1 88.94 138 TYR B O 1
ATOM 3176 N N . GLN B 1 139 ? -12.57 -10.547 -2.102 1 89.5 139 GLN B N 1
ATOM 3177 C CA . GLN B 1 139 ? -13.062 -9.594 -1.111 1 89.5 139 GLN B CA 1
ATOM 3178 C C . GLN B 1 139 ? -11.938 -9.102 -0.209 1 89.5 139 GLN B C 1
ATOM 3180 O O . GLN B 1 139 ? -11.297 -9.891 0.482 1 89.5 139 GLN B O 1
ATOM 3185 N N . ALA B 1 140 ? -11.719 -7.793 -0.275 1 92.75 140 ALA B N 1
ATOM 3186 C CA . ALA B 1 140 ? -10.719 -7.203 0.61 1 92.75 140 ALA B CA 1
ATOM 3187 C C . ALA B 1 140 ? -11.133 -7.332 2.072 1 92.75 140 ALA B C 1
ATOM 3189 O O . ALA B 1 140 ? -12.289 -7.648 2.371 1 92.75 140 ALA B O 1
ATOM 3190 N N . SER B 1 141 ? -10.219 -7.078 2.971 1 93.38 141 SER B N 1
ATOM 3191 C CA . SER B 1 141 ? -10.516 -7.137 4.398 1 93.38 141 SER B CA 1
ATOM 3192 C C . SER B 1 141 ? -11.609 -6.145 4.777 1 93.38 141 SER B C 1
ATOM 3194 O O . SER B 1 141 ? -11.727 -5.078 4.168 1 93.38 141 SER B O 1
ATOM 3196 N N . ASP B 1 142 ? -12.375 -6.492 5.812 1 94 142 ASP B N 1
ATOM 3197 C CA . ASP B 1 142 ? -13.445 -5.617 6.281 1 94 142 ASP B CA 1
ATOM 3198 C C . ASP B 1 142 ? -12.891 -4.266 6.723 1 94 142 ASP B C 1
ATOM 3200 O O . ASP B 1 142 ? -13.492 -3.223 6.449 1 94 142 ASP B O 1
ATOM 3204 N N . LYS B 1 143 ? -11.805 -4.34 7.375 1 93.5 143 LYS B N 1
ATOM 3205 C CA . LYS B 1 143 ? -11.188 -3.115 7.875 1 93.5 143 LYS B CA 1
ATOM 3206 C C . LYS B 1 143 ? -10.805 -2.182 6.73 1 93.5 143 LYS B C 1
ATOM 3208 O O . LYS B 1 143 ? -11.023 -0.972 6.809 1 93.5 143 LYS B O 1
ATOM 3213 N N . LEU B 1 144 ? -10.258 -2.742 5.695 1 96.75 144 LEU B N 1
ATOM 3214 C CA . LEU B 1 144 ? -9.852 -1.925 4.559 1 96.75 144 LEU B CA 1
ATOM 3215 C C . LEU B 1 144 ? -11.078 -1.375 3.826 1 96.75 144 LEU B C 1
ATOM 3217 O O . LEU B 1 144 ? -11.094 -0.204 3.439 1 96.75 144 LEU B O 1
ATOM 3221 N N . GLN B 1 145 ? -12.125 -2.152 3.678 1 95.06 145 GLN B N 1
ATOM 3222 C CA . GLN B 1 145 ? -13.336 -1.737 2.984 1 95.06 145 GLN B CA 1
ATOM 3223 C C . GLN B 1 145 ? -14.008 -0.572 3.703 1 95.06 145 GLN B C 1
ATOM 3225 O O . GLN B 1 145 ? -14.43 0.396 3.068 1 95.06 145 GLN B O 1
ATOM 3230 N N . ASN B 1 146 ? -14.031 -0.658 5.012 1 93.62 146 ASN B N 1
ATOM 3231 C CA . ASN B 1 146 ? -14.641 0.406 5.805 1 93.62 146 ASN B CA 1
ATOM 3232 C C . ASN B 1 146 ? -13.836 1.698 5.719 1 93.62 146 ASN B C 1
ATOM 3234 O O . ASN B 1 146 ? -14.406 2.781 5.566 1 93.62 146 ASN B O 1
ATOM 3238 N N . ALA B 1 147 ? -12.531 1.555 5.855 1 94.44 147 ALA B N 1
ATOM 3239 C CA . ALA B 1 147 ? -11.664 2.729 5.777 1 94.44 147 ALA B CA 1
ATOM 3240 C C . ALA B 1 147 ? -11.758 3.389 4.406 1 94.44 147 ALA B C 1
ATOM 3242 O O . ALA B 1 147 ? -11.781 4.617 4.301 1 94.44 147 ALA B O 1
ATOM 3243 N N . LEU B 1 148 ? -11.875 2.598 3.352 1 94.38 148 LEU B N 1
ATOM 3244 C CA . LEU B 1 148 ? -11.992 3.098 1.987 1 94.38 148 LEU B CA 1
ATOM 3245 C C . LEU B 1 148 ? -13.297 3.857 1.795 1 94.38 148 LEU B C 1
ATOM 3247 O O . LEU B 1 148 ? -13.312 4.934 1.193 1 94.38 148 LEU B O 1
ATOM 3251 N N . ALA B 1 149 ? -14.359 3.285 2.275 1 92.31 149 ALA B N 1
ATOM 3252 C CA . ALA B 1 149 ? -15.672 3.922 2.152 1 92.31 149 ALA B CA 1
ATOM 3253 C C . ALA B 1 149 ? -15.68 5.293 2.824 1 92.31 149 ALA B C 1
ATOM 3255 O O . ALA B 1 149 ? -16.203 6.262 2.264 1 92.31 149 ALA B O 1
ATOM 3256 N N . SER B 1 150 ? -15.055 5.379 3.98 1 90.81 150 SER B N 1
ATOM 3257 C CA . SER B 1 150 ? -14.984 6.629 4.734 1 90.81 150 SER B CA 1
ATOM 3258 C C . SER B 1 150 ? -14.109 7.656 4.031 1 90.81 150 SER B C 1
ATOM 3260 O O . SER B 1 150 ? -14.469 8.828 3.938 1 90.81 150 SER B O 1
ATOM 3262 N N . SER B 1 151 ? -13 7.234 3.484 1 92.31 151 SER B N 1
ATOM 3263 C CA . SER B 1 151 ? -12.039 8.141 2.859 1 92.31 151 SER B CA 1
ATOM 3264 C C . SER B 1 151 ? -12.547 8.633 1.506 1 92.31 151 SER B C 1
ATOM 3266 O O . SER B 1 151 ? -12.32 9.781 1.13 1 92.31 151 SER B O 1
ATOM 3268 N N . LYS B 1 152 ? -13.297 7.805 0.733 1 90.31 152 LYS B N 1
ATOM 3269 C CA . LYS B 1 152 ? -13.781 8.156 -0.6 1 90.31 152 LYS B CA 1
ATOM 3270 C C . LYS B 1 152 ? -14.836 9.25 -0.531 1 90.31 152 LYS B C 1
ATOM 3272 O O . LYS B 1 152 ? -15 10.023 -1.476 1 90.31 152 LYS B O 1
ATOM 3277 N N . GLU B 1 153 ? -15.461 9.391 0.628 1 84.56 153 GLU B N 1
ATOM 3278 C CA . GLU B 1 153 ? -16.453 10.438 0.835 1 84.56 153 GLU B CA 1
ATOM 3279 C C . GLU B 1 153 ? -15.82 11.82 0.837 1 84.56 153 GLU B C 1
ATOM 3281 O O . GLU B 1 153 ? -16.5 12.828 0.612 1 84.56 153 GLU B O 1
ATOM 3286 N N . HIS B 1 154 ? -14.531 11.891 1.051 1 81.06 154 HIS B N 1
ATOM 3287 C CA . HIS B 1 154 ? -13.844 13.172 1.196 1 81.06 154 HIS B CA 1
ATOM 3288 C C . HIS B 1 154 ? -12.883 13.422 0.041 1 81.06 154 HIS B C 1
ATOM 3290 O O . HIS B 1 154 ? -12.078 14.352 0.085 1 81.06 154 HIS B O 1
ATOM 3296 N N . GLU B 1 155 ? -12.922 12.609 -0.959 1 77.31 155 GLU B N 1
ATOM 3297 C CA . GLU B 1 155 ? -11.984 12.703 -2.072 1 77.31 155 GLU B CA 1
ATOM 3298 C C . GLU B 1 155 ? -12.125 14.031 -2.807 1 77.31 155 GLU B C 1
ATOM 3300 O O . GLU B 1 155 ? -11.133 14.578 -3.303 1 77.31 155 GLU B O 1
ATOM 3305 N N . ASP B 1 156 ? -13.281 14.562 -2.85 1 73.69 156 ASP B N 1
ATOM 3306 C CA . ASP B 1 156 ? -13.547 15.805 -3.562 1 73.69 156 ASP B CA 1
ATOM 3307 C C . ASP B 1 156 ? -12.961 17 -2.82 1 73.69 156 ASP B C 1
ATOM 3309 O O . ASP B 1 156 ? -12.719 18.047 -3.416 1 73.69 156 ASP B O 1
ATOM 3313 N N . LYS B 1 157 ? -12.727 16.781 -1.561 1 72.31 157 LYS B N 1
ATOM 3314 C CA . LYS B 1 157 ? -12.18 17.891 -0.782 1 72.31 157 LYS B CA 1
ATOM 3315 C C . LYS B 1 157 ? -10.75 18.203 -1.2 1 72.31 157 LYS B C 1
ATOM 3317 O O . LYS B 1 157 ? -10.32 19.359 -1.154 1 72.31 157 LYS B O 1
ATOM 3322 N N . TYR B 1 158 ? -10.047 17.188 -1.646 1 65.25 158 TYR B N 1
ATOM 3323 C CA . TYR B 1 158 ? -8.703 17.453 -2.16 1 65.25 158 TYR B CA 1
ATOM 3324 C C . TYR B 1 158 ? -8.75 18.375 -3.365 1 65.25 158 TYR B C 1
ATOM 3326 O O . TYR B 1 158 ? -7.973 19.328 -3.453 1 65.25 158 TYR B O 1
ATOM 3334 N N . GLN B 1 159 ? -9.633 18.078 -4.324 1 60.56 159 GLN B N 1
ATOM 3335 C CA . GLN B 1 159 ? -9.742 18.922 -5.504 1 60.56 159 GLN B CA 1
ATOM 3336 C C . GLN B 1 159 ? -10.125 20.344 -5.121 1 60.56 159 GLN B C 1
ATOM 3338 O O . GLN B 1 159 ? -9.664 21.312 -5.742 1 60.56 159 GLN B O 1
ATOM 3343 N N . ALA B 1 160 ? -10.953 20.406 -3.992 1 58.12 160 ALA B N 1
ATOM 3344 C CA . ALA B 1 160 ? -11.438 21.719 -3.6 1 58.12 160 ALA B CA 1
ATOM 3345 C C . ALA B 1 160 ? -10.383 22.484 -2.807 1 58.12 160 ALA B C 1
ATOM 3347 O O . ALA B 1 160 ? -10.359 23.719 -2.811 1 58.12 160 ALA B O 1
ATOM 3348 N N . SER B 1 161 ? -9.656 21.703 -2.062 1 55.5 161 SER B N 1
ATOM 3349 C CA . SER B 1 161 ? -8.688 22.359 -1.184 1 55.5 161 SER B CA 1
ATOM 3350 C C . SER B 1 161 ? -7.398 22.688 -1.929 1 55.5 161 SER B C 1
ATOM 3352 O O . SER B 1 161 ? -6.516 23.344 -1.388 1 55.5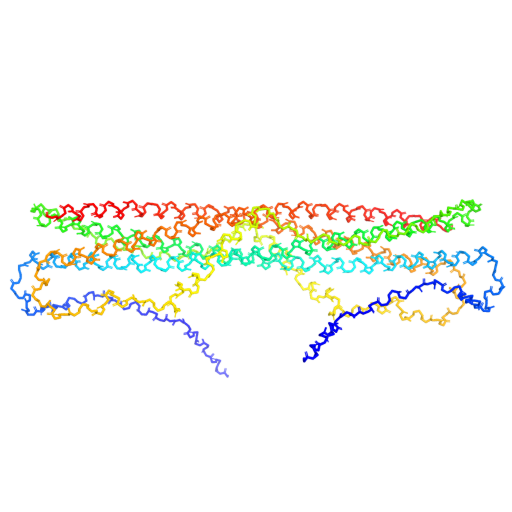 161 SER B O 1
ATOM 3354 N N . HIS B 1 162 ? -7.258 22.016 -3.191 1 52.06 162 HIS B N 1
ATOM 3355 C CA . HIS B 1 162 ? -6.016 22.328 -3.893 1 52.06 162 HIS B CA 1
ATOM 3356 C C . HIS B 1 162 ? -5.848 23.828 -4.086 1 52.06 162 HIS B C 1
ATOM 3358 O O . HIS B 1 162 ? -6.781 24.516 -4.516 1 52.06 162 HIS B O 1
ATOM 3364 N N . PRO B 1 163 ? -4.98 24.406 -3.514 1 49.03 163 PRO B N 1
ATOM 3365 C CA . PRO B 1 163 ? -4.789 25.844 -3.652 1 49.03 16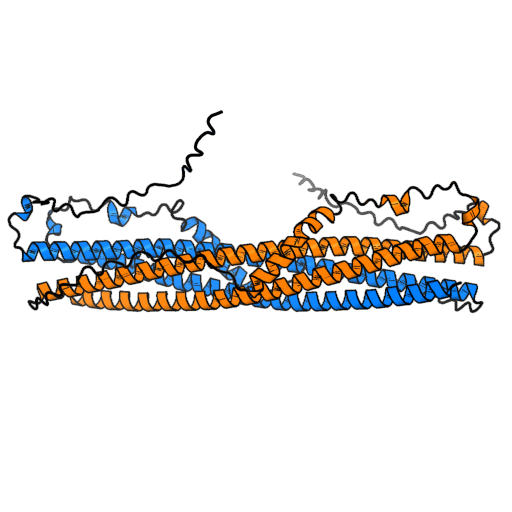3 PRO B CA 1
ATOM 3366 C C . PRO B 1 163 ? -5.086 26.344 -5.062 1 49.03 163 PRO B C 1
ATOM 3368 O O . PRO B 1 163 ? -5.66 27.422 -5.23 1 49.03 163 PRO B O 1
ATOM 3371 N N . ASN B 1 164 ? -4.535 25.75 -6.191 1 41.22 164 ASN B N 1
ATOM 3372 C CA . ASN B 1 164 ? -4.816 26.281 -7.527 1 41.22 164 ASN B CA 1
ATOM 3373 C C . ASN B 1 164 ? -6.305 26.188 -7.859 1 41.22 164 ASN B C 1
ATOM 3375 O O . ASN B 1 164 ? -6.77 26.812 -8.812 1 41.22 164 ASN B O 1
ATOM 3379 N N . LEU B 1 165 ? -6.969 25.109 -7.43 1 43.78 165 LEU B N 1
ATOM 3380 C CA . LEU B 1 165 ? -8.375 25.031 -7.824 1 43.78 165 LEU B CA 1
ATOM 3381 C C . LEU B 1 165 ? -9.266 25.75 -6.82 1 43.78 165 LEU B C 1
ATOM 3383 O O . LEU B 1 165 ? -10.461 25.922 -7.055 1 43.78 165 LEU B O 1
ATOM 3387 N N . ARG B 1 166 ? -8.969 25.797 -5.621 1 43.81 166 ARG B N 1
ATOM 3388 C CA . ARG B 1 166 ? -9.758 26.562 -4.664 1 43.81 166 ARG B CA 1
ATOM 3389 C C . ARG B 1 166 ? -9.781 28.047 -5.047 1 43.81 166 ARG B C 1
ATOM 3391 O O . ARG B 1 166 ? -8.734 28.656 -5.246 1 43.81 166 ARG B O 1
ATOM 3398 N N . LYS B 1 167 ? -10.797 28.484 -5.688 1 38.22 167 LYS B N 1
ATOM 3399 C CA . LYS B 1 167 ? -11.172 29.891 -5.566 1 38.22 167 LYS B CA 1
ATOM 3400 C C . LYS B 1 167 ? -11.055 30.375 -4.121 1 38.22 167 LYS B C 1
ATOM 3402 O O . LYS B 1 167 ? -11.914 30.062 -3.291 1 38.22 167 LYS B O 1
ATOM 3407 N N . LEU B 1 168 ? -9.984 30.078 -3.469 1 35.34 168 LEU B N 1
ATOM 3408 C CA . LEU B 1 168 ? -9.844 30.719 -2.168 1 35.34 168 LEU B CA 1
ATOM 3409 C C . LEU B 1 168 ? -10.562 32.062 -2.15 1 35.34 168 LEU B C 1
ATOM 3411 O O . LEU B 1 168 ? -10.203 32.969 -2.893 1 35.34 168 LEU B O 1
ATOM 3415 N N . ASP B 1 169 ? -11.758 32.125 -2.02 1 32.69 169 ASP B N 1
ATOM 3416 C CA . ASP B 1 169 ? -12.406 33.375 -1.619 1 32.69 169 ASP B CA 1
ATOM 3417 C C . ASP B 1 169 ? -11.609 34.062 -0.517 1 32.69 169 ASP B C 1
ATOM 3419 O O . ASP B 1 169 ? -11.898 33.906 0.669 1 32.69 169 ASP B O 1
ATOM 3423 N N . THR B 1 170 ? -10.328 33.844 -0.506 1 33.72 170 THR B N 1
ATOM 3424 C CA . THR B 1 170 ? -9.531 34.719 0.327 1 33.72 170 THR B CA 1
ATOM 3425 C C . THR B 1 170 ? -9.977 36.188 0.163 1 33.72 170 THR B C 1
ATOM 3427 O O . THR B 1 170 ? -9.258 37.094 0.538 1 33.72 170 THR B O 1
ATOM 3430 N N . GLY B 1 171 ? -10.977 36.344 -0.775 1 31.41 171 GLY B N 1
ATOM 3431 C CA . GLY B 1 171 ? -11.398 37.75 -0.922 1 31.41 171 GLY B CA 1
ATOM 3432 C C . GLY B 1 171 ? -11.734 38.406 0.399 1 31.41 171 GLY B C 1
ATOM 3433 O O . GLY B 1 171 ? -12.055 39.594 0.437 1 31.41 171 GLY B O 1
ATOM 3434 N N . GLY B 1 172 ? -12.219 37.438 1.315 1 32.69 172 GLY B N 1
ATOM 3435 C CA . GLY B 1 172 ? -12.891 38.188 2.365 1 32.69 172 GLY B CA 1
ATOM 3436 C C . GLY B 1 172 ? -11.93 38.969 3.25 1 32.69 172 GLY B C 1
ATOM 3437 O O . GLY B 1 172 ? -12.359 39.75 4.098 1 32.69 172 GLY B O 1
ATOM 3438 N N . PHE B 1 173 ? -10.688 38.312 3.467 1 33.88 173 PHE B N 1
ATOM 3439 C CA . PHE B 1 173 ? -9.961 39.188 4.367 1 33.88 173 PHE B CA 1
ATOM 3440 C C . PHE B 1 173 ? -9.586 40.5 3.66 1 33.88 173 PHE B C 1
ATOM 3442 O O . PHE B 1 173 ? -9.352 41.5 4.309 1 33.88 173 PHE B O 1
ATOM 3449 N N . GLY B 1 174 ? -9.117 40.312 2.332 1 30.78 174 GLY B N 1
ATOM 3450 C CA . GLY B 1 174 ? -8.609 41.562 1.771 1 30.78 174 GLY B CA 1
ATOM 3451 C C . GLY B 1 174 ? -9.688 42.594 1.532 1 30.78 174 GLY B C 1
ATOM 3452 O O . GLY B 1 174 ? -9.43 43.812 1.611 1 30.78 174 GLY B O 1
ATOM 3453 N N . ALA B 1 175 ? -10.641 42.219 0.569 1 32.34 175 ALA B N 1
ATOM 3454 C CA . ALA B 1 175 ? -11.195 43.344 -0.217 1 32.34 175 ALA B CA 1
ATOM 3455 C C . ALA B 1 175 ? -11.992 44.281 0.665 1 32.34 175 ALA B C 1
ATOM 3457 O O . ALA B 1 175 ? -11.883 45.5 0.518 1 32.34 175 ALA B O 1
ATOM 3458 N N . SER B 1 176 ? -13.234 43.812 1.078 1 29.66 176 SER B N 1
ATOM 3459 C CA . SER B 1 176 ? -14.125 44.906 1.413 1 29.66 176 SER B CA 1
ATOM 3460 C C . SER B 1 176 ? -13.734 45.562 2.734 1 29.66 176 SER B C 1
ATOM 3462 O O . SER B 1 176 ? -14.367 45.344 3.764 1 29.66 176 SER B O 1
ATOM 3464 N N . ALA B 1 177 ? -12.461 45.312 3.223 1 33.78 177 ALA B N 1
ATOM 3465 C CA . ALA B 1 177 ? -12.156 46.469 4.062 1 33.78 177 ALA B CA 1
ATOM 3466 C C . ALA B 1 177 ? -12.312 47.781 3.277 1 33.78 177 ALA B C 1
ATOM 3468 O O . ALA B 1 177 ? -11.445 48.125 2.484 1 33.78 177 ALA B O 1
ATOM 3469 N N . SER B 1 178 ? -13.438 47.969 2.541 1 30.48 178 SER B N 1
ATOM 3470 C CA . SER B 1 178 ? -13.656 49.406 2.324 1 30.48 178 SER B CA 1
ATOM 3471 C C . SER B 1 178 ? -13.008 50.25 3.426 1 30.48 178 SER B C 1
ATOM 3473 O O . SER B 1 178 ? -13.25 50 4.613 1 30.48 178 SER B O 1
ATOM 3475 N N . ILE B 1 179 ? -11.867 50.75 3.17 1 33.97 179 ILE B N 1
ATOM 3476 C CA . ILE B 1 179 ? -11.25 51.938 3.736 1 33.97 179 ILE B CA 1
ATOM 3477 C C . ILE B 1 179 ? -12.336 52.938 4.191 1 33.97 179 ILE B C 1
ATOM 3479 O O . ILE B 1 179 ? -12.039 53.969 4.77 1 33.97 179 ILE B O 1
ATOM 3483 N N . ASP B 1 180 ? -13.531 52.875 3.439 1 33.41 180 ASP B N 1
ATOM 3484 C CA . ASP B 1 180 ? -14.344 54.062 3.676 1 33.41 180 ASP B CA 1
ATOM 3485 C C . ASP B 1 180 ? -14.773 54.156 5.137 1 33.41 180 ASP B C 1
ATOM 3487 O O . ASP B 1 180 ? -15.266 55.188 5.582 1 33.41 180 ASP B O 1
ATOM 3491 N N . ASP B 1 181 ? -15.344 53.031 5.695 1 34.28 181 ASP B N 1
ATOM 3492 C CA . ASP B 1 181 ? -15.82 53.656 6.938 1 34.28 181 ASP B CA 1
ATOM 3493 C C . ASP B 1 181 ? -14.648 54.062 7.82 1 34.28 181 ASP B C 1
ATOM 3495 O O . ASP B 1 181 ? -13.953 53.219 8.391 1 34.28 181 ASP B O 1
ATOM 3499 N N . SER B 1 182 ? -13.727 55.031 7.465 1 35.97 182 SER B N 1
ATOM 3500 C CA . SER B 1 182 ? -12.766 56 8.008 1 35.97 182 SER B CA 1
ATOM 3501 C C . SER B 1 182 ? -12.828 56.031 9.531 1 35.97 182 SER B C 1
ATOM 3503 O O . SER B 1 182 ? -11.859 56.438 10.18 1 35.97 182 SER B O 1
ATOM 3505 N N . SER B 1 183 ? -14.133 56.344 10.016 1 35.41 183 SER B N 1
ATOM 3506 C CA . SER B 1 183 ? -14.312 56.75 11.398 1 35.41 183 SER B CA 1
ATOM 3507 C C . SER B 1 183 ? -13.945 55.656 12.367 1 35.41 183 SER B C 1
ATOM 3509 O O . SER B 1 183 ? -13.727 55.875 13.555 1 35.41 183 SER B O 1
ATOM 3511 N N . SER B 1 184 ? -14.375 54.281 12.078 1 36.41 184 SER B N 1
ATOM 3512 C CA . SER B 1 184 ? -14.227 53.281 13.148 1 36.41 184 SER B CA 1
ATOM 3513 C C . SER B 1 184 ? -12.812 52.688 13.172 1 36.41 184 SER B C 1
ATOM 3515 O O . SER B 1 184 ? -12.633 51.5 13.398 1 36.41 184 SER B O 1
ATOM 3517 N N . ARG B 1 185 ? -11.758 52.875 12.492 1 43.78 185 ARG B N 1
ATOM 3518 C CA . ARG B 1 185 ? -10.305 52.812 12.578 1 43.78 185 ARG B CA 1
ATOM 3519 C C . ARG B 1 185 ? -9.828 53.094 14 1 43.78 185 ARG B C 1
ATOM 3521 O O . ARG B 1 185 ? -8.641 52.969 14.297 1 43.78 185 ARG B O 1
ATOM 3528 N N . GLN B 1 186 ? -10.5 54.094 14.523 1 38.03 186 GLN B N 1
ATOM 3529 C CA . GLN B 1 186 ? -10.031 54.531 15.836 1 38.03 186 GLN B CA 1
ATOM 3530 C C . GLN B 1 186 ? -10.062 53.375 16.844 1 38.03 186 GLN B C 1
ATOM 3532 O O . GLN B 1 186 ? -9.219 53.312 17.734 1 38.03 186 GLN B O 1
ATOM 3537 N N . ASN B 1 187 ? -11.43 52.656 17.156 1 39.03 187 ASN B N 1
ATOM 3538 C CA . ASN B 1 187 ? -11.688 51.875 18.375 1 39.03 187 ASN B CA 1
ATOM 3539 C C . ASN B 1 187 ? -11.211 50.438 18.234 1 39.03 187 ASN B C 1
ATOM 3541 O O . ASN B 1 187 ? -11.25 49.875 17.141 1 39.03 187 ASN B O 1
ATOM 3545 N N . GLY B 1 188 ? -10.266 49.719 19.156 1 47.34 188 GLY B N 1
ATOM 3546 C CA . GLY B 1 188 ? -9.867 48.438 19.703 1 47.34 188 GLY B CA 1
ATOM 3547 C C . GLY B 1 188 ? -10.773 47.312 19.281 1 47.34 188 GLY B C 1
ATOM 3548 O O . GLY B 1 188 ? -10.383 46.125 19.344 1 47.34 188 GLY B O 1
ATOM 3549 N N . TYR B 1 189 ? -12 47.562 18.812 1 49.25 189 TYR B N 1
ATOM 3550 C CA . TYR B 1 189 ? -13.047 46.562 18.594 1 49.25 189 TYR B CA 1
ATOM 3551 C C . TYR B 1 189 ? -12.891 45.875 17.234 1 49.25 189 TYR B C 1
ATOM 3553 O O . TYR B 1 189 ? -13.055 44.656 17.125 1 49.25 189 TYR B O 1
ATOM 3561 N N . ALA B 1 190 ? -12.516 46.562 16.078 1 56.84 190 ALA B N 1
ATOM 3562 C CA . ALA B 1 190 ? -12.477 45.969 14.758 1 56.84 190 ALA B CA 1
ATOM 3563 C C . ALA B 1 190 ? -11.328 44.969 14.641 1 56.84 190 ALA B C 1
ATOM 3565 O O . ALA B 1 190 ? -11.492 43.906 14.062 1 56.84 190 ALA B O 1
ATOM 3566 N N . GLN B 1 191 ? -10.125 45.406 15.133 1 61.34 191 GLN B N 1
ATOM 3567 C CA . GLN B 1 191 ? -8.969 44.531 15.094 1 61.34 191 GLN B CA 1
ATOM 3568 C C . GLN B 1 191 ? -9.227 43.25 15.883 1 61.34 191 GLN B C 1
ATOM 3570 O O . GLN B 1 191 ? -8.828 42.156 15.461 1 61.34 191 GLN B O 1
ATOM 3575 N N . ASN B 1 192 ? -10.031 43.406 16.875 1 69.56 192 ASN B N 1
ATOM 3576 C CA . ASN B 1 192 ? -10.391 42.25 17.688 1 69.56 192 ASN B CA 1
ATOM 3577 C C . ASN B 1 192 ? -11.328 41.312 16.938 1 69.56 192 ASN B C 1
ATOM 3579 O O . ASN B 1 192 ? -11.203 40.094 17.047 1 69.56 192 ASN B O 1
ATOM 3583 N N . ARG B 1 193 ? -12.164 41.969 15.992 1 75.44 193 ARG B N 1
ATOM 3584 C CA . ARG B 1 193 ? -13.078 41.125 15.219 1 75.44 193 ARG B CA 1
ATOM 3585 C C . ARG B 1 193 ? -12.32 40.281 14.203 1 75.44 193 ARG B C 1
ATOM 3587 O O . ARG B 1 193 ? -12.609 39.094 14.039 1 75.44 193 ARG B O 1
ATOM 3594 N N . HIS B 1 194 ? -11.297 40.938 13.555 1 76.69 194 HIS B N 1
ATOM 3595 C CA . HIS B 1 194 ? -10.508 40.188 12.562 1 76.69 194 HIS B CA 1
ATOM 3596 C C . HIS B 1 194 ? -9.688 39.094 13.211 1 76.69 194 HIS B C 1
ATOM 3598 O O . HIS B 1 194 ? -9.547 38 12.648 1 76.69 194 HIS B O 1
ATOM 3604 N N . LEU B 1 195 ? -9.164 39.375 14.328 1 78.44 195 LEU B N 1
ATOM 3605 C CA . LEU B 1 195 ? -8.375 38.375 15.055 1 78.44 195 LEU B CA 1
ATOM 3606 C C . LEU B 1 195 ? -9.25 37.188 15.492 1 78.44 195 LEU B C 1
ATOM 3608 O O . LEU B 1 195 ? -8.836 36.031 15.383 1 78.44 195 LEU B O 1
ATOM 3612 N N . ARG B 1 196 ? -10.445 37.5 15.875 1 78.75 196 ARG B N 1
ATOM 3613 C CA . ARG B 1 196 ? -11.383 36.438 16.266 1 78.75 196 ARG B CA 1
ATOM 3614 C C . ARG B 1 196 ? -11.773 35.562 15.086 1 78.75 196 ARG B C 1
ATOM 3616 O O . ARG B 1 196 ? -11.891 34.344 15.211 1 78.75 196 ARG B O 1
ATOM 3623 N N . GLU B 1 197 ? -11.953 36.25 14.008 1 84.5 197 GLU B N 1
ATOM 3624 C CA . GLU B 1 197 ? -12.297 35.5 12.805 1 84.5 197 GLU B CA 1
ATOM 3625 C C . GLU B 1 197 ? -11.156 34.562 12.375 1 84.5 197 GLU B C 1
ATOM 3627 O O . GLU B 1 197 ? -11.391 33.438 11.953 1 84.5 197 GLU B O 1
ATOM 3632 N N . ALA B 1 198 ? -9.914 35.062 12.461 1 83.56 198 ALA B N 1
ATOM 3633 C CA . ALA B 1 198 ? -8.742 34.281 12.133 1 83.56 198 ALA B CA 1
ATOM 3634 C C . ALA B 1 198 ? -8.633 33.062 13.055 1 83.56 198 ALA B C 1
ATOM 3636 O O . ALA B 1 198 ? -8.344 31.953 12.602 1 83.56 198 ALA B O 1
ATOM 3637 N N . HIS B 1 199 ? -8.969 33.25 14.312 1 82.38 199 HIS B N 1
ATOM 3638 C CA . HIS B 1 199 ? -8.883 32.188 15.281 1 82.38 199 HIS B CA 1
ATOM 3639 C C . HIS B 1 199 ? -9.969 31.141 15.047 1 82.38 199 HIS B C 1
ATOM 3641 O O . HIS B 1 199 ? -9.75 29.938 15.227 1 82.38 199 HIS B O 1
ATOM 3647 N N . GLN B 1 200 ? -11.109 31.625 14.656 1 86 200 GLN B N 1
ATOM 3648 C CA . GLN B 1 200 ? -12.203 30.703 14.344 1 86 200 GLN B CA 1
ATOM 3649 C C . GLN B 1 200 ? -11.859 29.844 13.133 1 86 200 GLN B C 1
ATOM 3651 O O . GLN B 1 200 ? -12.133 28.641 13.125 1 86 200 GLN B O 1
ATOM 3656 N N . THR B 1 201 ? -11.289 30.516 12.164 1 88.31 201 THR B N 1
ATOM 3657 C CA . THR B 1 201 ? -10.867 29.766 10.977 1 88.31 201 THR B CA 1
ATOM 3658 C C . THR B 1 201 ? -9.82 28.734 11.336 1 88.31 201 THR B C 1
ATOM 3660 O O . THR B 1 201 ? -9.875 27.594 10.859 1 88.31 201 THR B O 1
ATOM 3663 N N . LEU B 1 202 ? -8.875 29.125 12.156 1 87.69 202 LEU B N 1
ATOM 3664 C CA . LEU B 1 202 ? -7.832 28.203 12.602 1 87.69 202 LEU B CA 1
ATOM 3665 C C . LEU B 1 202 ? -8.438 27.016 13.336 1 87.69 202 LEU B C 1
ATOM 3667 O O . LEU B 1 202 ? -8.055 25.875 13.094 1 87.69 202 LEU B O 1
ATOM 3671 N N . ASP B 1 203 ? -9.398 27.281 14.195 1 87.62 203 ASP B N 1
ATOM 3672 C CA . ASP B 1 203 ? -10.055 26.219 14.961 1 87.62 203 ASP B CA 1
ATOM 3673 C C . ASP B 1 203 ? -10.758 25.234 14.039 1 87.62 203 ASP B C 1
ATOM 3675 O O . ASP B 1 203 ? -10.656 24.016 14.227 1 87.62 203 ASP B O 1
ATOM 3679 N N . LYS B 1 204 ? -11.414 25.75 13.109 1 90.06 204 LYS B N 1
ATOM 3680 C CA . LYS B 1 204 ? -12.109 24.906 12.148 1 90.06 204 LYS B CA 1
ATOM 3681 C C . LYS B 1 204 ? -11.117 24.062 11.352 1 90.06 204 LYS B C 1
ATOM 3683 O O . LYS B 1 204 ? -11.344 22.859 11.141 1 90.06 204 LYS B O 1
ATOM 3688 N N . ASN B 1 205 ? -10.039 24.734 10.875 1 90 205 ASN B N 1
ATOM 3689 C CA . ASN B 1 205 ? -9.023 24.031 10.102 1 90 205 ASN B CA 1
ATOM 3690 C C . ASN B 1 205 ? -8.359 22.938 10.93 1 90 205 ASN B C 1
ATOM 3692 O O . ASN B 1 205 ? -8.102 21.844 10.414 1 90 205 ASN B O 1
ATOM 3696 N N . LEU B 1 206 ? -8.07 23.203 12.148 1 91.56 206 LEU B N 1
ATOM 3697 C CA . LEU B 1 206 ? -7.449 22.219 13.023 1 91.56 206 LEU B CA 1
ATOM 3698 C C . LEU B 1 206 ? -8.375 21.031 13.242 1 91.56 206 LEU B C 1
ATOM 3700 O O . LEU B 1 206 ? -7.926 19.875 13.273 1 91.56 206 LEU B O 1
ATOM 3704 N N . ASP B 1 207 ? -9.695 21.25 13.375 1 91.56 207 ASP B N 1
ATOM 3705 C CA . ASP B 1 207 ? -10.68 20.172 13.484 1 91.56 207 ASP B CA 1
ATOM 3706 C C . ASP B 1 207 ? -10.68 19.312 12.227 1 91.56 207 ASP B C 1
ATOM 3708 O O . ASP B 1 207 ? -10.688 18.078 12.32 1 91.56 207 ASP B O 1
ATOM 3712 N N . GLU B 1 208 ? -10.648 20.016 11.141 1 91.12 208 GLU B N 1
ATOM 3713 C CA . GLU B 1 208 ? -10.633 19.281 9.875 1 91.12 208 GLU B CA 1
ATOM 3714 C C . GLU B 1 208 ? -9.344 18.484 9.719 1 91.12 208 GLU B C 1
ATOM 3716 O O . GLU B 1 208 ? -9.367 17.359 9.203 1 91.12 208 GLU B O 1
ATOM 3721 N N . MET B 1 209 ? -8.266 19.062 10.125 1 91.12 209 MET B N 1
ATOM 3722 C CA . MET B 1 209 ? -6.992 18.344 10.086 1 91.12 209 MET B CA 1
ATOM 3723 C C . MET B 1 209 ? -7.055 17.094 10.953 1 91.12 209 MET B C 1
ATOM 3725 O O . MET B 1 209 ? -6.621 16.016 10.531 1 91.12 209 MET B O 1
ATOM 3729 N N . SER B 1 210 ? -7.598 17.203 12.156 1 92.94 210 SER B N 1
ATOM 3730 C CA . SER B 1 210 ? -7.727 16.062 13.055 1 92.94 210 SER B CA 1
ATOM 3731 C C . SER B 1 210 ? -8.578 14.953 12.438 1 92.94 210 SER B C 1
ATOM 3733 O O . SER B 1 210 ? -8.219 13.781 12.5 1 92.94 210 SER B O 1
ATOM 3735 N N . ASP B 1 211 ? -9.641 15.328 11.812 1 93 211 ASP B N 1
ATOM 3736 C CA . ASP B 1 211 ? -10.508 14.352 11.156 1 93 211 ASP B CA 1
ATOM 3737 C C . ASP B 1 211 ? -9.781 13.648 10.016 1 93 211 ASP B C 1
ATOM 3739 O O . ASP B 1 211 ? -9.867 12.43 9.875 1 93 211 ASP B O 1
ATOM 3743 N N . GLY B 1 212 ? -9.102 14.5 9.164 1 92.75 212 GLY B N 1
ATOM 3744 C CA . GLY B 1 212 ? -8.336 13.922 8.07 1 92.75 212 GLY B CA 1
ATOM 3745 C C . GLY B 1 212 ? -7.254 12.969 8.539 1 92.75 212 GLY B C 1
ATOM 3746 O O . GLY B 1 212 ? -7.059 11.906 7.941 1 92.75 212 GLY B O 1
ATOM 3747 N N . LEU B 1 213 ? -6.551 13.289 9.609 1 94.62 213 LEU B N 1
ATOM 3748 C CA . LEU B 1 213 ? -5.496 12.445 10.156 1 94.62 213 LEU B CA 1
ATOM 3749 C C . LEU B 1 213 ? -6.074 11.156 10.727 1 94.62 213 LEU B C 1
ATOM 3751 O O . LEU B 1 213 ? -5.453 10.094 10.625 1 94.62 213 LEU B O 1
ATOM 3755 N N . ARG B 1 214 ? -7.258 11.203 11.297 1 94.06 214 ARG B N 1
ATOM 3756 C CA . ARG B 1 214 ? -7.918 10.008 11.812 1 94.06 214 ARG B CA 1
ATOM 3757 C C . ARG B 1 214 ? -8.305 9.062 10.68 1 94.06 214 ARG B C 1
ATOM 3759 O O . ARG B 1 214 ? -8.18 7.844 10.812 1 94.06 214 ARG B O 1
ATOM 3766 N N . ARG B 1 215 ? -8.789 9.648 9.633 1 94.19 215 ARG B N 1
ATOM 3767 C CA . ARG B 1 215 ? -9.109 8.828 8.477 1 94.19 215 ARG B CA 1
ATOM 3768 C C . ARG B 1 215 ? -7.859 8.164 7.91 1 94.19 215 ARG B C 1
ATOM 3770 O O . ARG B 1 215 ? -7.891 6.996 7.52 1 94.19 215 ARG B O 1
ATOM 3777 N N . LEU B 1 216 ? -6.766 8.93 7.852 1 95.25 216 LEU B N 1
ATOM 3778 C CA . LEU B 1 216 ? -5.496 8.375 7.387 1 95.25 216 LEU B CA 1
ATOM 3779 C C . LEU B 1 216 ? -5.055 7.219 8.273 1 95.25 216 LEU B C 1
ATOM 3781 O O . LEU B 1 216 ? -4.582 6.191 7.773 1 95.25 216 LEU B O 1
ATOM 3785 N N . LYS B 1 217 ? -5.199 7.422 9.562 1 95.06 217 LYS B N 1
ATOM 3786 C CA . LYS B 1 217 ? -4.863 6.359 10.508 1 95.06 217 LYS B CA 1
ATOM 3787 C C . LYS B 1 217 ? -5.699 5.109 10.242 1 95.06 217 LYS B C 1
ATOM 3789 O O . LYS B 1 217 ? -5.176 3.994 10.234 1 95.06 217 LYS B O 1
ATOM 3794 N N . ASN B 1 218 ? -6.988 5.293 10.055 1 95.31 218 ASN B N 1
ATOM 3795 C CA . ASN B 1 218 ? -7.875 4.168 9.781 1 95.31 218 ASN B CA 1
ATOM 3796 C C . ASN B 1 218 ? -7.516 3.477 8.469 1 95.31 218 ASN B C 1
ATOM 3798 O O . ASN B 1 218 ? -7.59 2.25 8.367 1 95.31 218 ASN B O 1
ATOM 3802 N N . LEU B 1 219 ? -7.168 4.242 7.531 1 95.38 219 LEU B N 1
ATOM 3803 C CA . LEU B 1 219 ? -6.723 3.678 6.262 1 95.38 219 LEU B CA 1
ATOM 3804 C C . LEU B 1 219 ? -5.469 2.832 6.449 1 95.38 219 LEU B C 1
ATOM 3806 O O . LEU B 1 219 ? -5.367 1.734 5.898 1 95.38 219 LEU B O 1
ATOM 3810 N N . GLY B 1 220 ? -4.477 3.381 7.184 1 96.19 220 GLY B N 1
ATOM 3811 C CA . GLY B 1 220 ? -3.277 2.611 7.484 1 96.19 220 GLY B CA 1
ATOM 3812 C C . GLY B 1 220 ? -3.576 1.28 8.148 1 96.19 220 GLY B C 1
ATOM 3813 O O . GLY B 1 220 ? -3.012 0.251 7.766 1 96.19 220 GLY B O 1
ATOM 3814 N N . LEU B 1 221 ? -4.523 1.255 9.086 1 96.25 221 LEU B N 1
ATOM 3815 C CA . LEU B 1 221 ? -4.918 0.03 9.773 1 96.25 221 LEU B CA 1
ATOM 3816 C C . LEU B 1 221 ? -5.59 -0.942 8.812 1 96.25 221 LEU B C 1
ATOM 3818 O O . LEU B 1 221 ? -5.367 -2.152 8.891 1 96.25 221 LEU B O 1
ATOM 3822 N N . GLY B 1 222 ? -6.426 -0.375 7.977 1 96.56 222 GLY B N 1
ATOM 3823 C CA . GLY B 1 222 ? -7.031 -1.203 6.945 1 96.56 222 GLY B CA 1
ATOM 3824 C C . GLY B 1 222 ? -6.012 -1.833 6.012 1 96.56 222 GLY B C 1
ATOM 3825 O O . GLY B 1 222 ? -6.121 -3.014 5.672 1 96.56 222 GLY B O 1
ATOM 3826 N N . LEU B 1 223 ? -5.02 -1.09 5.57 1 97.25 223 LEU B N 1
ATOM 3827 C CA . LEU B 1 223 ? -3.955 -1.597 4.711 1 97.25 223 LEU B CA 1
ATOM 3828 C C . LEU B 1 223 ? -3.193 -2.727 5.398 1 97.25 223 LEU B C 1
ATOM 3830 O O . LEU B 1 223 ? -2.898 -3.75 4.777 1 97.25 223 LEU B O 1
ATOM 3834 N N . GLN B 1 224 ? -2.873 -2.52 6.672 1 96.25 224 GLN B N 1
ATOM 3835 C CA . GLN B 1 224 ? -2.17 -3.541 7.441 1 96.25 224 GLN B CA 1
ATOM 3836 C C . GLN B 1 224 ? -2.951 -4.852 7.461 1 96.25 224 GLN B C 1
ATOM 3838 O O . GLN B 1 224 ? -2.377 -5.926 7.266 1 96.25 224 GLN B O 1
ATOM 3843 N N . SER B 1 225 ? -4.203 -4.75 7.664 1 96.44 225 SER B N 1
ATOM 3844 C CA . SER B 1 225 ? -5.051 -5.938 7.699 1 96.44 225 SER B CA 1
ATOM 3845 C C . SER B 1 225 ? -5.059 -6.648 6.352 1 96.44 225 SER B C 1
ATOM 3847 O O . SER B 1 225 ? -4.98 -7.879 6.293 1 96.44 225 SER B O 1
ATOM 3849 N N . GLU B 1 226 ? -5.176 -5.871 5.348 1 96.94 226 GLU B N 1
ATOM 3850 C CA . GLU B 1 226 ? -5.172 -6.434 4 1 96.94 226 GLU B CA 1
ATOM 3851 C C . GLU B 1 226 ? -3.855 -7.145 3.701 1 96.94 226 GLU B C 1
ATOM 3853 O O . GLU B 1 226 ? -3.852 -8.242 3.145 1 96.94 226 GLU B O 1
ATOM 3858 N N . ILE B 1 227 ? -2.754 -6.594 4.012 1 96.56 227 ILE B N 1
ATOM 3859 C CA . ILE B 1 227 ? -1.44 -7.184 3.771 1 96.56 227 ILE B CA 1
ATOM 3860 C C . ILE B 1 227 ? -1.314 -8.5 4.539 1 96.56 227 ILE B C 1
ATOM 3862 O O . ILE B 1 227 ? -0.747 -9.469 4.035 1 96.56 227 ILE B O 1
ATOM 3866 N N . GLU B 1 228 ? -1.849 -8.57 5.746 1 95.31 228 GLU B N 1
ATOM 3867 C CA . GLU B 1 228 ? -1.827 -9.805 6.531 1 95.31 228 GLU B CA 1
ATOM 3868 C C . GLU B 1 228 ? -2.6 -10.922 5.828 1 95.31 228 GLU B C 1
ATOM 3870 O O . GLU B 1 228 ? -2.139 -12.062 5.773 1 95.31 228 GLU B O 1
ATOM 3875 N N . GLU B 1 229 ? -3.758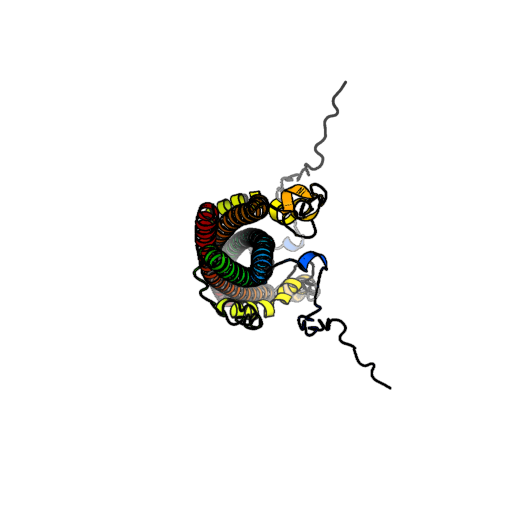 -10.562 5.289 1 94.88 229 GLU B N 1
ATOM 3876 C CA . GLU B 1 229 ? -4.547 -11.547 4.555 1 94.88 229 GLU B CA 1
ATOM 3877 C C . GLU B 1 229 ? -3.809 -12.016 3.303 1 94.88 229 GLU B C 1
ATOM 3879 O O . GLU B 1 229 ? -3.824 -13.203 2.977 1 94.88 229 GLU B O 1
ATOM 3884 N N . GLN B 1 230 ? -3.164 -11.125 2.646 1 95.81 230 GLN B N 1
ATOM 3885 C CA . GLN B 1 230 ? -2.412 -11.484 1.448 1 95.81 230 GLN B CA 1
ATOM 3886 C C . GLN B 1 230 ? -1.188 -12.32 1.798 1 95.81 230 GLN B C 1
ATOM 3888 O O . GLN B 1 230 ? -0.791 -13.203 1.027 1 95.81 230 GLN B O 1
ATOM 3893 N N . ASP B 1 231 ? -0.575 -12.094 2.959 1 95.69 231 ASP B N 1
ATOM 3894 C CA . ASP B 1 231 ? 0.546 -12.906 3.416 1 95.69 231 ASP B CA 1
ATOM 3895 C C . ASP B 1 231 ? 0.128 -14.367 3.596 1 95.69 231 ASP B C 1
ATOM 3897 O O . ASP B 1 231 ? 0.868 -15.281 3.227 1 95.69 231 ASP B O 1
ATOM 3901 N N . ASP B 1 232 ? -1.05 -14.555 4.113 1 95.44 232 ASP B N 1
ATOM 3902 C CA . ASP B 1 232 ? -1.588 -15.898 4.254 1 95.44 232 ASP B CA 1
ATOM 3903 C C . ASP B 1 232 ? -1.793 -16.562 2.887 1 95.44 232 ASP B C 1
ATOM 3905 O O . ASP B 1 232 ? -1.493 -17.734 2.707 1 95.44 232 ASP B O 1
ATOM 3909 N N . SER B 1 233 ? -2.326 -15.742 2.02 1 94.88 233 SER B N 1
ATOM 3910 C CA . SER B 1 233 ? -2.533 -16.234 0.664 1 94.88 233 SER B CA 1
ATOM 3911 C C . SER B 1 233 ? -1.212 -16.609 0.004 1 94.88 233 SER B C 1
ATOM 3913 O O . SER B 1 233 ? -1.113 -17.656 -0.649 1 94.88 233 SER B O 1
ATOM 3915 N N . ILE B 1 234 ? -0.205 -15.859 0.165 1 95.81 234 ILE B N 1
ATOM 3916 C CA . ILE B 1 234 ? 1.111 -16.109 -0.411 1 95.81 234 ILE B CA 1
ATOM 3917 C C . ILE B 1 234 ? 1.705 -17.375 0.198 1 95.81 234 ILE B C 1
ATOM 3919 O O . ILE B 1 234 ? 2.297 -18.203 -0.511 1 95.81 234 ILE B O 1
ATOM 3923 N N . HIS B 1 235 ? 1.501 -17.609 1.506 1 94.88 235 HIS B N 1
ATOM 3924 C CA . HIS B 1 235 ? 1.971 -18.812 2.168 1 94.88 235 HIS B CA 1
ATOM 3925 C C . HIS B 1 235 ? 1.286 -20.047 1.601 1 94.88 235 HIS B C 1
ATOM 3927 O O . HIS B 1 235 ? 1.939 -21.062 1.348 1 94.88 235 HIS B O 1
ATOM 3933 N N . SER B 1 236 ? 0.017 -19.875 1.392 1 95.69 236 SER B N 1
ATOM 3934 C CA . SER B 1 236 ? -0.739 -20.984 0.801 1 95.69 236 SER B CA 1
ATOM 3935 C C . SER B 1 236 ? -0.239 -21.297 -0.603 1 95.69 236 SER B C 1
ATOM 3937 O O . SER B 1 236 ? -0.082 -22.469 -0.958 1 95.69 236 SER B O 1
ATOM 3939 N N . LEU B 1 237 ? 0.026 -20.281 -1.385 1 95.19 237 LEU B N 1
ATOM 3940 C CA . LEU B 1 237 ? 0.549 -20.453 -2.736 1 95.19 237 LEU B CA 1
ATOM 3941 C C . LEU B 1 237 ? 1.916 -21.125 -2.709 1 95.19 237 LEU B C 1
ATOM 3943 O O . LEU B 1 237 ? 2.186 -22.031 -3.51 1 95.19 237 LEU B O 1
ATOM 3947 N N . LEU B 1 238 ? 2.738 -20.734 -1.753 1 95.25 238 LEU B N 1
ATOM 3948 C CA . LEU B 1 238 ? 4.062 -21.344 -1.608 1 95.25 238 LEU B CA 1
ATOM 3949 C C . LEU B 1 238 ? 3.951 -22.828 -1.276 1 95.25 238 LEU B C 1
ATOM 3951 O O . LEU B 1 238 ? 4.695 -23.641 -1.822 1 95.25 238 LEU B O 1
ATOM 3955 N N . ASN B 1 239 ? 3.033 -23.172 -0.471 1 94.81 239 ASN B N 1
ATOM 3956 C CA . ASN B 1 239 ? 2.803 -24.562 -0.112 1 94.81 239 ASN B CA 1
ATOM 3957 C C . ASN B 1 239 ? 2.338 -25.375 -1.312 1 94.81 239 ASN B C 1
ATOM 3959 O O . ASN B 1 239 ? 2.787 -26.516 -1.51 1 94.81 239 ASN B O 1
ATOM 3963 N N . LYS B 1 240 ? 1.467 -24.859 -2.098 1 92.44 240 LYS B N 1
ATOM 3964 C CA . LYS B 1 240 ? 0.986 -25.531 -3.303 1 92.44 240 LYS B CA 1
ATOM 3965 C C . LYS B 1 240 ? 2.127 -25.766 -4.285 1 92.44 240 LYS B C 1
ATOM 3967 O O . LYS B 1 240 ? 2.232 -26.859 -4.863 1 92.44 240 LYS B O 1
ATOM 3972 N N . VAL B 1 241 ? 2.926 -24.719 -4.465 1 93.62 241 VAL B N 1
ATOM 3973 C CA . VAL B 1 241 ? 4.062 -24.828 -5.375 1 93.62 241 VAL B CA 1
ATOM 3974 C C . VAL B 1 241 ? 5.016 -25.906 -4.891 1 93.62 241 VAL B C 1
ATOM 3976 O O . VAL B 1 241 ? 5.5 -26.719 -5.684 1 93.62 241 VAL B O 1
ATOM 3979 N N . ASP B 1 242 ? 5.262 -26.016 -3.6 1 92.06 242 ASP B N 1
ATOM 3980 C CA . ASP B 1 242 ? 6.137 -27.031 -3.02 1 92.06 242 ASP B CA 1
ATOM 3981 C C . ASP B 1 242 ? 5.574 -28.438 -3.234 1 92.06 242 ASP B C 1
ATOM 3983 O O . ASP B 1 242 ? 6.312 -29.359 -3.58 1 92.06 242 ASP B O 1
ATOM 3987 N N . LYS B 1 243 ? 4.32 -28.594 -3.031 1 91.12 243 LYS B N 1
ATOM 3988 C CA . LYS B 1 243 ? 3.668 -29.891 -3.232 1 91.12 243 LYS B CA 1
ATOM 3989 C C . LYS B 1 243 ? 3.77 -30.328 -4.688 1 91.12 243 LYS B C 1
ATOM 3991 O O . LYS B 1 243 ? 4.027 -31.5 -4.969 1 91.12 243 LYS B O 1
ATOM 3996 N N . MET B 1 244 ? 3.578 -29.391 -5.551 1 88.88 244 MET B N 1
ATOM 3997 C CA . MET B 1 244 ? 3.674 -29.703 -6.977 1 88.88 244 MET B CA 1
ATOM 3998 C C . MET B 1 244 ? 5.098 -30.094 -7.352 1 88.88 244 MET B C 1
ATOM 4000 O O . MET B 1 244 ? 5.301 -31 -8.156 1 88.88 244 MET B O 1
ATOM 4004 N N . ASP B 1 245 ? 6.043 -29.453 -6.77 1 88.19 245 ASP B N 1
ATOM 4005 C CA . ASP B 1 245 ? 7.445 -29.781 -7.016 1 88.19 245 ASP B CA 1
ATOM 4006 C C . ASP B 1 245 ? 7.754 -31.219 -6.609 1 88.19 245 ASP B C 1
ATOM 4008 O O . ASP B 1 245 ? 8.406 -31.953 -7.352 1 88.19 245 ASP B O 1
ATOM 4012 N N . VAL B 1 246 ? 7.234 -31.672 -5.496 1 88.06 246 VAL B N 1
ATOM 4013 C CA . VAL B 1 246 ? 7.438 -33.031 -5 1 88.06 246 VAL B CA 1
ATOM 4014 C C . VAL B 1 246 ? 6.766 -34.031 -5.941 1 88.06 246 VAL B C 1
ATOM 4016 O O . VAL B 1 246 ? 7.352 -35.062 -6.281 1 88.06 246 VAL B O 1
ATOM 4019 N N . LYS B 1 247 ? 5.605 -33.719 -6.449 1 82.56 247 LYS B N 1
ATOM 4020 C CA . LYS B 1 247 ? 4.863 -34.594 -7.363 1 82.56 247 LYS B CA 1
ATOM 4021 C C . LYS B 1 247 ? 5.625 -34.781 -8.672 1 82.56 247 LYS B C 1
ATOM 4023 O O . LYS B 1 247 ? 5.719 -35.906 -9.172 1 82.56 247 LYS B O 1
ATOM 4028 N N . ILE B 1 248 ? 6.16 -33.719 -9.172 1 82.5 248 ILE B N 1
ATOM 4029 C CA . ILE B 1 248 ? 6.887 -33.75 -10.438 1 82.5 248 ILE B CA 1
ATOM 4030 C C . ILE B 1 248 ? 8.156 -34.594 -10.266 1 82.5 248 ILE B C 1
ATOM 4032 O O . ILE B 1 248 ? 8.5 -35.406 -11.133 1 82.5 248 ILE B O 1
ATOM 4036 N N . HIS B 1 249 ? 8.828 -34.406 -9.133 1 82.75 249 HIS B N 1
ATOM 4037 C CA . HIS B 1 249 ? 10.031 -35.188 -8.859 1 82.75 249 HIS B CA 1
ATOM 4038 C C . HIS B 1 249 ? 9.727 -36.688 -8.758 1 82.75 249 HIS B C 1
ATOM 4040 O O . HIS B 1 249 ? 10.438 -37.5 -9.328 1 82.75 249 HIS B O 1
ATOM 4046 N N . ASN B 1 250 ? 8.656 -36.969 -8.125 1 80.75 250 ASN B N 1
ATOM 4047 C CA . ASN B 1 250 ? 8.234 -38.375 -7.988 1 80.75 250 ASN B CA 1
ATOM 4048 C C . ASN B 1 250 ? 7.879 -38.969 -9.336 1 80.75 250 ASN B C 1
ATOM 4050 O O . ASN B 1 250 ? 8.25 -40.125 -9.625 1 80.75 250 ASN B O 1
ATOM 4054 N N . THR B 1 251 ? 7.188 -38.25 -10.117 1 75.88 251 THR B N 1
ATOM 4055 C CA . THR B 1 251 ? 6.797 -38.719 -11.438 1 75.88 251 THR B CA 1
ATOM 4056 C C . THR B 1 251 ? 8.031 -38.969 -12.312 1 75.88 251 THR B C 1
ATOM 4058 O O . THR B 1 251 ? 8.094 -39.938 -13.047 1 75.88 251 THR B O 1
ATOM 4061 N N . ASN B 1 252 ? 8.961 -38.094 -12.227 1 74.44 252 ASN B N 1
ATOM 4062 C CA . ASN B 1 252 ? 10.195 -38.25 -12.992 1 74.44 252 ASN B CA 1
ATOM 4063 C C . ASN B 1 252 ? 10.945 -39.5 -12.594 1 74.44 252 ASN B C 1
ATOM 4065 O O . ASN B 1 252 ? 11.5 -40.219 -13.445 1 74.44 252 ASN B O 1
ATOM 4069 N N . GLN B 1 253 ? 10.945 -39.812 -11.328 1 77.56 253 GLN B N 1
ATOM 4070 C CA . GLN B 1 253 ? 11.594 -41.031 -10.844 1 77.56 253 GLN B CA 1
ATOM 4071 C C . GLN B 1 253 ? 10.891 -42.25 -11.375 1 77.56 253 GLN B C 1
ATOM 4073 O O . GLN B 1 253 ? 11.539 -43.25 -11.742 1 77.56 253 GLN B O 1
ATOM 4078 N N . GLN B 1 254 ? 9.625 -42.219 -11.531 1 72.25 254 GLN B N 1
ATOM 4079 C CA . GLN B 1 254 ? 8.844 -43.344 -12.039 1 72.25 254 GLN B CA 1
ATOM 4080 C C . GLN B 1 254 ? 9.086 -43.562 -13.531 1 72.25 254 GLN B C 1
ATOM 4082 O O . GLN B 1 254 ? 9.156 -44.688 -13.992 1 72.25 254 GLN B O 1
ATOM 4087 N N . ILE B 1 255 ? 9.203 -42.438 -14.242 1 68.81 255 ILE B N 1
ATOM 4088 C CA . ILE B 1 255 ? 9.438 -42.5 -15.68 1 68.81 255 ILE B CA 1
ATOM 4089 C C . ILE B 1 255 ? 10.82 -43.094 -15.953 1 68.81 255 ILE B C 1
ATOM 4091 O O . ILE B 1 255 ? 11.008 -43.844 -16.891 1 68.81 255 ILE B O 1
ATOM 4095 N N . LYS B 1 256 ? 11.719 -42.625 -15.109 1 68.19 256 LYS B N 1
ATOM 4096 C CA . LYS B 1 256 ? 13.078 -43.156 -15.273 1 68.19 256 LYS B CA 1
ATOM 4097 C C . LYS B 1 256 ? 13.117 -44.656 -15.031 1 68.19 256 LYS B C 1
ATOM 4099 O O . LYS B 1 256 ? 13.898 -45.375 -15.664 1 68.19 256 LYS B O 1
ATOM 4104 N N . ASN B 1 257 ? 12.242 -45.125 -14.18 1 61.75 257 ASN B N 1
ATOM 4105 C CA . ASN B 1 257 ? 12.219 -46.531 -13.859 1 61.75 257 ASN B CA 1
ATOM 4106 C C . ASN B 1 257 ? 11.414 -47.344 -14.891 1 61.75 257 ASN B C 1
ATOM 4108 O O . ASN B 1 257 ? 11.391 -48.562 -14.844 1 61.75 257 ASN B O 1
ATOM 4112 N N . LEU B 1 258 ? 10.633 -46.594 -15.773 1 55.19 258 LEU B N 1
ATOM 4113 C CA . LEU B 1 258 ? 9.914 -47.281 -16.844 1 55.19 258 LEU B CA 1
ATOM 4114 C C . LEU B 1 258 ? 10.875 -47.719 -17.953 1 55.19 258 LEU B C 1
ATOM 4116 O O . LEU B 1 258 ? 10.453 -48.312 -18.938 1 55.19 258 LEU B O 1
ATOM 4120 N N . LYS B 1 259 ? 12.25 -47.875 -17.797 1 46.72 259 LYS B N 1
ATOM 4121 C CA . LYS B 1 259 ? 13.07 -48.625 -18.734 1 46.72 259 LYS B CA 1
ATOM 4122 C C . LYS B 1 259 ? 12.594 -50.094 -18.812 1 46.72 259 LYS B C 1
ATOM 4124 O O . LYS B 1 259 ? 12.102 -50.625 -17.828 1 46.72 259 LYS B O 1
#

Nearest PDB structures (foldseek):
  5nnv-assembly4_D  TM=3.465E-01  e=1.578E-01  Bacillus subtilis subsp. subtilis str. 168
  5nnv-assembly1_A  TM=3.254E-01  e=1.935E-01  Bacillus subtilis subsp. subtilis str. 168
  6djl-assembly1_C  TM=2.755E-01  e=2.498E-01  Homo sapiens
  8wjo-assembly1_B  TM=3.348E-01  e=8.503E-01  Saccharomyces cerevisiae S288C
  5ebz-assembly2_L  TM=2.689E-01  e=2.131E+00  Homo sapiens

Organism: Lates calcarifer (NCBI:txid8187)

Foldseek 3Di:
DPPPPPPPPPPPPPVPPPPPVPPPCVCVVVCVPPDPVRVVVVVVLVVLLVVLVVLLVVLLVLLLVLLVLLVVLLVVLVVLQVVQQVLLVLVLVLVVVVVVLVVVLVVLVCVVCVVVVNNPVCVVDPPPPPDSPPSDGRDFDPLLVVLNVVSVVCNVVSCCSVVVNPPPCPVVVPDPVPCPVVPVVPDPPVSVVSSVVSVVSSVVSVVSSVVSVVSSVSSVVSVVRRVVVVVVSVVVSVVSVVVVVVSVVVVVVVVVVVD/DPPPPPPPPVPPCPPPPPPPVPPPCVCVVVCVPPDPVRVVVVVVLVVLLVVLVVLLVVLLVLLLVLLVLLVVLLVVLVVLQVVQQVLLVLVLVLVVVVVVLVVVLVVLVCVVCVVVVNNPVCVVPPPPPPPSPPSDGRDFDPLLVVLNVVSVVCNVVSCCSVVVNPPPVPVVVPPPVPCPVVPVVPDPPVSVVSSVVSVVSSVVSVVSSVVSVVSSVSSVVSVVRRVVVVVVSVVVSVVSVVVVVVSVVVVVVVVVVSD

Secondary structure (DSSP, 8-state):
--------TT------------------GGGTT--HHHHHHHHHHHHHHHHHHHHHHHHHHHHHHHHHHHHHHHHHHHHHHHHHHHHHHHHHHHHHHHHHHHHHHHHHHHHHHHHHT------------------------HHHHHHHHHHHTTHHHHHHHSTTTS---THHHHTT--TT--STTSSTHHHHHHHHHHHHHHHHHHHHHHHHHHHHHHHHHHHHHHHHHHHHHHHHHHHHHHHHHHHHHHHHHHHHTT-/--------TT------------------GGGTT--HHHHHHHHHHHHHHHHHHHHHHHHHHHHHHHHHHHHHHHHHHHHHHHHHHHHHHHHHHHHHHHHHHHHHHHHHHHHHHHHHT------------------------HHHHHHHHHHHTTHHHHHHHSTTTS---THHHHTT--TT--STTSSTHHHHHHHHHHHHHHHHHHHHHHHHHHHHHHHHHHHHHHHHHHHHHHHHHHHHHHHHHHHHHHHHHHHHTT-

Radius of gyration: 37.22 Å; Cα contacts (8 Å, |Δi|>4): 411; chains: 2; bounding box: 81×120×75 Å

Solvent-accessible surface area (backbone atoms only — not comparable to full-atom values): 28934 Å² total; per-residue (Å²): 133,83,75,77,78,79,71,73,74,76,67,68,72,72,70,76,64,76,73,59,75,66,78,65,72,77,64,50,70,83,53,68,78,52,51,72,67,54,53,50,47,52,49,36,53,50,48,34,51,50,28,45,50,50,32,40,53,39,44,50,53,37,44,34,38,49,35,50,38,43,52,48,49,51,53,39,48,53,49,50,46,51,36,49,39,41,53,51,52,35,48,52,43,51,52,52,30,50,52,31,51,52,52,27,50,52,36,52,51,47,48,48,24,61,72,68,69,49,66,69,76,71,74,66,65,78,72,68,70,70,71,77,68,75,76,74,74,74,74,72,40,70,56,31,54,52,28,46,57,61,50,62,74,50,52,65,48,35,60,47,45,31,69,91,62,26,77,65,72,59,51,69,76,62,57,79,58,59,71,67,73,61,77,64,75,74,58,81,61,55,66,49,50,54,52,49,51,43,50,50,51,39,52,52,45,45,53,49,41,48,51,49,48,49,48,43,48,41,36,46,53,8,49,47,51,36,46,53,54,48,48,54,51,47,51,52,47,48,50,52,46,52,54,49,52,52,51,52,53,52,50,50,55,51,57,65,64,65,111,131,85,75,77,78,79,72,73,76,79,67,68,74,76,71,75,66,78,75,58,75,67,77,66,72,75,62,49,72,82,55,70,79,54,51,72,66,54,52,52,48,52,50,38,52,50,48,34,52,51,28,44,49,49,31,40,52,39,43,50,53,37,42,34,38,49,35,49,37,44,52,48,50,50,52,38,49,52,50,51,47,52,35,48,39,40,52,51,51,34,49,52,43,51,52,52,29,52,51,32,49,52,53,26,50,52,35,51,53,47,49,48,25,60,71,69,67,49,67,70,76,70,73,66,66,76,71,69,69,71,69,77,66,74,76,73,76,74,75,71,38,69,56,30,53,53,28,46,58,60,49,60,75,50,52,64,49,33,60,47,45,31,70,92,62,26,76,66,72,57,50,70,77,62,53,80,58,59,72,67,73,62,77,65,74,73,60,81,60,54,66,50,49,55,50,49,50,41,50,51,50,40,52,53,44,46,52,50,41,49,52,51,48,51,48,45,49,41,34,46,54,7,49,47,51,35,44,53,56,48,47,52,52,46,52,52,48,48,51,52,45,51,54,51,52,53,50,52,52,52,50,51,55,52,58,66,62,65,109

pLDDT: mean 70.44, std 23.98, range [24.33, 97.25]

InterPro domains:
  IPR000727 Target SNARE coiled-coil homology domain [PS50192] (49-111)
  IPR000727 Target SNARE coiled-coil homology domain [PS50192] (196-258)
  IPR000727 Target SNARE coiled-coil homology domain [SM00397] (44-111)
  IPR000727 Target SNARE coiled-coil homology domain [SM00397] (191-258)

Sequence (518 aa):
MAYPKSHNPFADDDDEEDFKPKSRGFDDPDDSGMSEAERRQRYLQQEVMRTAQSAVDSSHRSLGLIYESEKMGVETAEELVRQGEVLKRTDKMLDNMDQDLKTSQRHITSIRSVWGGLVNYFKGKPETKPPPEQPKAYQASDKLQNALASSKEHEDKYQASHPNLRKLDTGGFGASASIDDSSSRQNGYAQNRHLREAHQTLDKNLDEMSDGLRRLKNLGLGLQSEIEEQDDSIHSLLNKVDKMDVKIHNTNQQIKNLKMAYPKSHNPFADDDDEEDFKPKSRGFDDPDDSGMSEAERRQRYLQQEVMRTAQSAVDSSHRSLGLIYESEKMGVETAEELVRQGEVLKRTDKMLDNMDQDLKTSQRHITSIRSVWGGLVNYFKGKPETKPPPEQPKAYQASDKLQNALASSKEHEDKYQASHPNLRKLDTGGFGASASIDDSSSRQNGYAQNRHLREAHQTLDKNLDEMSDGLRRLKNLGLGLQSEIEEQDDSIHSLLNKVDKMDVKIHNTNQQIKNLK